Protein AF-0000000068093049 (afdb_homodimer)

Sequence (502 aa):
MTDTVAILTGASRGLGAALARGLLAPGTRLITLARRADPDLEAAARTRGASLEQVQVDLSDPAAAGAAAKRLCAALPRDARRYLLINNAGTVSPVAQAAGLTDGAAIAGALNLNVTAVVLLTARFVAALQGLPADRRVLNISSGAGRNPNAGWGVYCAAKAALDMYSRVLKQEQGQDGVRVVALAPGIVDTDMQGAIRASDPADFPALERFREFHATGKLSAPADVAARILAYLDRDDFGTTEIDDIRNYQMTDTVAILTGASRGLGAALARGLLAPGTRLITLARRADPDLEAAARTRGASLEQVQVDLSDPAAAGAAAKRLCAALPRDARRYLLINNAGTVSPVAQAAGLTDGAAIAGALNLNVTAVVLLTARFVAALQGLPADRRVLNISSGAGRNPNAGWGVYCAAKAALDMYSRVLKQEQGQDGVRVVALAPGIVDTDMQGAIRASDPADFPALERFREFHATGKLSAPADVAARILAYLDRDDFGTTEIDDIRNYQ

Foldseek 3Di:
DAAEEEEAEPLAWFLNVLLLLVQQAANYAYEYEEQDDDVVSVVSNVVRVYHYHYHHFLQLDLVRLLVCLQVVLQPDDQPHQEYEYELDFAALPPFFAPVPPPDPSRLSSRLSRLPVSLVSNVVSNQVSHPPRNHAAEYEYAAAPLCVDPFQRRVSNVVSRVNVLVVLVVVPVVQDPPGYQYAHEHLPQAPIVNLVVLLVDDCNRGVCNVVSVVCVVVVVHHYSNVSSVLVVVLVPDPCRRVDSYYYSVVRD/DAAEEEEAEPLAWFLNVLLLLVQQAANYAYEYEEQDDDVVSVVSNVVRVYHYHYHHFLQLDLVRLLVCLQVVLQPDDQPHQEYEYELDFAALPPFFAPVPPPDPSRLSSRLSRLPSSLVSNVVSNQVSHPPRNHAAEYEYAAAPLCVDPFQRRVSNVVSRVNVLVVLVVVDVVQDPPGYQYAHEYLPQAPIVNLVVLLVDDCNRGVCNVVSVVCVVVVVHHYSNVSSVLVVVLVPDPCRRVDSYYYSVVRD

InterPro domains:
  IPR002347 Short-chain dehydrogenase/reductase SDR [PF00106] (5-199)
  IPR002347 Short-chain dehydrogenase/reductase SDR [PR00081] (5-22)
  IPR002347 Short-chain dehydrogenase/reductase SDR [PR00081] (80-91)
  IPR002347 Short-chain dehydrogenase/reductase SDR [PR00081] (130-146)
  IPR002347 Short-chain dehydrogenase/reductase SDR [PR00081] (156-175)
  IPR002347 Short-chain dehydrogenase/reductase SDR [PR00081] (177-194)
  IPR002347 Short-chain dehydrogenase/reductase SDR [PR00081] (216-236)
  IPR036291 NAD(P)-binding domain superfamily [SSF51735] (4-238)
  IPR051721 Biopterin synthesis and organic compound reduction [PTHR44085] (3-241)
  IPR057326 Ketoreductase domain [SM00822] (4-205)

Solvent-accessible surface area (backbone atoms only — not comparable to full-atom values): 24532 Å² total; per-residue (Å²): 121,57,42,35,38,37,38,34,30,32,35,70,50,46,50,26,30,32,38,50,60,70,58,50,32,68,38,24,36,40,35,34,34,18,74,55,81,54,69,66,56,55,52,51,18,62,75,49,54,18,47,74,45,79,44,71,46,55,40,44,38,41,66,55,26,34,52,49,23,50,54,53,37,72,64,53,78,87,75,35,52,29,41,38,38,35,44,49,42,68,61,58,55,61,70,29,32,62,58,65,43,64,56,35,66,52,50,46,34,32,39,22,28,40,34,43,29,48,47,26,38,50,5,32,48,49,51,62,49,60,88,54,93,43,52,40,39,37,40,37,56,44,40,65,42,31,79,38,71,40,51,17,27,33,62,31,21,11,30,28,18,15,39,45,39,29,35,41,12,49,37,65,60,34,52,91,87,38,53,35,30,29,19,33,14,69,68,62,49,58,29,68,64,49,49,52,51,59,66,47,54,59,88,26,26,71,59,34,62,59,55,45,45,33,58,73,68,62,64,45,36,52,25,60,60,48,26,52,48,50,56,56,47,70,71,40,89,64,53,39,73,51,48,70,50,49,52,80,78,64,118,122,56,41,33,39,37,39,33,30,31,35,71,49,45,49,24,29,33,36,52,61,71,58,51,32,68,38,23,38,38,34,33,34,20,74,54,81,54,69,67,56,54,53,50,20,61,73,47,55,20,48,72,44,78,42,72,45,56,41,43,37,41,66,55,25,33,51,49,24,49,54,53,36,71,63,54,79,88,75,35,54,29,40,36,39,34,44,49,42,67,62,59,55,61,69,29,33,61,56,64,43,65,54,35,67,52,50,44,34,33,39,21,28,39,35,44,28,48,48,28,37,49,4,31,47,48,52,61,48,61,88,54,94,44,50,40,39,37,40,36,57,43,41,66,42,32,78,39,70,40,49,18,28,34,63,32,20,11,30,28,18,15,40,43,39,28,36,41,12,49,38,64,60,35,54,91,86,36,53,33,30,28,19,33,14,69,68,63,49,59,29,68,63,48,50,53,53,60,66,45,54,60,89,26,25,71,59,33,62,58,55,44,46,34,57,74,69,62,65,44,39,52,27,59,61,47,25,52,49,51,56,55,48,71,70,40,89,65,53,40,73,51,48,70,50,48,52,81,78,64,118

Structure (mmCIF, N/CA/C/O backbone):
data_AF-0000000068093049-model_v1
#
loop_
_entity.id
_entity.type
_entity.pdbx_description
1 polymer 'Probable short chain dehydrogenase'
#
loop_
_atom_site.group_PDB
_atom_site.id
_atom_site.type_symbol
_atom_site.label_atom_id
_atom_site.label_alt_id
_atom_site.label_comp_id
_atom_site.label_asym_id
_atom_site.label_entity_id
_atom_site.label_seq_id
_atom_site.pdbx_PDB_ins_code
_atom_site.Cartn_x
_atom_site.Cartn_y
_atom_site.Cartn_z
_atom_site.occupancy
_atom_site.B_iso_or_equiv
_atom_site.auth_seq_id
_atom_site.auth_comp_id
_atom_site.auth_asym_id
_atom_site.auth_atom_id
_atom_site.pdbx_PDB_model_num
ATOM 1 N N . MET A 1 1 ? -3.021 -34.344 -20.375 1 71.25 1 MET A N 1
ATOM 2 C CA . MET A 1 1 ? -3.889 -33.844 -19.312 1 71.25 1 MET A CA 1
ATOM 3 C C . MET A 1 1 ? -3.137 -32.875 -18.406 1 71.25 1 MET A C 1
ATOM 5 O O . MET A 1 1 ? -1.998 -33.125 -18.016 1 71.25 1 MET A O 1
ATOM 9 N N . THR A 1 2 ? -3.672 -31.625 -18.25 1 83.25 2 THR A N 1
ATOM 10 C CA . THR A 1 2 ? -2.99 -30.641 -17.422 1 83.25 2 THR A CA 1
ATOM 11 C C . THR A 1 2 ? -3.279 -30.891 -15.938 1 83.25 2 THR A C 1
ATOM 13 O O . THR A 1 2 ? -4.438 -30.875 -15.516 1 83.25 2 THR A O 1
ATOM 16 N N . ASP A 1 3 ? -2.246 -31.219 -15.242 1 92.69 3 ASP A N 1
ATOM 17 C CA . ASP A 1 3 ? -2.379 -31.469 -13.805 1 92.69 3 ASP A CA 1
ATOM 18 C C . ASP A 1 3 ? -2.33 -30.172 -13.016 1 92.69 3 ASP A C 1
ATOM 20 O O . ASP A 1 3 ? -3.191 -29.922 -12.172 1 92.69 3 ASP A O 1
ATOM 24 N N . THR A 1 4 ? -1.36 -29.406 -13.352 1 96.56 4 THR A N 1
ATOM 25 C CA . THR A 1 4 ? -1.159 -28.141 -12.648 1 96.56 4 THR A CA 1
ATOM 26 C C . THR A 1 4 ? -1.096 -26.969 -13.633 1 96.56 4 THR A C 1
ATOM 28 O O . THR A 1 4 ? -0.409 -27.047 -14.656 1 96.56 4 THR A O 1
ATOM 31 N N . VAL A 1 5 ? -1.874 -25.938 -13.414 1 98 5 VAL A N 1
ATOM 32 C CA . VAL A 1 5 ? -1.727 -24.656 -14.086 1 98 5 VAL A CA 1
ATOM 33 C C . VAL A 1 5 ? -1.082 -23.641 -13.141 1 98 5 VAL A C 1
ATOM 35 O O . VAL A 1 5 ? -1.604 -23.375 -12.055 1 98 5 VAL A O 1
ATOM 38 N N . ALA A 1 6 ? 0.051 -23.094 -13.516 1 98.25 6 ALA A N 1
ATOM 39 C CA . ALA A 1 6 ? 0.772 -22.125 -12.688 1 98.25 6 ALA A CA 1
ATOM 40 C C . ALA A 1 6 ? 0.948 -20.797 -13.422 1 98.25 6 ALA A C 1
ATOM 42 O O . ALA A 1 6 ? 1.388 -20.781 -14.57 1 98.25 6 ALA A O 1
ATOM 43 N N . ILE A 1 7 ? 0.53 -19.75 -12.789 1 98.56 7 ILE A N 1
ATOM 44 C CA . ILE A 1 7 ? 0.772 -18.391 -13.25 1 98.56 7 ILE A CA 1
ATOM 45 C C . ILE A 1 7 ? 1.849 -17.734 -12.391 1 98.56 7 ILE A C 1
ATOM 47 O O . ILE A 1 7 ? 1.729 -17.688 -11.164 1 98.56 7 ILE A O 1
ATOM 51 N N . LEU A 1 8 ? 2.91 -17.281 -13.008 1 98.69 8 LEU A N 1
ATOM 52 C CA . LEU A 1 8 ? 4.047 -16.703 -12.305 1 98.69 8 LEU A CA 1
ATOM 53 C C . LEU A 1 8 ? 4.379 -15.312 -12.859 1 98.69 8 LEU A C 1
ATOM 55 O O . LEU A 1 8 ? 4.664 -15.172 -14.047 1 98.69 8 LEU A O 1
ATOM 59 N N . THR A 1 9 ? 4.309 -14.297 -12.008 1 98.44 9 THR A N 1
ATOM 60 C CA . THR A 1 9 ? 4.707 -12.969 -12.445 1 98.44 9 THR A CA 1
ATOM 61 C C . THR A 1 9 ? 6.176 -12.711 -12.125 1 98.44 9 THR A C 1
ATOM 63 O O . THR A 1 9 ? 6.695 -13.219 -11.125 1 98.44 9 THR A O 1
ATOM 66 N N . GLY A 1 10 ? 6.809 -11.844 -12.922 1 95.5 10 GLY A N 1
ATOM 67 C CA . GLY A 1 10 ? 8.211 -11.523 -12.695 1 95.5 10 GLY A CA 1
ATOM 68 C C . GLY A 1 10 ? 9.133 -12.711 -12.906 1 95.5 10 GLY A C 1
ATOM 69 O O . GLY A 1 10 ? 9.961 -13.008 -12.047 1 95.5 10 GLY A O 1
ATOM 70 N N . ALA A 1 11 ? 9.07 -13.336 -14 1 93.75 11 ALA A N 1
ATOM 71 C CA . ALA A 1 11 ? 9.742 -14.609 -14.234 1 93.75 11 ALA A CA 1
ATOM 72 C C . ALA A 1 11 ? 11.062 -14.406 -14.969 1 93.75 11 ALA A C 1
ATOM 74 O O . ALA A 1 11 ? 11.734 -15.375 -15.328 1 93.75 11 ALA A O 1
ATOM 75 N N . SER A 1 12 ? 11.492 -13.188 -15.133 1 87.69 12 SER A N 1
ATOM 76 C CA . SER A 1 12 ? 12.578 -12.938 -16.078 1 87.69 12 SER A CA 1
ATOM 77 C C . SER A 1 12 ? 13.93 -12.977 -15.383 1 87.69 12 SER A C 1
ATOM 79 O O . SER A 1 12 ? 14.961 -13.188 -16.031 1 87.69 12 SER A O 1
ATOM 81 N N . ARG A 1 13 ? 13.984 -12.688 -14.109 1 86.25 13 ARG A N 1
ATOM 82 C CA . ARG A 1 13 ? 15.273 -12.641 -13.43 1 86.25 13 ARG A CA 1
ATOM 83 C C . ARG A 1 13 ? 15.133 -13.047 -11.969 1 86.25 13 ARG A C 1
ATOM 85 O O . ARG A 1 13 ? 14.016 -13.203 -11.461 1 86.25 13 ARG A O 1
ATOM 92 N N . GLY A 1 14 ? 16.219 -13.43 -11.461 1 90.69 14 GLY A N 1
ATOM 93 C CA . GLY A 1 14 ? 16.297 -13.648 -10.031 1 90.69 14 GLY A CA 1
ATOM 94 C C . GLY A 1 14 ? 15.453 -14.82 -9.562 1 90.69 14 GLY A C 1
ATOM 95 O O . GLY A 1 14 ? 15.539 -15.914 -10.125 1 90.69 14 GLY A O 1
ATOM 96 N N . LEU A 1 15 ? 14.766 -14.547 -8.477 1 92.5 15 LEU A N 1
ATOM 97 C CA . LEU A 1 15 ? 13.938 -15.578 -7.859 1 92.5 15 LEU A CA 1
ATOM 98 C C . LEU A 1 15 ? 12.859 -16.062 -8.828 1 92.5 15 LEU A C 1
ATOM 100 O O . LEU A 1 15 ? 12.594 -17.266 -8.914 1 92.5 15 LEU A O 1
ATOM 104 N N . GLY A 1 16 ? 12.281 -15.141 -9.594 1 95.81 16 GLY A N 1
ATOM 105 C CA . GLY A 1 16 ? 11.242 -15.492 -10.547 1 95.81 16 GLY A CA 1
ATOM 106 C C . GLY A 1 16 ? 11.719 -16.438 -11.633 1 95.81 16 GLY A C 1
ATOM 107 O O . GLY A 1 16 ? 11.023 -17.391 -11.984 1 95.81 16 GLY A O 1
ATOM 108 N N . ALA A 1 17 ? 12.883 -16.141 -12.102 1 94.88 17 ALA A N 1
ATOM 109 C CA . ALA A 1 17 ? 13.453 -17.016 -13.125 1 94.88 17 ALA A CA 1
ATOM 110 C C . ALA A 1 17 ? 13.703 -18.422 -12.578 1 94.88 17 ALA A C 1
ATOM 112 O O . ALA A 1 17 ? 13.445 -19.406 -13.258 1 94.88 17 ALA A O 1
ATOM 113 N N . ALA A 1 18 ? 14.203 -18.484 -11.375 1 95.5 18 ALA A N 1
ATOM 114 C CA . ALA A 1 18 ? 14.469 -19.766 -10.734 1 95.5 18 ALA A CA 1
ATOM 115 C C . ALA A 1 18 ? 13.172 -20.531 -10.484 1 95.5 18 ALA A C 1
ATOM 117 O O . ALA A 1 18 ? 13.109 -21.75 -10.688 1 95.5 18 ALA A O 1
ATOM 118 N N . LEU A 1 19 ? 12.18 -19.844 -10.047 1 97.31 19 LEU A N 1
ATOM 119 C CA . LEU A 1 19 ? 10.875 -20.453 -9.828 1 97.31 19 LEU A CA 1
ATOM 120 C C . LEU A 1 19 ? 10.297 -21 -11.133 1 97.31 19 LEU A C 1
ATOM 122 O O . LEU A 1 19 ? 9.758 -22.109 -11.164 1 97.31 19 LEU A O 1
ATOM 126 N N . ALA A 1 20 ? 10.43 -20.172 -12.164 1 97.69 20 ALA A N 1
ATOM 127 C CA . ALA A 1 20 ? 9.922 -20.594 -13.469 1 97.69 20 ALA A CA 1
ATOM 128 C C . ALA A 1 20 ? 10.555 -21.906 -13.914 1 97.69 20 ALA A C 1
ATOM 130 O O . ALA A 1 20 ? 9.852 -22.828 -14.328 1 97.69 20 ALA A O 1
ATOM 131 N N . ARG A 1 21 ? 11.805 -22 -13.797 1 96.5 21 ARG A N 1
ATOM 132 C CA . ARG A 1 21 ? 12.508 -23.203 -14.203 1 96.5 21 ARG A CA 1
ATOM 133 C C . ARG A 1 21 ? 12.078 -24.391 -13.344 1 96.5 21 ARG A C 1
ATOM 135 O O . ARG A 1 21 ? 11.953 -25.516 -13.844 1 96.5 21 ARG A O 1
ATOM 142 N N . GLY A 1 22 ? 11.891 -24.141 -12.078 1 96.56 22 GLY A N 1
ATOM 143 C CA . GLY A 1 22 ? 11.5 -25.188 -11.148 1 96.56 22 GLY A CA 1
ATOM 144 C C . GLY A 1 22 ? 10.086 -25.703 -11.398 1 96.56 22 GLY A C 1
ATOM 145 O O . GLY A 1 22 ? 9.75 -26.828 -11.016 1 96.56 22 GLY A O 1
ATOM 146 N N . LEU A 1 23 ? 9.266 -24.906 -12.047 1 97.25 23 LEU A N 1
ATOM 147 C CA . LEU A 1 23 ? 7.867 -25.25 -12.281 1 97.25 23 LEU A CA 1
ATOM 148 C C . LEU A 1 23 ? 7.711 -26.031 -13.578 1 97.25 23 LEU A C 1
ATOM 150 O O . LEU A 1 23 ? 6.645 -26.594 -13.844 1 97.25 23 LEU A O 1
ATOM 154 N N . LEU A 1 24 ? 8.766 -26.078 -14.367 1 96.5 24 LEU A N 1
ATOM 155 C CA . LEU A 1 24 ? 8.703 -26.812 -15.625 1 96.5 24 LEU A CA 1
ATOM 156 C C . LEU A 1 24 ? 8.734 -28.328 -15.383 1 96.5 24 LEU A C 1
ATOM 158 O O . LEU A 1 24 ? 9.789 -28.891 -15.102 1 96.5 24 LEU A O 1
ATOM 162 N N . ALA A 1 25 ? 7.66 -28.984 -15.516 1 94.38 25 ALA A N 1
ATOM 163 C CA . ALA A 1 25 ? 7.52 -30.438 -15.359 1 94.38 25 ALA A CA 1
ATOM 164 C C . ALA A 1 25 ? 6.402 -30.969 -16.25 1 94.38 25 ALA A C 1
ATOM 166 O O . ALA A 1 25 ? 5.488 -30.234 -16.625 1 94.38 25 ALA A O 1
ATOM 167 N N . PRO A 1 26 ? 6.48 -32.25 -16.609 1 94 26 PRO A N 1
ATOM 168 C CA . PRO A 1 26 ? 5.355 -32.844 -17.344 1 94 26 PRO A CA 1
ATOM 169 C C . PRO A 1 26 ? 4.023 -32.656 -16.609 1 94 26 PRO A C 1
ATOM 171 O O . PRO A 1 26 ? 3.965 -32.812 -15.391 1 94 26 PRO A O 1
ATOM 174 N N . GLY A 1 27 ? 2.994 -32.281 -17.344 1 94.62 27 GLY A N 1
ATOM 175 C CA . GLY A 1 27 ? 1.68 -32.094 -16.75 1 94.62 27 GLY A CA 1
ATOM 176 C C . GLY A 1 27 ? 1.453 -30.688 -16.234 1 94.62 27 GLY A C 1
ATOM 177 O O . GLY A 1 27 ? 0.349 -30.344 -15.812 1 94.62 27 GLY A O 1
ATOM 178 N N . THR A 1 28 ? 2.471 -29.859 -16.359 1 95.75 28 THR A N 1
ATOM 179 C CA . THR A 1 28 ? 2.346 -28.484 -15.914 1 95.75 28 THR A CA 1
ATOM 180 C C . THR A 1 28 ? 2.176 -27.547 -17.109 1 95.75 28 THR A C 1
ATOM 182 O O . THR A 1 28 ? 2.887 -27.656 -18.109 1 95.75 28 THR A O 1
ATOM 185 N N . ARG A 1 29 ? 1.207 -26.719 -17.031 1 97.12 29 ARG A N 1
ATOM 186 C CA . ARG A 1 29 ? 1.11 -25.531 -17.891 1 97.12 29 ARG A CA 1
ATOM 187 C C . ARG A 1 29 ? 1.56 -24.281 -17.156 1 97.12 29 ARG A C 1
ATOM 189 O O . ARG A 1 29 ? 0.871 -23.812 -16.25 1 97.12 29 ARG A O 1
ATOM 196 N N . LEU A 1 30 ? 2.682 -23.797 -17.547 1 98 30 LEU A N 1
ATOM 197 C CA . LEU A 1 30 ? 3.254 -22.625 -16.906 1 98 30 LEU A CA 1
ATOM 198 C C . LEU A 1 30 ? 2.982 -21.375 -17.75 1 98 30 LEU A C 1
ATOM 200 O O . LEU A 1 30 ? 3.246 -21.359 -18.953 1 98 30 LEU A O 1
ATOM 204 N N . ILE A 1 31 ? 2.402 -20.375 -17.141 1 98.25 31 ILE A N 1
ATOM 205 C CA . ILE A 1 31 ? 2.201 -19.078 -17.766 1 98.25 31 ILE A CA 1
ATOM 206 C C . ILE A 1 31 ? 3.025 -18.016 -17.016 1 98.25 31 ILE A C 1
ATOM 208 O O . ILE A 1 31 ? 2.842 -17.828 -15.812 1 98.25 31 ILE A O 1
ATOM 212 N N . THR A 1 32 ? 3.916 -17.375 -17.703 1 98.12 32 THR A N 1
ATOM 213 C CA . THR A 1 32 ? 4.746 -16.359 -17.078 1 98.12 32 THR A CA 1
ATOM 214 C C . THR A 1 32 ? 4.367 -14.969 -17.578 1 98.12 32 THR A C 1
ATOM 216 O O . THR A 1 32 ? 4.008 -14.805 -18.734 1 98.12 32 THR A O 1
ATOM 219 N N . LEU A 1 33 ? 4.336 -14.031 -16.703 1 97.88 33 LEU A N 1
ATOM 220 C CA . LEU A 1 33 ? 4.176 -12.625 -17.031 1 97.88 33 LEU A CA 1
ATOM 221 C C . LEU A 1 33 ? 5.449 -11.844 -16.719 1 97.88 33 LEU A C 1
ATOM 223 O O . LEU A 1 33 ? 5.93 -11.852 -15.586 1 97.88 33 LEU A O 1
ATOM 227 N N . ALA A 1 34 ? 5.988 -11.242 -17.656 1 96 34 ALA A N 1
ATOM 228 C CA . ALA A 1 34 ? 7.184 -10.406 -17.547 1 96 34 ALA A CA 1
ATOM 229 C C . ALA A 1 34 ? 7.25 -9.383 -18.672 1 96 34 ALA A C 1
ATOM 231 O O . ALA A 1 34 ? 6.461 -9.445 -19.625 1 96 34 ALA A O 1
ATOM 232 N N . ARG A 1 35 ? 8.18 -8.445 -18.547 1 90.62 35 ARG A N 1
ATOM 233 C CA . ARG A 1 35 ? 8.32 -7.418 -19.578 1 90.62 35 ARG A CA 1
ATOM 234 C C . ARG A 1 35 ? 8.992 -7.988 -20.828 1 90.62 35 ARG A C 1
ATOM 236 O O . ARG A 1 35 ? 8.766 -7.496 -21.938 1 90.62 35 ARG A O 1
ATOM 243 N N . ARG A 1 36 ? 9.805 -9.047 -20.578 1 88.62 36 ARG A N 1
ATOM 244 C CA . ARG A 1 36 ? 10.516 -9.656 -21.703 1 88.62 36 ARG A CA 1
ATOM 245 C C . ARG A 1 36 ? 10.336 -11.172 -21.703 1 88.62 36 ARG A C 1
ATOM 247 O O . ARG A 1 36 ? 10.203 -11.789 -20.641 1 88.62 36 ARG A O 1
ATOM 254 N N . ALA A 1 37 ? 10.359 -11.688 -22.891 1 91.31 37 ALA A N 1
ATOM 255 C CA . ALA A 1 37 ? 10.359 -13.141 -23.016 1 91.31 37 ALA A CA 1
ATOM 256 C C . ALA A 1 37 ? 11.734 -13.719 -22.734 1 91.31 37 ALA A C 1
ATOM 258 O O . ALA A 1 37 ? 12.75 -13.047 -22.906 1 91.31 37 ALA A O 1
ATOM 259 N N . ASP A 1 38 ? 11.703 -14.93 -22.234 1 93.5 38 ASP A N 1
ATOM 260 C CA . ASP A 1 38 ? 12.93 -15.664 -21.938 1 93.5 38 ASP A CA 1
ATOM 261 C C . ASP A 1 38 ? 13.078 -16.875 -22.859 1 93.5 38 ASP A C 1
ATOM 263 O O . ASP A 1 38 ? 12.492 -17.922 -22.625 1 93.5 38 ASP A O 1
ATOM 267 N N . PRO A 1 39 ? 13.906 -16.734 -23.844 1 94.12 39 PRO A N 1
ATOM 268 C CA . PRO A 1 39 ? 14.094 -17.844 -24.781 1 94.12 39 PRO A CA 1
ATOM 269 C C . PRO A 1 39 ? 14.672 -19.094 -24.125 1 94.12 39 PRO A C 1
ATOM 271 O O . PRO A 1 39 ? 14.367 -20.203 -24.547 1 94.12 39 PRO A O 1
ATOM 274 N N . ASP A 1 40 ? 15.453 -18.875 -23.156 1 94.5 40 ASP A N 1
ATOM 275 C CA . ASP A 1 40 ? 16.031 -20.016 -22.453 1 94.5 40 ASP A CA 1
ATOM 276 C C . ASP A 1 40 ? 14.961 -20.797 -21.719 1 94.5 40 ASP A C 1
ATOM 278 O O . ASP A 1 40 ? 15.039 -22.031 -21.609 1 94.5 40 ASP A O 1
ATOM 282 N N . LEU A 1 41 ? 14.047 -20.109 -21.203 1 95.94 41 LEU A N 1
ATOM 283 C CA . LEU A 1 41 ? 12.938 -20.766 -20.531 1 95.94 41 LEU A CA 1
ATOM 284 C C . LEU A 1 41 ? 12.109 -21.578 -21.516 1 95.94 41 LEU A C 1
ATOM 286 O O . LEU A 1 41 ? 11.648 -22.688 -21.203 1 95.94 41 LEU A O 1
ATOM 290 N N . GLU A 1 42 ? 11.898 -21.031 -22.641 1 95.81 42 GLU A N 1
ATOM 291 C CA . GLU A 1 42 ? 11.18 -21.734 -23.688 1 95.81 42 GLU A CA 1
ATOM 292 C C . GLU A 1 42 ? 11.883 -23.031 -24.062 1 95.81 42 GLU A C 1
ATOM 294 O O . GLU A 1 42 ? 11.234 -24.078 -24.219 1 95.81 42 GLU A O 1
ATOM 299 N N . ALA A 1 43 ? 13.148 -22.953 -24.219 1 96.12 43 ALA A N 1
ATOM 300 C CA . ALA A 1 43 ? 13.938 -24.141 -24.547 1 96.12 43 ALA A CA 1
ATOM 301 C C . ALA A 1 43 ? 13.844 -25.188 -23.438 1 96.12 43 ALA A C 1
ATOM 303 O O . ALA A 1 43 ? 13.727 -26.375 -23.719 1 96.12 43 ALA A O 1
ATOM 304 N N . ALA A 1 44 ? 13.914 -24.703 -22.25 1 95.94 44 ALA A N 1
ATOM 305 C CA . ALA A 1 44 ? 13.836 -25.609 -21.094 1 95.94 44 ALA A CA 1
ATOM 306 C C . ALA A 1 44 ? 12.477 -26.297 -21.031 1 95.94 44 ALA A C 1
ATOM 308 O O . ALA A 1 44 ? 12.383 -27.484 -20.703 1 95.94 44 ALA A O 1
ATOM 309 N N . ALA A 1 45 ? 11.422 -25.578 -21.344 1 96.12 45 ALA A N 1
ATOM 310 C CA . ALA A 1 45 ? 10.07 -26.125 -21.328 1 96.12 45 ALA A CA 1
ATOM 311 C C . ALA A 1 45 ? 9.93 -27.25 -22.344 1 96.12 45 ALA A C 1
ATOM 313 O O . ALA A 1 45 ? 9.359 -28.297 -22.047 1 96.12 45 ALA A O 1
ATOM 314 N N . ARG A 1 46 ? 10.492 -27.047 -23.484 1 94.75 46 ARG A N 1
ATOM 315 C CA . ARG A 1 46 ? 10.445 -28.047 -24.531 1 94.75 46 ARG A CA 1
ATOM 316 C C . ARG A 1 46 ? 11.195 -29.312 -24.109 1 94.75 46 ARG A C 1
ATOM 318 O O . ARG A 1 46 ? 10.703 -30.422 -24.312 1 94.75 46 ARG A O 1
ATOM 325 N N . THR A 1 47 ? 12.289 -29.078 -23.562 1 95 47 THR A N 1
ATOM 326 C CA . THR A 1 47 ? 13.141 -30.188 -23.156 1 95 47 THR A CA 1
ATOM 327 C C . THR A 1 47 ? 12.469 -31.016 -22.062 1 95 47 THR A C 1
ATOM 329 O O . THR A 1 47 ? 12.578 -32.25 -22.031 1 95 47 THR A O 1
ATOM 332 N N . ARG A 1 48 ? 11.766 -30.391 -21.219 1 94.25 48 ARG A N 1
ATOM 333 C CA . ARG A 1 48 ? 11.219 -31.047 -20.031 1 94.25 48 ARG A CA 1
ATOM 334 C C . ARG A 1 48 ? 9.781 -31.5 -20.281 1 94.25 48 ARG A C 1
ATOM 336 O O . ARG A 1 48 ? 9.18 -32.156 -19.422 1 94.25 48 ARG A O 1
ATOM 343 N N . GLY A 1 49 ? 9.227 -31.109 -21.438 1 92.06 49 GLY A N 1
ATOM 344 C CA . GLY A 1 49 ? 7.883 -31.547 -21.797 1 92.06 49 GLY A CA 1
ATOM 345 C C . GLY A 1 49 ? 6.793 -30.781 -21.094 1 92.06 49 GLY A C 1
ATOM 346 O O . GLY A 1 49 ? 5.742 -31.328 -20.766 1 92.06 49 GLY A O 1
ATOM 347 N N . ALA A 1 50 ? 7.094 -29.562 -20.625 1 93.25 50 ALA A N 1
ATOM 348 C CA . ALA A 1 50 ? 6.102 -28.688 -20.016 1 93.25 50 ALA A CA 1
ATOM 349 C C . ALA A 1 50 ? 5.5 -27.734 -21.031 1 93.25 50 ALA A C 1
ATOM 351 O O . ALA A 1 50 ? 6.141 -27.391 -22.031 1 93.25 50 ALA A O 1
ATOM 352 N N . SER A 1 51 ? 4.258 -27.391 -20.859 1 96.06 51 SER A N 1
ATOM 353 C CA . SER A 1 51 ? 3.637 -26.328 -21.656 1 96.06 51 SER A CA 1
ATOM 354 C C . SER A 1 51 ? 3.959 -24.953 -21.078 1 96.06 51 SER A C 1
ATOM 356 O O . SER A 1 51 ? 3.861 -24.734 -19.859 1 96.06 51 SER A O 1
ATOM 358 N N . LEU A 1 52 ? 4.445 -24.062 -21.953 1 97.19 52 LEU A N 1
ATOM 359 C CA . LEU A 1 52 ? 4.844 -22.734 -21.5 1 97.19 52 LEU A CA 1
ATOM 360 C C . LEU A 1 52 ? 4.18 -21.656 -22.344 1 97.19 52 LEU A C 1
ATOM 362 O O . LEU A 1 52 ? 4.152 -21.766 -23.578 1 97.19 52 LEU A O 1
ATOM 366 N N . GLU A 1 53 ? 3.574 -20.734 -21.734 1 97.06 53 GLU A N 1
ATOM 367 C CA . GLU A 1 53 ? 3.109 -19.5 -22.344 1 97.06 53 GLU A CA 1
ATOM 368 C C . GLU A 1 53 ? 3.752 -18.281 -21.688 1 97.06 53 GLU A C 1
ATOM 370 O O . GLU A 1 53 ? 3.705 -18.141 -20.453 1 97.06 53 GLU A O 1
ATOM 375 N N . GLN A 1 54 ? 4.426 -17.484 -22.484 1 97.56 54 GLN A N 1
ATOM 376 C CA . GLN A 1 54 ? 5.031 -16.266 -21.953 1 97.56 54 GLN A CA 1
ATOM 377 C C . GLN A 1 54 ? 4.238 -15.031 -22.375 1 97.56 54 GLN A C 1
ATOM 379 O O . GLN A 1 54 ? 4.113 -14.742 -23.562 1 97.56 54 GLN A O 1
ATOM 384 N N . VAL A 1 55 ? 3.693 -14.328 -21.406 1 97.38 55 VAL A N 1
ATOM 385 C CA . VAL A 1 55 ? 2.916 -13.117 -21.656 1 97.38 55 VAL A CA 1
ATOM 386 C C . VAL A 1 55 ? 3.777 -11.891 -21.375 1 97.38 55 VAL A C 1
ATOM 388 O O . VAL A 1 55 ? 4.258 -11.695 -20.25 1 97.38 55 VAL A O 1
ATOM 391 N N . GLN A 1 56 ? 3.979 -11.102 -22.438 1 97.25 56 GLN A N 1
ATOM 392 C CA . GLN A 1 56 ? 4.734 -9.859 -22.266 1 97.25 56 GLN A CA 1
ATOM 393 C C . GLN A 1 56 ? 3.83 -8.727 -21.797 1 97.25 56 GLN A C 1
ATOM 395 O O . GLN A 1 56 ? 2.898 -8.336 -22.5 1 97.25 56 GLN A O 1
ATOM 400 N N . VAL A 1 57 ? 4.105 -8.188 -20.594 1 97.44 57 VAL A N 1
ATOM 401 C CA . VAL A 1 57 ? 3.262 -7.145 -20.031 1 97.44 57 VAL A CA 1
ATOM 402 C C . VAL A 1 57 ? 4.043 -6.355 -18.984 1 97.44 57 VAL A C 1
ATOM 404 O O . VAL A 1 57 ? 4.848 -6.93 -18.234 1 97.44 57 VAL A O 1
ATOM 407 N N . ASP A 1 58 ? 3.889 -5.074 -19 1 97.62 58 ASP A N 1
ATOM 408 C CA . ASP A 1 58 ? 4.34 -4.227 -17.906 1 97.62 58 ASP A CA 1
ATOM 409 C C . ASP A 1 58 ? 3.277 -4.145 -16.812 1 97.62 58 ASP A C 1
ATOM 411 O O . ASP A 1 58 ? 2.307 -3.396 -16.938 1 97.62 58 ASP A O 1
ATOM 415 N N . LEU A 1 59 ? 3.52 -4.809 -15.727 1 97.56 59 LEU A N 1
ATOM 416 C CA . LEU A 1 59 ? 2.533 -4.949 -14.656 1 97.56 59 LEU A CA 1
ATOM 417 C C . LEU A 1 59 ? 2.439 -3.666 -13.836 1 97.56 59 LEU A C 1
ATOM 419 O O . LEU A 1 59 ? 1.526 -3.512 -13.023 1 97.56 59 LEU A O 1
ATOM 423 N N . SER A 1 60 ? 3.359 -2.707 -14.062 1 97.06 60 SER A N 1
ATOM 424 C CA . SER A 1 60 ? 3.264 -1.426 -13.367 1 97.06 60 SER A CA 1
ATOM 425 C C . SER A 1 60 ? 2.193 -0.537 -13.992 1 97.06 60 SER A C 1
ATOM 427 O O . SER A 1 60 ? 1.829 0.496 -13.43 1 97.06 60 SER A O 1
ATOM 429 N N . ASP A 1 61 ? 1.706 -0.917 -15.156 1 97.62 61 ASP A N 1
ATOM 430 C CA . ASP A 1 61 ? 0.574 -0.262 -15.805 1 97.62 61 ASP A CA 1
ATOM 431 C C . ASP A 1 61 ? -0.737 -0.966 -15.461 1 97.62 61 ASP A C 1
ATOM 433 O O . ASP A 1 61 ? -1.024 -2.045 -15.992 1 97.62 61 ASP A O 1
ATOM 437 N N . PRO A 1 62 ? -1.562 -0.296 -14.711 1 97.69 62 PRO A N 1
ATOM 438 C CA . PRO A 1 62 ? -2.779 -0.967 -14.25 1 97.69 62 PRO A CA 1
ATOM 439 C C . PRO A 1 62 ? -3.676 -1.423 -15.398 1 97.69 62 PRO A C 1
ATOM 441 O O . PRO A 1 62 ? -4.312 -2.475 -15.305 1 97.69 62 PRO A O 1
ATOM 444 N N . ALA A 1 63 ? -3.758 -0.651 -16.391 1 97.69 63 ALA A N 1
ATOM 445 C CA . ALA A 1 63 ? -4.59 -1.034 -17.531 1 97.69 63 ALA A CA 1
ATOM 446 C C . ALA A 1 63 ? -4.043 -2.287 -18.219 1 97.69 63 ALA A C 1
ATOM 448 O O . ALA A 1 63 ? -4.801 -3.205 -18.531 1 97.69 63 ALA A O 1
ATOM 449 N N . ALA A 1 64 ? -2.732 -2.316 -18.453 1 98.06 64 ALA A N 1
ATOM 450 C CA . ALA A 1 64 ? -2.092 -3.48 -19.062 1 98.06 64 ALA A CA 1
ATOM 451 C C . ALA A 1 64 ? -2.221 -4.707 -18.172 1 98.06 64 ALA A C 1
ATOM 453 O O . ALA A 1 64 ? -2.521 -5.805 -18.641 1 98.06 64 ALA A O 1
ATOM 454 N N . ALA A 1 65 ? -1.991 -4.508 -16.891 1 98.06 65 ALA A N 1
ATOM 455 C CA . ALA A 1 65 ? -2.109 -5.598 -15.93 1 98.06 65 ALA A CA 1
ATOM 456 C C . ALA A 1 65 ? -3.523 -6.172 -15.914 1 98.06 65 ALA A C 1
ATOM 458 O O . ALA A 1 65 ? -3.705 -7.391 -15.93 1 98.06 65 ALA A O 1
ATOM 459 N N . GLY A 1 66 ? -4.496 -5.242 -15.922 1 97.81 66 GLY A N 1
ATOM 460 C CA . GLY A 1 66 ? -5.887 -5.672 -15.93 1 97.81 66 GLY A CA 1
ATOM 461 C C . GLY A 1 66 ? -6.266 -6.438 -17.188 1 97.81 66 GLY A C 1
ATOM 462 O O . GLY A 1 66 ? -6.941 -7.469 -17.109 1 97.81 66 GLY A O 1
ATOM 463 N N . ALA A 1 67 ? -5.82 -5.965 -18.281 1 98 67 ALA A N 1
ATOM 464 C CA . ALA A 1 67 ? -6.117 -6.621 -19.562 1 98 67 ALA A CA 1
ATOM 465 C C . ALA A 1 67 ? -5.477 -8.008 -19.625 1 98 67 ALA A C 1
ATOM 467 O O . ALA A 1 67 ? -6.109 -8.969 -20.062 1 98 67 ALA A O 1
ATOM 468 N N . ALA A 1 68 ? -4.246 -8.07 -19.203 1 97.75 68 ALA A N 1
ATOM 469 C CA . ALA A 1 68 ? -3.543 -9.352 -19.188 1 97.75 68 ALA A CA 1
ATOM 470 C C . ALA A 1 68 ? -4.23 -10.352 -18.25 1 97.75 68 ALA A C 1
ATOM 472 O O . ALA A 1 68 ? -4.43 -11.508 -18.625 1 97.75 68 ALA A O 1
ATOM 473 N N . ALA A 1 69 ? -4.602 -9.891 -17.078 1 97.81 69 ALA A N 1
ATOM 474 C CA . ALA A 1 69 ? -5.277 -10.75 -16.109 1 97.81 69 ALA A CA 1
ATOM 475 C C . ALA A 1 69 ? -6.59 -11.289 -16.672 1 97.81 69 ALA A C 1
ATOM 477 O O . ALA A 1 69 ? -6.883 -12.477 -16.547 1 97.81 69 ALA A O 1
ATOM 478 N N . LYS A 1 70 ? -7.316 -10.391 -17.297 1 97.44 70 LYS A N 1
ATOM 479 C CA . LYS A 1 70 ? -8.609 -10.773 -17.859 1 97.44 70 LYS A CA 1
ATOM 480 C C . LYS A 1 70 ? -8.438 -11.828 -18.953 1 97.44 70 LYS A C 1
ATOM 482 O O . LYS A 1 70 ? -9.102 -12.867 -18.922 1 97.44 70 LYS A O 1
ATOM 487 N N . ARG A 1 71 ? -7.594 -11.57 -19.797 1 97.12 71 ARG A N 1
ATOM 488 C CA . ARG A 1 71 ? -7.375 -12.477 -20.922 1 97.12 71 ARG A CA 1
ATOM 489 C C . ARG A 1 71 ? -6.863 -13.828 -20.453 1 97.12 71 ARG A C 1
ATOM 491 O O . ARG A 1 71 ? -7.391 -14.875 -20.844 1 97.12 71 ARG A O 1
ATOM 498 N N . LEU A 1 72 ? -5.883 -13.812 -19.609 1 96.38 72 LEU A N 1
ATOM 499 C CA . LEU A 1 72 ? -5.215 -15.023 -19.156 1 96.38 72 LEU A CA 1
ATOM 500 C C . LEU A 1 72 ? -6.18 -15.906 -18.359 1 96.38 72 LEU A C 1
ATOM 502 O O . LEU A 1 72 ? -6.281 -17.109 -18.625 1 96.38 72 LEU A O 1
ATOM 506 N N . CYS A 1 73 ? -6.898 -15.266 -17.484 1 94.75 73 CYS A N 1
ATOM 507 C CA . CYS A 1 73 ? -7.715 -16.078 -16.578 1 94.75 73 CYS A CA 1
ATOM 508 C C . CYS A 1 73 ? -8.977 -16.578 -17.281 1 94.75 73 CYS A C 1
ATOM 510 O O . CYS A 1 73 ? -9.508 -17.625 -16.922 1 94.75 73 CYS A O 1
ATOM 512 N N . ALA A 1 74 ? -9.391 -15.859 -18.344 1 93.69 74 ALA A N 1
ATOM 513 C CA . ALA A 1 74 ? -10.523 -16.312 -19.141 1 93.69 74 ALA A CA 1
ATOM 514 C C . ALA A 1 74 ? -10.156 -17.562 -19.953 1 93.69 74 ALA A C 1
ATOM 516 O O . ALA A 1 74 ? -11.031 -18.344 -20.328 1 93.69 74 ALA A O 1
ATOM 517 N N . ALA A 1 75 ? -8.922 -17.781 -20.141 1 94.69 75 ALA A N 1
ATOM 518 C CA . ALA A 1 75 ? -8.469 -18.844 -21.031 1 94.69 75 ALA A CA 1
ATOM 519 C C . ALA A 1 75 ? -7.961 -20.047 -20.234 1 94.69 75 ALA A C 1
ATOM 521 O O . ALA A 1 75 ? -7.52 -21.047 -20.812 1 94.69 75 ALA A O 1
ATOM 522 N N . LEU A 1 76 ? -8 -20.047 -18.953 1 95.56 76 LEU A N 1
ATOM 523 C CA . LEU A 1 76 ? -7.512 -21.156 -18.141 1 95.56 76 LEU A CA 1
ATOM 524 C C . LEU A 1 76 ? -8.352 -22.406 -18.359 1 95.56 76 LEU A C 1
ATOM 526 O O . LEU A 1 76 ? -9.578 -22.328 -18.453 1 95.56 76 LEU A O 1
ATOM 530 N N . PRO A 1 77 ? -7.652 -23.531 -18.516 1 93.88 77 PRO A N 1
ATOM 531 C CA . PRO A 1 77 ? -8.445 -24.766 -18.453 1 93.88 77 PRO A CA 1
ATOM 532 C C . PRO A 1 77 ? -9.188 -24.938 -17.125 1 93.88 77 PRO A C 1
ATOM 534 O O . PRO A 1 77 ? -8.688 -24.5 -16.078 1 93.88 77 PRO A O 1
ATOM 537 N N . ARG A 1 78 ? -10.242 -25.562 -17.141 1 91.94 78 ARG A N 1
ATOM 538 C CA . ARG A 1 78 ? -11.078 -25.641 -15.953 1 91.94 78 ARG A CA 1
ATOM 539 C C . ARG A 1 78 ? -11.094 -27.047 -15.367 1 91.94 78 ARG A C 1
ATOM 541 O O . ARG A 1 78 ? -11.891 -27.344 -14.477 1 91.94 78 ARG A O 1
ATOM 548 N N . ASP A 1 79 ? -10.258 -27.844 -15.875 1 94.31 79 ASP A N 1
ATOM 549 C CA . ASP A 1 79 ? -10.289 -29.234 -15.438 1 94.31 79 ASP A CA 1
ATOM 550 C C . ASP A 1 79 ? -8.953 -29.641 -14.812 1 94.31 79 ASP A C 1
ATOM 552 O O . ASP A 1 79 ? -8.68 -30.828 -14.633 1 94.31 79 ASP A O 1
ATOM 556 N N . ALA A 1 80 ? -8.148 -28.688 -14.516 1 96.56 80 ALA A N 1
ATOM 557 C CA . ALA A 1 80 ? -6.891 -29.016 -13.844 1 96.56 80 ALA A CA 1
ATOM 558 C C . ALA A 1 80 ? -7.129 -29.375 -12.383 1 96.56 80 ALA A C 1
ATOM 560 O O . ALA A 1 80 ? -8.141 -28.984 -11.797 1 96.56 80 ALA A O 1
ATOM 561 N N . ARG A 1 81 ? -6.23 -30.172 -11.852 1 95.75 81 ARG A N 1
ATOM 562 C CA . ARG A 1 81 ? -6.32 -30.562 -10.445 1 95.75 81 ARG A CA 1
ATOM 563 C C . ARG A 1 81 ? -5.871 -29.438 -9.523 1 95.75 81 ARG A C 1
ATOM 565 O O . ARG A 1 81 ? -6.348 -29.328 -8.391 1 95.75 81 ARG A O 1
ATOM 572 N N . ARG A 1 82 ? -4.973 -28.641 -10.039 1 96.81 82 ARG A N 1
ATOM 573 C CA . ARG A 1 82 ? -4.371 -27.594 -9.211 1 96.81 82 ARG A CA 1
ATOM 574 C C . ARG A 1 82 ? -4.133 -26.328 -10.016 1 96.81 82 ARG A C 1
ATOM 576 O O . ARG A 1 82 ? -3.688 -26.391 -11.164 1 96.81 82 ARG A O 1
ATOM 583 N N . TYR A 1 83 ? -4.477 -25.188 -9.383 1 97.88 83 TYR A N 1
ATOM 584 C CA . TYR A 1 83 ? -4.195 -23.859 -9.938 1 97.88 83 TYR A CA 1
ATOM 585 C C . TYR A 1 83 ? -3.34 -23.047 -8.977 1 97.88 83 TYR A C 1
ATOM 587 O O . TYR A 1 83 ? -3.652 -22.938 -7.793 1 97.88 83 TYR A O 1
ATOM 595 N N . LEU A 1 84 ? -2.236 -22.5 -9.484 1 98.19 84 LEU A N 1
ATOM 596 C CA . LEU A 1 84 ? -1.303 -21.703 -8.688 1 98.19 84 LEU A CA 1
ATOM 597 C C . LEU A 1 84 ? -1.129 -20.312 -9.281 1 98.19 84 LEU A C 1
ATOM 599 O O . LEU A 1 84 ? -0.899 -20.172 -10.484 1 98.19 84 LEU A O 1
ATOM 603 N N . LEU A 1 85 ? -1.351 -19.328 -8.477 1 98.62 85 LEU A N 1
ATOM 604 C CA . LEU A 1 85 ? -0.942 -17.953 -8.797 1 98.62 85 LEU A CA 1
ATOM 605 C C . LEU A 1 85 ? 0.206 -17.516 -7.898 1 98.62 85 LEU A C 1
ATOM 607 O O . LEU A 1 85 ? 0.046 -17.422 -6.68 1 98.62 85 LEU A O 1
ATOM 611 N N . ILE A 1 86 ? 1.345 -17.266 -8.477 1 98.69 86 ILE A N 1
ATOM 612 C CA . ILE A 1 86 ? 2.521 -16.797 -7.746 1 98.69 86 ILE A CA 1
ATOM 613 C C . ILE A 1 86 ? 2.838 -15.359 -8.141 1 98.69 86 ILE A C 1
ATOM 615 O O . ILE A 1 86 ? 3.395 -15.109 -9.211 1 98.69 86 ILE A O 1
ATOM 619 N N . ASN A 1 87 ? 2.479 -14.484 -7.301 1 98.56 87 ASN A N 1
ATOM 620 C CA . ASN A 1 87 ? 2.82 -13.07 -7.469 1 98.56 87 ASN A CA 1
ATOM 621 C C . ASN A 1 87 ? 4.223 -12.773 -6.953 1 98.56 87 ASN A C 1
ATOM 623 O O . ASN A 1 87 ? 4.41 -12.523 -5.758 1 98.56 87 ASN A O 1
ATOM 627 N N . ASN A 1 88 ? 5.117 -12.695 -7.871 1 97.5 88 ASN A N 1
ATOM 628 C CA . ASN A 1 88 ? 6.527 -12.539 -7.523 1 97.5 88 ASN A CA 1
ATOM 629 C C . ASN A 1 88 ? 7.082 -11.203 -8.023 1 97.5 88 ASN A C 1
ATOM 631 O O . ASN A 1 88 ? 8.062 -10.695 -7.473 1 97.5 88 ASN A O 1
ATOM 635 N N . ALA A 1 89 ? 6.438 -10.656 -9.094 1 95.5 89 ALA A N 1
ATOM 636 C CA . ALA A 1 89 ? 6.926 -9.398 -9.648 1 95.5 89 ALA A CA 1
ATOM 637 C C . ALA A 1 89 ? 6.949 -8.305 -8.586 1 95.5 89 ALA A C 1
ATOM 639 O O . ALA A 1 89 ? 6.012 -8.18 -7.789 1 95.5 89 ALA A O 1
ATOM 640 N N . GLY A 1 90 ? 7.984 -7.57 -8.531 1 93.19 90 GLY A N 1
ATOM 641 C CA . GLY A 1 90 ? 8.109 -6.469 -7.59 1 93.19 90 GLY A CA 1
ATOM 642 C C . GLY A 1 90 ? 9.367 -5.645 -7.801 1 93.19 90 GLY A C 1
ATOM 643 O O . GLY A 1 90 ? 10.242 -6.023 -8.586 1 93.19 90 GLY A O 1
ATOM 644 N N . THR A 1 91 ? 9.422 -4.527 -7.164 1 91.38 91 THR A N 1
ATOM 645 C CA . THR A 1 91 ? 10.594 -3.654 -7.223 1 91.38 91 THR A CA 1
ATOM 646 C C . THR A 1 91 ? 10.805 -2.951 -5.883 1 91.38 91 THR A C 1
ATOM 648 O O . THR A 1 91 ? 9.844 -2.629 -5.184 1 91.38 91 THR A O 1
ATOM 651 N N . VAL A 1 92 ? 12.039 -2.73 -5.598 1 90.75 92 VAL A N 1
ATOM 652 C CA . VAL A 1 92 ? 12.398 -1.974 -4.402 1 90.75 92 VAL A CA 1
ATOM 653 C C . VAL A 1 92 ? 12.492 -0.487 -4.738 1 90.75 92 VAL A C 1
ATOM 655 O O . VAL A 1 92 ? 12.523 0.359 -3.842 1 90.75 92 VAL A O 1
ATOM 658 N N . SER A 1 93 ? 12.578 -0.218 -6.027 1 91 93 SER A N 1
ATOM 659 C CA . SER A 1 93 ? 12.711 1.17 -6.461 1 91 93 SER A CA 1
ATOM 660 C C . SER A 1 93 ? 11.398 1.931 -6.281 1 91 93 SER A C 1
ATOM 662 O O . SER A 1 93 ? 10.32 1.374 -6.484 1 91 93 SER A O 1
ATOM 664 N N . PRO A 1 94 ? 11.477 3.168 -5.984 1 93.62 94 PRO A N 1
ATOM 665 C CA . PRO A 1 94 ? 12.648 4.016 -5.719 1 93.62 94 PRO A CA 1
ATOM 666 C C . PRO A 1 94 ? 13.227 3.801 -4.32 1 93.62 94 PRO A C 1
ATOM 668 O O . PRO A 1 94 ? 12.477 3.598 -3.361 1 93.62 94 PRO A O 1
ATOM 671 N N . VAL A 1 95 ? 14.484 3.832 -4.219 1 91 95 VAL A N 1
ATOM 672 C CA . VAL A 1 95 ? 15.203 3.838 -2.949 1 91 95 VAL A CA 1
ATOM 673 C C . VAL A 1 95 ? 15.641 5.262 -2.604 1 91 95 VAL A C 1
ATOM 675 O O . VAL A 1 95 ? 16.469 5.848 -3.297 1 91 95 VAL A O 1
ATOM 678 N N . ALA A 1 96 ? 15.031 5.836 -1.592 1 92.75 96 ALA A N 1
ATOM 679 C CA . ALA A 1 96 ? 15.312 7.199 -1.158 1 92.75 96 ALA A CA 1
ATOM 680 C C . ALA A 1 96 ? 14.727 7.469 0.225 1 92.75 96 ALA A C 1
ATOM 682 O O . ALA A 1 96 ? 13.703 6.891 0.595 1 92.75 96 ALA A O 1
ATOM 683 N N . GLN A 1 97 ? 15.445 8.328 0.917 1 93.38 97 GLN A N 1
ATOM 684 C CA . GLN A 1 97 ? 14.812 8.812 2.139 1 93.38 97 GLN A CA 1
ATOM 685 C C . GLN A 1 97 ? 13.641 9.742 1.823 1 93.38 97 GLN A C 1
ATOM 687 O O . GLN A 1 97 ? 13.453 10.148 0.675 1 93.38 97 GLN A O 1
ATOM 692 N N . ALA A 1 98 ? 12.867 10.047 2.844 1 94.38 98 ALA A N 1
ATOM 693 C CA . ALA A 1 98 ? 11.594 10.742 2.672 1 94.38 98 ALA A CA 1
ATOM 694 C C . ALA A 1 98 ? 11.758 12 1.818 1 94.38 98 ALA A C 1
ATOM 696 O O . ALA A 1 98 ? 11.031 12.188 0.839 1 94.38 98 ALA A O 1
ATOM 697 N N . ALA A 1 99 ? 12.742 12.797 2.031 1 94.56 99 ALA A N 1
ATOM 698 C CA . ALA A 1 99 ? 12.938 14.078 1.361 1 94.56 99 ALA A CA 1
ATOM 699 C C . ALA A 1 99 ? 13.227 13.883 -0.124 1 94.56 99 ALA A C 1
ATOM 701 O O . ALA A 1 99 ? 13.047 14.805 -0.925 1 94.56 99 ALA A O 1
ATOM 702 N N . GLY A 1 100 ? 13.625 12.711 -0.477 1 95.12 100 GLY A N 1
ATOM 703 C CA . GLY A 1 100 ? 14.008 12.438 -1.854 1 95.12 100 GLY A CA 1
ATOM 704 C C . GLY A 1 100 ? 12.891 11.789 -2.658 1 95.12 100 GLY A C 1
ATOM 705 O O . GLY A 1 100 ? 13.039 11.57 -3.863 1 95.12 100 GLY A O 1
ATOM 706 N N . LEU A 1 101 ? 11.773 11.516 -2.061 1 96.12 101 LEU A N 1
ATOM 707 C CA . LEU A 1 101 ? 10.672 10.812 -2.705 1 96.12 101 LEU A CA 1
ATOM 708 C C . LEU A 1 101 ? 9.727 11.789 -3.391 1 96.12 101 LEU A C 1
ATOM 710 O O . LEU A 1 101 ? 8.547 11.883 -3.029 1 96.12 101 LEU A O 1
ATOM 714 N N . THR A 1 102 ? 10.219 12.406 -4.516 1 96 102 THR A N 1
ATOM 715 C CA . THR A 1 102 ? 9.461 1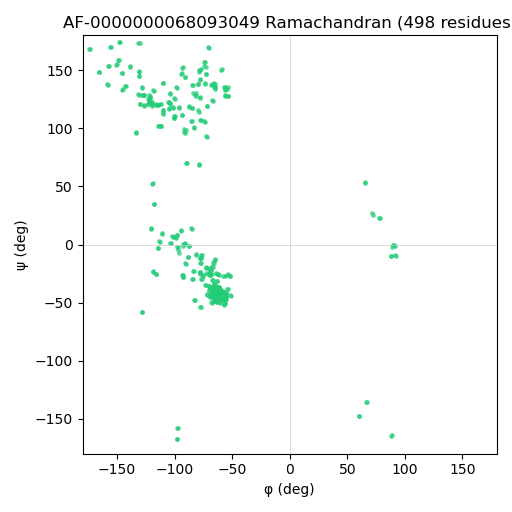3.5 -5.125 1 96 102 THR A CA 1
ATOM 716 C C . THR A 1 102 ? 8.961 13.102 -6.512 1 96 102 THR A C 1
ATOM 718 O O . THR A 1 102 ? 8.266 13.875 -7.172 1 96 102 THR A O 1
ATOM 721 N N . ASP A 1 103 ? 9.305 11.914 -6.977 1 96.94 103 ASP A N 1
ATOM 722 C CA . ASP A 1 103 ? 8.867 11.445 -8.289 1 96.94 103 ASP A CA 1
ATOM 723 C C . ASP A 1 103 ? 7.559 10.672 -8.18 1 96.94 103 ASP A C 1
ATOM 725 O O . ASP A 1 103 ? 7.562 9.461 -7.918 1 96.94 103 ASP A O 1
ATOM 729 N N . GLY A 1 104 ? 6.441 11.328 -8.484 1 97.56 104 GLY A N 1
ATOM 730 C CA . GLY A 1 104 ? 5.121 10.734 -8.352 1 97.56 104 GLY A CA 1
ATOM 731 C C . GLY A 1 104 ? 4.914 9.531 -9.25 1 97.56 104 GLY A C 1
ATOM 732 O O . GLY A 1 104 ? 4.285 8.555 -8.852 1 97.56 104 GLY A O 1
ATOM 733 N N . ALA A 1 105 ? 5.418 9.664 -10.398 1 97.19 105 ALA A N 1
ATOM 734 C CA . ALA A 1 105 ? 5.27 8.562 -11.352 1 97.19 105 ALA A CA 1
ATOM 735 C C . ALA A 1 105 ? 6.008 7.316 -10.875 1 97.19 105 ALA A C 1
ATOM 737 O O . ALA A 1 105 ? 5.488 6.203 -10.977 1 97.19 105 ALA A O 1
ATOM 738 N N . ALA A 1 106 ? 7.207 7.492 -10.336 1 96.88 106 ALA A N 1
ATOM 739 C CA . ALA A 1 106 ? 7.996 6.371 -9.836 1 96.88 106 ALA A CA 1
ATOM 740 C C . ALA A 1 106 ? 7.32 5.723 -8.633 1 96.88 106 ALA A C 1
ATOM 742 O O . ALA A 1 106 ? 7.27 4.492 -8.523 1 96.88 106 ALA A O 1
ATOM 743 N N . ILE A 1 107 ? 6.816 6.5 -7.777 1 98 107 ILE A N 1
ATOM 744 C CA . ILE A 1 107 ? 6.164 6.008 -6.57 1 98 107 ILE A CA 1
ATOM 745 C C . ILE A 1 107 ? 4.895 5.246 -6.941 1 98 107 ILE A C 1
ATOM 747 O O . ILE A 1 107 ? 4.68 4.121 -6.484 1 98 107 ILE A O 1
ATOM 751 N N . ALA A 1 108 ? 4.09 5.867 -7.793 1 97.88 108 ALA A N 1
ATOM 752 C CA . ALA A 1 108 ? 2.863 5.215 -8.242 1 97.88 108 ALA A CA 1
ATOM 753 C C . ALA A 1 108 ? 3.172 3.914 -8.977 1 97.88 108 ALA A C 1
ATOM 755 O O . ALA A 1 108 ? 2.477 2.91 -8.797 1 97.88 108 ALA A O 1
ATOM 756 N N . GLY A 1 109 ? 4.16 3.984 -9.836 1 97.5 109 GLY A N 1
ATOM 757 C CA . GLY A 1 109 ? 4.566 2.789 -10.555 1 97.5 109 GLY A CA 1
ATOM 758 C C . GLY A 1 109 ? 4.969 1.648 -9.641 1 97.5 109 GLY A C 1
ATOM 759 O O . GLY A 1 109 ? 4.645 0.489 -9.906 1 97.5 109 GLY A O 1
ATOM 760 N N . ALA A 1 110 ? 5.684 1.968 -8.57 1 97.19 110 ALA A N 1
ATOM 761 C CA . ALA A 1 110 ? 6.102 0.968 -7.59 1 97.19 110 ALA A CA 1
ATOM 762 C C . ALA A 1 110 ? 4.895 0.337 -6.898 1 97.19 110 ALA A C 1
ATOM 764 O O . ALA A 1 110 ? 4.836 -0.883 -6.734 1 97.19 110 ALA A O 1
ATOM 765 N N . LEU A 1 111 ? 3.936 1.141 -6.543 1 98.25 111 LEU A N 1
ATOM 766 C CA . LEU A 1 111 ? 2.732 0.64 -5.887 1 98.25 111 LEU A CA 1
ATOM 767 C C . LEU A 1 111 ? 1.881 -0.171 -6.855 1 98.25 111 LEU A C 1
ATOM 769 O O . LEU A 1 111 ? 1.288 -1.183 -6.473 1 98.25 111 LEU A O 1
ATOM 773 N N . ASN A 1 112 ? 1.82 0.314 -8.07 1 98.38 112 ASN A N 1
ATOM 774 C CA . ASN A 1 112 ? 1.072 -0.424 -9.078 1 98.38 112 ASN A CA 1
ATOM 775 C C . ASN A 1 112 ? 1.656 -1.816 -9.305 1 98.38 112 ASN A C 1
ATOM 777 O O . ASN A 1 112 ? 0.92 -2.805 -9.344 1 98.38 112 ASN A O 1
ATOM 781 N N . LEU A 1 113 ? 2.916 -1.869 -9.398 1 97.88 113 LEU A N 1
ATOM 782 C CA . LEU A 1 113 ? 3.578 -3.143 -9.664 1 97.88 113 LEU A CA 1
ATOM 783 C C . LEU A 1 113 ? 3.455 -4.078 -8.469 1 97.88 113 LEU A C 1
ATOM 785 O O . LEU A 1 113 ? 3.113 -5.254 -8.625 1 97.88 113 LEU A O 1
ATOM 789 N N . ASN A 1 114 ? 3.684 -3.568 -7.293 1 97.69 114 ASN A N 1
ATOM 790 C CA . ASN A 1 114 ? 3.791 -4.398 -6.102 1 97.69 114 ASN A CA 1
ATOM 791 C C . ASN A 1 114 ? 2.42 -4.723 -5.516 1 97.69 114 ASN A C 1
ATOM 793 O O . ASN A 1 114 ? 2.271 -5.684 -4.762 1 97.69 114 ASN A O 1
ATOM 797 N N . VAL A 1 115 ? 1.438 -3.91 -5.816 1 98.38 115 VAL A N 1
ATOM 798 C CA . VAL A 1 115 ? 0.173 -4.078 -5.109 1 98.38 115 VAL A CA 1
ATOM 799 C C . VAL A 1 115 ? -0.973 -4.18 -6.113 1 98.38 115 VAL A C 1
ATOM 801 O O . VAL A 1 115 ? -1.643 -5.211 -6.199 1 98.38 115 VAL A O 1
ATOM 804 N N . THR A 1 116 ? -1.135 -3.152 -6.953 1 98.62 116 THR A N 1
ATOM 805 C CA . THR A 1 116 ? -2.281 -3.1 -7.855 1 98.62 116 THR A CA 1
ATOM 806 C C . THR A 1 116 ? -2.299 -4.312 -8.781 1 98.62 116 THR A C 1
ATOM 808 O O . THR A 1 116 ? -3.344 -4.941 -8.969 1 98.62 116 THR A O 1
ATOM 811 N N . ALA A 1 117 ? -1.184 -4.613 -9.344 1 98.62 117 ALA A N 1
ATOM 812 C CA . ALA A 1 117 ? -1.094 -5.758 -10.25 1 98.62 117 ALA A CA 1
ATOM 813 C C . ALA A 1 117 ? -1.497 -7.047 -9.539 1 98.62 117 ALA A C 1
ATOM 815 O O . ALA A 1 117 ? -2.195 -7.887 -10.117 1 98.62 117 ALA A O 1
ATOM 816 N N . VAL A 1 118 ? -1.06 -7.234 -8.32 1 98.62 118 VAL A N 1
ATOM 817 C CA . VAL A 1 118 ? -1.382 -8.406 -7.516 1 98.62 118 VAL A CA 1
ATOM 818 C C . VAL A 1 118 ? -2.893 -8.492 -7.305 1 98.62 118 VAL A C 1
ATOM 820 O O . VAL A 1 118 ? -3.49 -9.562 -7.473 1 98.62 118 VAL A O 1
ATOM 823 N N . VAL A 1 119 ? -3.494 -7.375 -6.953 1 98.69 119 VAL A N 1
ATOM 824 C CA . VAL A 1 119 ? -4.93 -7.316 -6.699 1 98.69 119 VAL A CA 1
ATOM 825 C C . VAL A 1 119 ? -5.695 -7.707 -7.961 1 98.69 119 VAL A C 1
ATOM 827 O O . VAL A 1 119 ? -6.605 -8.539 -7.91 1 98.69 119 VAL A O 1
ATOM 830 N N . LEU A 1 120 ? -5.293 -7.156 -9.102 1 98.56 120 LEU A N 1
ATOM 831 C CA . LEU A 1 120 ? -5.992 -7.375 -10.359 1 98.56 120 LEU A CA 1
ATOM 832 C C . LEU A 1 120 ? -5.867 -8.828 -10.812 1 98.56 120 LEU A C 1
ATOM 834 O O . LEU A 1 120 ? -6.852 -9.438 -11.227 1 98.56 120 LEU A O 1
ATOM 838 N N . LEU A 1 121 ? -4.66 -9.375 -10.727 1 98.56 121 LEU A N 1
ATOM 839 C CA . LEU A 1 121 ? -4.445 -10.766 -11.117 1 98.56 121 LEU A CA 1
ATOM 840 C C . LEU A 1 121 ? -5.199 -11.711 -10.188 1 98.56 121 LEU A C 1
ATOM 842 O O . LEU A 1 121 ? -5.852 -12.648 -10.648 1 98.56 121 LEU A O 1
ATOM 846 N N . THR A 1 122 ? -5.102 -11.469 -8.898 1 98.5 122 THR A N 1
ATOM 847 C CA . THR A 1 122 ? -5.785 -12.289 -7.91 1 98.5 122 THR A CA 1
ATOM 848 C C . THR A 1 122 ? -7.297 -12.25 -8.125 1 98.5 122 THR A C 1
ATOM 850 O O . THR A 1 122 ? -7.969 -13.281 -8.031 1 98.5 122 THR A O 1
ATOM 853 N N . ALA A 1 123 ? -7.816 -11.062 -8.422 1 98.12 123 ALA A N 1
ATOM 854 C CA . ALA A 1 123 ? -9.25 -10.898 -8.648 1 98.12 123 ALA A CA 1
ATOM 855 C C . ALA A 1 123 ? -9.734 -11.812 -9.773 1 98.12 123 ALA A C 1
ATOM 857 O O . ALA A 1 123 ? -10.688 -12.578 -9.594 1 98.12 123 ALA A O 1
ATOM 858 N N . ARG A 1 124 ? -9.07 -11.742 -10.883 1 97.94 124 ARG A N 1
ATOM 859 C CA . ARG A 1 124 ? -9.477 -12.523 -12.047 1 97.94 124 ARG A CA 1
ATOM 860 C C . ARG A 1 124 ? -9.242 -14.016 -11.812 1 97.94 124 ARG A C 1
ATOM 862 O O . ARG A 1 124 ? -10.031 -14.852 -12.258 1 97.94 124 ARG A O 1
ATOM 869 N N . PHE A 1 125 ? -8.156 -14.391 -11.109 1 98.25 125 PHE A N 1
ATOM 870 C CA . PHE A 1 125 ? -7.848 -15.773 -10.758 1 98.25 125 PHE A CA 1
ATOM 871 C C . PHE A 1 125 ? -8.953 -16.375 -9.898 1 98.25 125 PHE A C 1
ATOM 873 O O . PHE A 1 125 ? -9.469 -17.438 -10.203 1 98.25 125 PHE A O 1
ATOM 880 N N . VAL A 1 126 ? -9.328 -15.625 -8.828 1 97 126 VAL A N 1
ATOM 881 C CA . VAL A 1 126 ? -10.367 -16.062 -7.906 1 97 126 VAL A CA 1
ATOM 882 C C . VAL A 1 126 ? -11.703 -16.188 -8.641 1 97 126 VAL A C 1
ATOM 884 O O . VAL A 1 126 ? -12.398 -17.188 -8.523 1 97 126 VAL A O 1
ATOM 887 N N . ALA A 1 127 ? -12 -15.188 -9.477 1 96 127 ALA A N 1
ATOM 888 C CA . ALA A 1 127 ? -13.273 -15.164 -10.195 1 96 127 ALA A CA 1
ATOM 889 C C . ALA A 1 127 ? -13.367 -16.328 -11.188 1 96 127 ALA A C 1
ATOM 891 O O . ALA A 1 127 ? -14.406 -16.969 -11.297 1 96 127 ALA A O 1
ATOM 892 N N . ALA A 1 128 ? -12.336 -16.578 -11.852 1 96.19 128 ALA A N 1
ATOM 893 C CA . ALA A 1 128 ? -12.328 -17.578 -12.914 1 96.19 128 ALA A CA 1
ATOM 894 C C . ALA A 1 128 ? -12.469 -18.984 -12.352 1 96.19 128 ALA A C 1
ATOM 896 O O . ALA A 1 128 ? -12.984 -19.875 -13.016 1 96.19 128 ALA A O 1
ATOM 897 N N . LEU A 1 129 ? -12.055 -19.188 -11.133 1 95.25 129 LEU A N 1
ATOM 898 C CA . LEU A 1 129 ? -11.922 -20.547 -10.617 1 95.25 129 LEU A CA 1
ATOM 899 C C . LEU A 1 129 ? -12.945 -20.797 -9.516 1 95.25 129 LEU A C 1
ATOM 901 O O . LEU A 1 129 ? -12.945 -21.875 -8.914 1 95.25 129 LEU A O 1
ATOM 905 N N . GLN A 1 130 ? -13.688 -19.812 -9.328 1 91 130 GLN A N 1
ATOM 906 C CA . GLN A 1 130 ? -14.672 -19.922 -8.258 1 91 130 GLN A CA 1
ATOM 907 C C . GLN A 1 130 ? -15.562 -21.141 -8.461 1 91 130 GLN A C 1
ATOM 909 O O . GLN A 1 130 ? -16.094 -21.359 -9.547 1 91 130 GLN A O 1
ATOM 914 N N . GLY A 1 131 ? -15.648 -21.938 -7.41 1 87.5 131 GLY A N 1
ATOM 915 C CA . GLY A 1 131 ? -16.578 -23.047 -7.414 1 87.5 131 GLY A CA 1
ATOM 916 C C . GLY A 1 131 ? -15.992 -24.312 -8 1 87.5 131 GLY A C 1
ATOM 917 O O . GLY A 1 131 ? -16.625 -25.375 -7.969 1 87.5 131 GLY A O 1
ATOM 918 N N . LEU A 1 132 ? -14.859 -24.234 -8.586 1 91.12 132 LEU A N 1
ATOM 919 C CA . LEU A 1 132 ? -14.234 -25.422 -9.156 1 91.12 132 LEU A CA 1
ATOM 920 C C . LEU A 1 132 ? -13.688 -26.328 -8.055 1 91.12 132 LEU A C 1
ATOM 922 O O . LEU A 1 132 ? -13.141 -25.844 -7.059 1 91.12 132 LEU A O 1
ATOM 926 N N . PRO A 1 133 ? -13.906 -27.625 -8.266 1 91.94 133 PRO A N 1
ATOM 927 C CA . PRO A 1 133 ? -13.32 -28.578 -7.316 1 91.94 133 PRO A CA 1
ATOM 928 C C . PRO A 1 133 ? -11.828 -28.812 -7.57 1 91.94 133 PRO A C 1
ATOM 930 O O . PRO A 1 133 ? -11.445 -29.844 -8.117 1 91.94 133 PRO A O 1
ATOM 933 N N . ALA A 1 134 ? -11.016 -28 -7.391 1 95.06 134 ALA A N 1
ATOM 934 C CA . ALA A 1 134 ? -9.57 -28.016 -7.594 1 95.06 134 ALA A CA 1
ATOM 935 C C . ALA A 1 134 ? -8.844 -27.328 -6.438 1 95.06 134 ALA A C 1
ATOM 937 O O . ALA A 1 134 ? -9.453 -26.578 -5.664 1 95.06 134 ALA A O 1
ATOM 938 N N . ASP A 1 135 ? -7.645 -27.766 -6.262 1 95.75 135 ASP A N 1
ATOM 939 C CA . ASP A 1 135 ? -6.781 -27.031 -5.34 1 95.75 135 ASP A CA 1
ATOM 940 C C . ASP A 1 135 ? -6.355 -25.688 -5.93 1 95.75 135 ASP A C 1
ATOM 942 O O . ASP A 1 135 ? -5.809 -25.625 -7.035 1 95.75 135 ASP A O 1
ATOM 946 N N . ARG A 1 136 ? -6.723 -24.594 -5.254 1 97 136 ARG A N 1
ATOM 947 C CA . ARG A 1 136 ? -6.406 -23.25 -5.719 1 97 136 ARG A CA 1
ATOM 948 C C . ARG A 1 136 ? -5.543 -22.5 -4.707 1 97 136 ARG A C 1
ATOM 950 O O . ARG A 1 136 ? -5.926 -22.359 -3.545 1 97 136 ARG A O 1
ATOM 957 N N . ARG A 1 137 ? -4.312 -22.094 -5.133 1 97.69 137 ARG A N 1
ATOM 958 C CA . ARG A 1 137 ? -3.338 -21.5 -4.227 1 97.69 137 ARG A CA 1
ATOM 959 C C . ARG A 1 137 ? -2.816 -20.172 -4.777 1 97.69 137 ARG A C 1
ATOM 961 O O . ARG A 1 137 ? -2.58 -20.047 -5.98 1 97.69 137 ARG A O 1
ATOM 968 N N . VAL A 1 138 ? -2.754 -19.203 -3.918 1 98.19 138 VAL A N 1
ATOM 969 C CA . VAL A 1 138 ? -2.115 -17.938 -4.227 1 98.19 138 VAL A CA 1
ATOM 970 C C . VAL A 1 138 ? -0.901 -17.734 -3.324 1 98.19 138 VAL A C 1
ATOM 972 O O . VAL A 1 138 ? -1.014 -17.797 -2.098 1 98.19 138 VAL A O 1
ATOM 975 N N . LEU A 1 139 ? 0.229 -17.594 -3.938 1 98.38 139 LEU A N 1
ATOM 976 C CA . LEU A 1 139 ? 1.459 -17.25 -3.229 1 98.38 139 LEU A CA 1
ATOM 977 C C . LEU A 1 139 ? 1.909 -15.836 -3.562 1 98.38 139 LEU A C 1
ATOM 979 O O . LEU A 1 139 ? 2.236 -15.539 -4.715 1 98.38 139 LEU A O 1
ATOM 983 N N . ASN A 1 140 ? 1.861 -14.945 -2.594 1 97.94 140 ASN A N 1
ATOM 984 C CA . ASN A 1 140 ? 2.402 -13.594 -2.721 1 97.94 140 ASN A CA 1
ATOM 985 C C . ASN A 1 140 ? 3.814 -13.5 -2.15 1 97.94 140 ASN A C 1
ATOM 987 O O . ASN A 1 140 ? 4.02 -13.711 -0.954 1 97.94 140 ASN A O 1
ATOM 991 N N . ILE A 1 141 ? 4.766 -13.18 -2.988 1 96.06 141 ILE A N 1
ATOM 992 C CA . ILE A 1 141 ? 6.133 -13.031 -2.502 1 96.06 141 ILE A CA 1
ATOM 993 C C . ILE A 1 141 ? 6.285 -11.688 -1.79 1 96.06 141 ILE A C 1
ATOM 995 O O . ILE A 1 141 ? 6.332 -10.641 -2.436 1 96.06 141 ILE A O 1
ATOM 999 N N . SER A 1 142 ? 6.371 -11.766 -0.54 1 93.62 142 SER A N 1
ATOM 1000 C CA . SER A 1 142 ? 6.52 -10.594 0.324 1 93.62 142 SER A CA 1
ATOM 1001 C C . SER A 1 142 ? 7.977 -10.367 0.705 1 93.62 142 SER A C 1
ATOM 1003 O O . SER A 1 142 ? 8.883 -10.648 -0.086 1 93.62 142 SER A O 1
ATOM 1005 N N . SER A 1 143 ? 8.203 -9.68 1.77 1 82.56 143 SER A N 1
ATOM 1006 C CA . SER A 1 143 ? 9.531 -9.336 2.275 1 82.56 143 SER A CA 1
ATOM 1007 C C . SER A 1 143 ? 9.492 -9.039 3.77 1 82.56 143 SER A C 1
ATOM 1009 O O . SER A 1 143 ? 8.438 -8.719 4.316 1 82.56 143 SER A O 1
ATOM 1011 N N . GLY A 1 144 ? 10.688 -9.289 4.348 1 79.88 144 GLY A N 1
ATOM 1012 C CA . GLY A 1 144 ? 10.828 -8.758 5.695 1 79.88 144 GLY A CA 1
ATOM 1013 C C . GLY A 1 144 ? 10.531 -7.273 5.781 1 79.88 144 GLY A C 1
ATOM 1014 O O . GLY A 1 144 ? 10.125 -6.777 6.836 1 79.88 144 GLY A O 1
ATOM 1015 N N . ALA A 1 145 ? 10.695 -6.633 4.75 1 81.38 145 ALA A N 1
ATOM 1016 C CA . ALA A 1 145 ? 10.469 -5.191 4.656 1 81.38 145 ALA A CA 1
ATOM 1017 C C . ALA A 1 145 ? 8.992 -4.855 4.84 1 81.38 145 ALA A C 1
ATOM 1019 O O . ALA A 1 145 ? 8.641 -3.699 5.082 1 81.38 145 ALA A O 1
ATOM 1020 N N . GLY A 1 146 ? 8.109 -5.754 4.754 1 84.06 146 GLY A N 1
ATOM 1021 C CA . GLY A 1 146 ? 6.695 -5.539 5.02 1 84.06 146 GLY A CA 1
ATOM 1022 C C . GLY A 1 146 ? 6.367 -5.48 6.5 1 84.06 146 GLY A C 1
ATOM 1023 O O . GLY A 1 146 ? 5.293 -5.016 6.887 1 84.06 146 GLY A O 1
ATOM 1024 N N . ARG A 1 147 ? 7.301 -5.934 7.258 1 83.12 147 ARG A N 1
ATOM 1025 C CA . ARG A 1 147 ? 7.051 -6.039 8.688 1 83.12 147 ARG A CA 1
ATOM 1026 C C . ARG A 1 147 ? 8.023 -5.172 9.484 1 83.12 147 ARG A C 1
ATOM 1028 O O . ARG A 1 147 ? 7.746 -4.805 10.625 1 83.12 147 ARG A O 1
ATOM 1035 N N . ASN A 1 148 ? 9.086 -4.938 8.852 1 84.12 148 ASN A N 1
ATOM 1036 C CA . ASN A 1 148 ? 10.133 -4.16 9.508 1 84.12 148 ASN A CA 1
ATOM 1037 C C . ASN A 1 148 ? 10.469 -2.9 8.711 1 84.12 148 ASN A C 1
ATOM 1039 O O . ASN A 1 148 ? 10.961 -2.982 7.586 1 84.12 148 ASN A O 1
ATOM 1043 N N . PRO A 1 149 ? 10.305 -1.806 9.438 1 87.5 149 PRO A N 1
ATOM 1044 C CA . PRO A 1 149 ? 10.672 -0.58 8.727 1 87.5 149 PRO A CA 1
ATOM 1045 C C . PRO A 1 149 ? 12.172 -0.484 8.453 1 87.5 149 PRO A C 1
ATOM 1047 O O . PRO A 1 149 ? 12.984 -0.889 9.289 1 87.5 149 PRO A O 1
ATOM 1050 N N . ASN A 1 150 ? 12.492 -0.035 7.227 1 86 150 ASN A N 1
ATOM 1051 C CA . ASN A 1 150 ? 13.867 0.204 6.809 1 86 150 ASN A CA 1
ATOM 1052 C C . ASN A 1 150 ? 14.031 1.589 6.191 1 86 150 ASN A C 1
ATOM 1054 O O . ASN A 1 150 ? 13.438 1.886 5.156 1 86 150 ASN A O 1
ATOM 1058 N N . ALA A 1 151 ? 14.93 2.352 6.836 1 88.06 151 ALA A N 1
ATOM 1059 C CA . ALA A 1 151 ? 15.195 3.684 6.297 1 88.06 151 ALA A CA 1
ATOM 1060 C C . ALA A 1 151 ? 15.641 3.609 4.84 1 88.06 151 ALA A C 1
ATOM 1062 O O . ALA A 1 151 ? 16.469 2.77 4.48 1 88.06 151 ALA A O 1
ATOM 1063 N N . GLY A 1 152 ? 15.047 4.461 4.043 1 90.56 152 GLY A N 1
ATOM 1064 C CA . GLY A 1 152 ? 15.375 4.484 2.629 1 90.56 152 GLY A CA 1
ATOM 1065 C C . GLY A 1 152 ? 14.492 3.586 1.79 1 90.56 152 GLY A C 1
ATOM 1066 O O . GLY A 1 152 ? 14.5 3.664 0.56 1 90.56 152 GLY A O 1
ATOM 1067 N N . TRP A 1 153 ? 13.695 2.793 2.406 1 91.31 153 TRP A N 1
ATOM 1068 C CA . TRP A 1 153 ? 12.812 1.863 1.715 1 91.31 153 TRP A CA 1
ATOM 1069 C C . TRP A 1 153 ? 11.352 2.176 2.018 1 91.31 153 TRP A C 1
ATOM 1071 O O . TRP A 1 153 ? 10.523 1.268 2.119 1 91.31 153 TRP A O 1
ATOM 1081 N N . GLY A 1 154 ? 11.102 3.41 2.16 1 94.44 154 GLY A N 1
ATOM 1082 C CA . GLY A 1 154 ? 9.758 3.799 2.561 1 94.44 154 GLY A CA 1
ATOM 1083 C C . GLY A 1 154 ? 8.688 3.279 1.623 1 94.44 154 GLY A C 1
ATOM 1084 O O . GLY A 1 154 ? 7.695 2.697 2.068 1 94.44 154 GLY A O 1
ATOM 1085 N N . VAL A 1 155 ? 8.867 3.506 0.328 1 95.88 155 VAL A N 1
ATOM 1086 C CA . VAL A 1 155 ? 7.875 3.084 -0.657 1 95.88 155 VAL A CA 1
ATOM 1087 C C . VAL A 1 155 ? 7.82 1.56 -0.713 1 95.88 155 VAL A C 1
ATOM 1089 O O . VAL A 1 155 ? 6.734 0.974 -0.758 1 95.88 155 VAL A O 1
ATOM 1092 N N . TYR A 1 156 ? 8.914 0.934 -0.66 1 94.44 156 TYR A N 1
ATOM 1093 C CA . TYR A 1 156 ? 8.977 -0.522 -0.723 1 94.44 156 TYR A CA 1
ATOM 1094 C C . TYR A 1 156 ? 8.359 -1.146 0.524 1 94.44 156 TYR A C 1
ATOM 1096 O O . TYR A 1 156 ? 7.531 -2.055 0.428 1 94.44 156 TYR A O 1
ATOM 1104 N N . CYS A 1 157 ? 8.758 -0.695 1.724 1 95.38 157 CYS A N 1
ATOM 1105 C CA . CYS A 1 157 ? 8.18 -1.181 2.973 1 95.38 157 CYS A CA 1
ATOM 1106 C C . CYS A 1 157 ? 6.668 -1.016 2.975 1 95.38 157 CYS A C 1
ATOM 1108 O O . CYS A 1 157 ? 5.941 -1.928 3.369 1 95.38 157 CYS A O 1
ATOM 1110 N N . ALA A 1 158 ? 6.254 0.11 2.539 1 96.88 158 ALA A N 1
ATOM 1111 C CA . ALA A 1 158 ? 4.82 0.379 2.471 1 96.88 158 ALA A CA 1
ATOM 1112 C C . ALA A 1 158 ? 4.121 -0.606 1.536 1 96.88 158 ALA A C 1
ATOM 1114 O O . ALA A 1 158 ? 3.074 -1.161 1.879 1 96.88 158 ALA A O 1
ATOM 1115 N N . ALA A 1 159 ? 4.66 -0.837 0.383 1 96.81 159 ALA A N 1
ATOM 1116 C CA . ALA A 1 159 ? 4.074 -1.738 -0.607 1 96.81 159 ALA A CA 1
ATOM 1117 C C . ALA A 1 159 ? 3.98 -3.162 -0.064 1 96.81 159 ALA A C 1
ATOM 1119 O O . ALA A 1 159 ? 2.961 -3.834 -0.241 1 96.81 159 ALA A O 1
ATOM 1120 N N . LYS A 1 160 ? 5.02 -3.582 0.533 1 96 160 LYS A N 1
ATOM 1121 C CA . LYS A 1 160 ? 5.031 -4.949 1.041 1 96 160 LYS A CA 1
ATOM 1122 C C . LYS A 1 160 ? 4.09 -5.102 2.234 1 96 160 LYS A C 1
ATOM 1124 O O . LYS A 1 160 ? 3.482 -6.156 2.422 1 96 160 LYS A O 1
ATOM 1129 N N . ALA A 1 161 ? 3.986 -4.066 3.078 1 96.56 161 ALA A N 1
ATOM 1130 C CA . ALA A 1 161 ? 2.973 -4.078 4.133 1 96.56 161 ALA A CA 1
ATOM 1131 C C . ALA A 1 161 ? 1.569 -4.18 3.541 1 96.56 161 ALA A C 1
ATOM 1133 O O . ALA A 1 161 ? 0.716 -4.895 4.07 1 96.56 161 ALA A O 1
ATOM 1134 N N . ALA A 1 162 ? 1.354 -3.436 2.504 1 97.62 162 ALA A N 1
ATOM 1135 C CA . ALA A 1 162 ? 0.074 -3.486 1.802 1 97.62 162 ALA A CA 1
ATOM 1136 C C . ALA A 1 162 ? -0.206 -4.891 1.275 1 97.62 162 ALA A C 1
ATOM 1138 O O . ALA A 1 162 ? -1.315 -5.41 1.429 1 97.62 162 ALA A O 1
ATOM 1139 N N . LEU A 1 163 ? 0.78 -5.473 0.688 1 97.31 163 LEU A N 1
ATOM 1140 C CA . LEU A 1 163 ? 0.655 -6.82 0.144 1 97.31 163 LEU A CA 1
ATOM 1141 C C . LEU A 1 163 ? 0.305 -7.82 1.241 1 97.31 163 LEU A C 1
ATOM 1143 O O . LEU A 1 163 ? -0.569 -8.672 1.057 1 97.31 163 LEU A O 1
ATOM 1147 N N . ASP A 1 164 ? 1.004 -7.754 2.348 1 96.81 164 ASP A N 1
ATOM 1148 C CA . ASP A 1 164 ? 0.739 -8.633 3.484 1 96.81 164 ASP A CA 1
ATOM 1149 C C . ASP A 1 164 ? -0.703 -8.484 3.967 1 96.81 164 ASP A C 1
ATOM 1151 O O . ASP A 1 164 ? -1.396 -9.477 4.184 1 96.81 164 ASP A O 1
ATOM 1155 N N . MET A 1 165 ? -1.12 -7.266 4.109 1 96.94 165 MET A N 1
ATOM 1156 C CA . MET A 1 165 ? -2.475 -7.02 4.598 1 96.94 165 MET A CA 1
ATOM 1157 C C . MET A 1 165 ? -3.512 -7.512 3.596 1 96.94 165 MET A C 1
ATOM 1159 O O . MET A 1 165 ? -4.52 -8.109 3.98 1 96.94 165 MET A O 1
ATOM 1163 N N . TYR A 1 166 ? -3.299 -7.262 2.334 1 97.31 166 TYR A N 1
ATOM 1164 C CA . TYR A 1 166 ? -4.215 -7.75 1.31 1 97.31 166 TYR A CA 1
ATOM 1165 C C . TYR A 1 166 ? -4.348 -9.266 1.373 1 97.31 166 TYR A C 1
ATOM 1167 O O . TYR A 1 166 ? -5.445 -9.812 1.218 1 97.31 166 TYR A O 1
ATOM 1175 N N . SER A 1 167 ? -3.232 -9.922 1.572 1 96.88 167 SER A N 1
ATOM 1176 C CA . SER A 1 167 ? -3.232 -11.383 1.695 1 96.88 167 SER A CA 1
ATOM 1177 C C . SER A 1 167 ? -4.105 -11.836 2.861 1 96.88 167 SER A C 1
ATOM 1179 O O . SER A 1 167 ? -4.852 -12.812 2.742 1 96.88 167 SER A O 1
ATOM 1181 N N . ARG A 1 168 ? -3.977 -11.125 3.953 1 95.56 168 ARG A N 1
ATOM 1182 C CA . ARG A 1 168 ? -4.777 -11.453 5.129 1 95.56 168 ARG A CA 1
ATOM 1183 C C . ARG A 1 168 ? -6.266 -11.266 4.844 1 95.56 168 ARG A C 1
ATOM 1185 O O . ARG A 1 168 ? -7.086 -12.094 5.25 1 95.56 168 ARG A O 1
ATOM 1192 N N . VAL A 1 169 ? -6.594 -10.172 4.164 1 95.44 169 VAL A N 1
ATOM 1193 C CA . VAL A 1 169 ? -7.988 -9.914 3.824 1 95.44 169 VAL A CA 1
ATOM 1194 C C . VAL A 1 169 ? -8.508 -11.016 2.898 1 95.44 169 VAL A C 1
ATOM 1196 O O . VAL A 1 169 ? -9.617 -11.523 3.094 1 95.44 169 VAL A O 1
ATOM 1199 N N . LEU A 1 170 ? -7.738 -11.32 1.899 1 95.62 170 LEU A N 1
ATOM 1200 C CA . LEU A 1 170 ? -8.117 -12.367 0.956 1 95.62 170 LEU A CA 1
ATOM 1201 C C . LEU A 1 170 ? -8.406 -13.68 1.684 1 95.62 170 LEU A C 1
ATOM 1203 O O . LEU A 1 170 ? -9.398 -14.344 1.397 1 95.62 170 LEU A O 1
ATOM 1207 N N . LYS A 1 171 ? -7.539 -14.055 2.572 1 94.25 171 LYS A N 1
ATOM 1208 C CA . LYS A 1 171 ? -7.727 -15.281 3.348 1 94.25 171 LYS A CA 1
ATOM 1209 C C . LYS A 1 171 ? -9.062 -15.258 4.094 1 94.25 171 LYS A C 1
ATOM 1211 O O . LYS A 1 171 ? -9.789 -16.25 4.105 1 94.25 171 LYS A O 1
ATOM 1216 N N . GLN A 1 172 ? -9.344 -14.141 4.703 1 91.69 172 GLN A N 1
ATOM 1217 C CA . GLN A 1 172 ? -10.594 -13.984 5.438 1 91.69 172 GLN A CA 1
ATOM 1218 C C . GLN A 1 172 ? -11.805 -14.133 4.516 1 91.69 172 GLN A C 1
ATOM 1220 O O . GLN A 1 172 ? -12.82 -14.711 4.902 1 91.69 172 GLN A O 1
ATOM 1225 N N . GLU A 1 173 ? -11.727 -13.672 3.316 1 92.5 173 GLU A N 1
ATOM 1226 C CA . GLU A 1 173 ? -12.82 -13.695 2.35 1 92.5 173 GLU A CA 1
ATOM 1227 C C . GLU A 1 173 ? -13.078 -15.109 1.844 1 92.5 173 GLU A C 1
ATOM 1229 O O . GLU A 1 173 ? -14.219 -15.484 1.584 1 92.5 173 GLU A O 1
ATOM 1234 N N . GLN A 1 174 ? -12.117 -15.852 1.552 1 90 174 GLN A N 1
ATOM 1235 C CA . GLN A 1 174 ? -12.219 -17.141 0.87 1 90 174 GLN A CA 1
ATOM 1236 C C . GLN A 1 174 ? -12.672 -18.234 1.831 1 90 174 GLN A C 1
ATOM 1238 O O . GLN A 1 174 ? -13.367 -19.172 1.431 1 90 174 GLN A O 1
ATOM 1243 N N . GLY A 1 175 ? -12.453 -18.125 3.084 1 79.44 175 GLY A N 1
ATOM 1244 C CA . GLY A 1 175 ? -12.844 -19.141 4.039 1 79.44 175 GLY A CA 1
ATOM 1245 C C . GLY A 1 175 ? -12.195 -20.484 3.771 1 79.44 175 GLY A C 1
ATOM 1246 O O . GLY A 1 175 ? -11.109 -20.562 3.182 1 79.44 175 GLY A O 1
ATOM 1247 N N . GLN A 1 176 ? -12.867 -21.625 4.059 1 79.12 176 GLN A N 1
ATOM 1248 C CA . GLN A 1 176 ? -12.281 -22.969 4.02 1 79.12 176 GLN A CA 1
ATOM 1249 C C . GLN A 1 176 ? -12.305 -23.531 2.607 1 79.12 176 GLN A C 1
ATOM 1251 O O . GLN A 1 176 ? -11.438 -24.328 2.232 1 79.12 176 GLN A O 1
ATOM 1256 N N . ASP A 1 177 ? -13.297 -23.125 1.813 1 83.5 177 ASP A N 1
ATOM 1257 C CA . ASP A 1 177 ? -13.469 -23.734 0.496 1 83.5 177 ASP A CA 1
ATOM 1258 C C . ASP A 1 177 ? -12.93 -22.812 -0.601 1 83.5 177 ASP A C 1
ATOM 1260 O O . ASP A 1 177 ? -13.117 -23.078 -1.789 1 83.5 177 ASP A O 1
ATOM 1264 N N . GLY A 1 178 ? -12.312 -21.781 -0.212 1 92.44 178 GLY A N 1
ATOM 1265 C CA . GLY A 1 178 ? -11.797 -20.844 -1.191 1 92.44 178 GLY A CA 1
ATOM 1266 C C . GLY A 1 178 ? -10.328 -21.031 -1.502 1 92.44 178 GLY A C 1
ATOM 1267 O O . GLY A 1 178 ? -9.773 -22.109 -1.255 1 92.44 178 GLY A O 1
ATOM 1268 N N . VAL A 1 179 ? -9.781 -20.109 -2.146 1 95.31 179 VAL A N 1
ATOM 1269 C CA . VAL A 1 179 ? -8.359 -20.156 -2.471 1 95.31 179 VAL A CA 1
ATOM 1270 C C . VAL A 1 179 ? -7.531 -20.094 -1.187 1 95.31 179 VAL A C 1
ATOM 1272 O O . VAL A 1 179 ? -7.879 -19.359 -0.254 1 95.31 179 VAL A O 1
ATOM 1275 N N . ARG A 1 180 ? -6.535 -20.922 -1.093 1 96.38 180 ARG A N 1
ATOM 1276 C CA . ARG A 1 180 ? -5.555 -20.797 -0.02 1 96.38 180 ARG A CA 1
ATOM 1277 C C . ARG A 1 180 ? -4.48 -19.781 -0.374 1 96.38 180 ARG A C 1
ATOM 1279 O O . ARG A 1 180 ? -3.957 -19.781 -1.49 1 96.38 180 ARG A O 1
ATOM 1286 N N . VAL A 1 181 ? -4.234 -18.875 0.569 1 96.94 181 VAL A N 1
ATOM 1287 C CA . VAL A 1 181 ? -3.326 -17.781 0.253 1 96.94 181 VAL A CA 1
ATOM 1288 C C . VAL A 1 181 ? -2.281 -17.641 1.358 1 96.94 181 VAL A C 1
ATOM 1290 O O . VAL A 1 181 ? -2.576 -17.859 2.533 1 96.94 181 VAL A O 1
ATOM 1293 N N . VAL A 1 182 ? -1.031 -17.266 0.953 1 96.38 182 VAL A N 1
ATOM 1294 C CA . VAL A 1 182 ? 0.028 -16.938 1.905 1 96.38 182 VAL A CA 1
ATOM 1295 C C . VAL A 1 182 ? 0.909 -15.828 1.347 1 96.38 182 VAL A C 1
ATOM 1297 O O . VAL A 1 182 ? 1.232 -15.82 0.156 1 96.38 182 VAL A O 1
ATOM 1300 N N . ALA A 1 183 ? 1.179 -14.852 2.18 1 97.06 183 ALA A N 1
ATOM 1301 C CA . ALA A 1 183 ? 2.283 -13.93 1.92 1 97.06 183 ALA A CA 1
ATOM 1302 C C . ALA A 1 183 ? 3.594 -14.477 2.479 1 97.06 183 ALA A C 1
ATOM 1304 O O . ALA A 1 183 ? 3.734 -14.648 3.691 1 97.06 183 ALA A O 1
ATOM 1305 N N . LEU A 1 184 ? 4.594 -14.711 1.648 1 95.56 184 LEU A N 1
ATOM 1306 C CA . LEU A 1 184 ? 5.801 -15.43 2.035 1 95.56 184 LEU A CA 1
ATOM 1307 C C . LEU A 1 184 ? 7.047 -14.586 1.776 1 95.56 184 LEU A C 1
ATOM 1309 O O . LEU A 1 184 ? 7.289 -14.164 0.644 1 95.56 184 LEU A O 1
ATOM 1313 N N . ALA A 1 185 ? 7.805 -14.328 2.793 1 93.5 185 ALA A N 1
ATOM 1314 C CA . ALA A 1 185 ? 9.109 -13.695 2.621 1 93.5 185 ALA A CA 1
ATOM 1315 C C . ALA A 1 185 ? 10.148 -14.703 2.141 1 93.5 185 ALA A C 1
ATOM 1317 O O . ALA A 1 185 ? 10.367 -15.727 2.785 1 93.5 185 ALA A O 1
ATOM 1318 N N . PRO A 1 186 ? 10.758 -14.344 1.099 1 90.12 186 PRO A N 1
ATOM 1319 C CA . PRO A 1 186 ? 11.734 -15.305 0.575 1 90.12 186 PRO A CA 1
ATOM 1320 C C . PRO A 1 186 ? 13.078 -15.234 1.296 1 90.12 186 PRO A C 1
ATOM 1322 O O . PRO A 1 186 ? 13.953 -16.078 1.066 1 90.12 186 PRO A O 1
ATOM 1325 N N . GLY A 1 187 ? 13.242 -14.211 2.168 1 83.25 187 GLY A N 1
ATOM 1326 C CA . GLY A 1 187 ? 14.539 -13.977 2.775 1 83.25 187 GLY A CA 1
ATOM 1327 C C . GLY A 1 187 ? 15.422 -13.062 1.948 1 83.25 187 GLY A C 1
ATOM 1328 O O . GLY A 1 187 ? 14.93 -12.242 1.174 1 83.25 187 GLY A O 1
ATOM 1329 N N . ILE A 1 188 ? 16.703 -13.086 2.273 1 79.69 188 ILE A N 1
ATOM 1330 C CA . ILE A 1 188 ? 17.656 -12.242 1.563 1 79.69 188 ILE A CA 1
ATOM 1331 C C . ILE A 1 188 ? 18.25 -13.016 0.388 1 79.69 188 ILE A C 1
ATOM 1333 O O . ILE A 1 188 ? 19.172 -13.828 0.567 1 79.69 188 ILE A O 1
ATOM 1337 N N . VAL A 1 189 ? 17.656 -12.766 -0.703 1 82.19 189 VAL A N 1
ATOM 1338 C CA . VAL A 1 189 ? 18 -13.531 -1.894 1 82.19 189 VAL A CA 1
ATOM 1339 C C . VAL A 1 189 ? 18.984 -12.734 -2.752 1 82.19 189 VAL A C 1
ATOM 1341 O O . VAL A 1 189 ? 18.828 -11.523 -2.926 1 82.19 189 VAL A O 1
ATOM 1344 N N . ASP A 1 190 ? 19.984 -13.344 -3.217 1 80.5 190 ASP A N 1
ATOM 1345 C CA . ASP A 1 190 ? 20.953 -12.711 -4.094 1 80.5 190 ASP A CA 1
ATOM 1346 C C . ASP A 1 190 ? 20.375 -12.484 -5.488 1 80.5 190 ASP A C 1
ATOM 1348 O O . ASP A 1 190 ? 20.406 -13.375 -6.336 1 80.5 190 ASP A O 1
ATOM 1352 N N . THR A 1 191 ? 19.844 -11.297 -5.66 1 79.88 191 THR A N 1
ATOM 1353 C CA . THR A 1 191 ? 19.203 -10.922 -6.91 1 79.88 191 THR A CA 1
ATOM 1354 C C . THR A 1 191 ? 19.688 -9.562 -7.391 1 79.88 191 THR A C 1
ATOM 1356 O O . THR A 1 191 ? 20.469 -8.898 -6.703 1 79.88 191 THR A O 1
ATOM 1359 N N . ASP A 1 192 ? 19.25 -9.234 -8.594 1 72.25 192 ASP A N 1
ATOM 1360 C CA . ASP A 1 192 ? 19.516 -7.895 -9.102 1 72.25 192 ASP A CA 1
ATOM 1361 C C . ASP A 1 192 ? 18.984 -6.82 -8.164 1 72.25 192 ASP A C 1
ATOM 1363 O O . ASP A 1 192 ? 19.547 -5.734 -8.055 1 72.25 192 ASP A O 1
ATOM 1367 N N . MET A 1 193 ? 18.031 -7.156 -7.48 1 72.62 193 MET A N 1
ATOM 1368 C CA . MET A 1 193 ? 17.484 -6.23 -6.492 1 72.62 193 MET A CA 1
ATOM 1369 C C . MET A 1 193 ? 18.516 -5.938 -5.402 1 72.62 193 MET A C 1
ATOM 1371 O O . MET A 1 193 ? 18.703 -4.785 -5.008 1 72.62 193 MET A O 1
ATOM 1375 N N . GLN A 1 194 ? 19.109 -6.945 -4.992 1 72.25 194 GLN A N 1
ATOM 1376 C CA . GLN A 1 194 ? 20.172 -6.785 -4.004 1 72.25 194 GLN A CA 1
ATOM 1377 C C . GLN A 1 194 ? 21.312 -5.941 -4.559 1 72.25 194 GLN A C 1
ATOM 1379 O O . GLN A 1 194 ? 21.906 -5.148 -3.832 1 72.25 194 GLN A O 1
ATOM 1384 N N . GLY A 1 195 ? 21.516 -6.215 -5.859 1 72.62 195 GLY A N 1
ATOM 1385 C CA . GLY A 1 195 ? 22.516 -5.379 -6.512 1 72.62 195 GLY A CA 1
ATOM 1386 C C . GLY A 1 195 ? 22.156 -3.908 -6.523 1 72.62 195 GLY A C 1
ATOM 1387 O O . GLY A 1 195 ? 22.984 -3.055 -6.227 1 72.62 195 GLY A O 1
ATOM 1388 N N . ALA A 1 196 ? 20.953 -3.652 -6.84 1 70.94 196 ALA A N 1
ATOM 1389 C CA . ALA A 1 196 ? 20.469 -2.275 -6.852 1 70.94 196 ALA A CA 1
ATOM 1390 C C . ALA A 1 196 ? 20.547 -1.65 -5.465 1 70.94 196 ALA A C 1
ATOM 1392 O O . ALA A 1 196 ? 20.906 -0.478 -5.324 1 70.94 196 ALA A O 1
ATOM 1393 N N . ILE A 1 197 ? 20.266 -2.438 -4.535 1 73.5 197 ILE A N 1
ATOM 1394 C CA . ILE A 1 197 ? 20.328 -1.981 -3.152 1 73.5 197 ILE A CA 1
ATOM 1395 C C . ILE A 1 197 ? 21.766 -1.61 -2.797 1 73.5 197 ILE A C 1
ATOM 1397 O O . ILE A 1 197 ? 22.016 -0.538 -2.244 1 73.5 197 ILE A O 1
ATOM 1401 N N . ARG A 1 198 ? 22.641 -2.447 -3.213 1 72.56 198 ARG A N 1
ATOM 1402 C CA . ARG A 1 198 ? 24.031 -2.232 -2.855 1 72.56 198 ARG A CA 1
ATOM 1403 C C . ARG A 1 198 ? 24.625 -1.055 -3.627 1 72.56 198 ARG A C 1
ATOM 1405 O O . ARG A 1 198 ? 25.641 -0.482 -3.221 1 72.56 198 ARG A O 1
ATOM 1412 N N . ALA A 1 199 ? 23.922 -0.729 -4.766 1 71.25 199 ALA A N 1
ATOM 1413 C CA . ALA A 1 199 ? 24.406 0.37 -5.602 1 71.25 199 ALA A CA 1
ATOM 1414 C C . ALA A 1 199 ? 23.781 1.696 -5.172 1 71.25 199 ALA A C 1
ATOM 1416 O O . ALA A 1 199 ? 24.109 2.75 -5.723 1 71.25 199 ALA A O 1
ATOM 1417 N N . SER A 1 200 ? 23 1.64 -4.203 1 74.44 200 SER A N 1
ATOM 1418 C CA . SER A 1 200 ? 22.312 2.844 -3.764 1 74.44 200 SER A CA 1
ATOM 1419 C C . SER A 1 200 ? 23.25 3.795 -3.037 1 74.44 200 SER A C 1
ATOM 1421 O O . SER A 1 200 ? 24.359 3.4 -2.631 1 74.44 200 SER A O 1
ATOM 1423 N N . ASP A 1 201 ? 22.844 5.078 -3.041 1 76.69 201 ASP A N 1
ATOM 1424 C CA . ASP A 1 201 ? 23.578 6.082 -2.277 1 76.69 201 ASP A CA 1
ATOM 1425 C C . ASP A 1 201 ? 23.453 5.832 -0.776 1 76.69 201 ASP A C 1
ATOM 1427 O O . ASP A 1 201 ? 22.344 5.648 -0.265 1 76.69 201 ASP A O 1
ATOM 1431 N N . PRO A 1 202 ? 24.609 5.703 -0.137 1 75.81 202 PRO A N 1
ATOM 1432 C CA . PRO A 1 202 ? 24.562 5.48 1.311 1 75.81 202 PRO A CA 1
ATOM 1433 C C . PRO A 1 202 ? 23.703 6.516 2.033 1 75.81 202 PRO A C 1
ATOM 1435 O O . PRO A 1 202 ? 23.141 6.227 3.098 1 75.81 202 PRO A O 1
ATOM 1438 N N . ALA A 1 203 ? 23.594 7.684 1.475 1 77 203 ALA A N 1
ATOM 1439 C CA . ALA A 1 203 ? 22.766 8.727 2.078 1 77 203 ALA A CA 1
ATOM 1440 C C . ALA A 1 203 ? 21.297 8.383 1.958 1 77 203 ALA A C 1
ATOM 1442 O O . ALA A 1 203 ? 20.484 8.789 2.801 1 77 203 ALA A O 1
ATOM 1443 N N . ASP A 1 204 ? 20.984 7.578 0.986 1 79.25 204 ASP A N 1
ATOM 1444 C CA . ASP A 1 204 ? 19.594 7.215 0.729 1 79.25 204 ASP A CA 1
ATOM 1445 C C . ASP A 1 204 ? 19.219 5.93 1.463 1 79.25 204 ASP A C 1
ATOM 1447 O O . ASP A 1 204 ? 18.047 5.707 1.782 1 79.25 204 ASP A O 1
ATOM 1451 N N . PHE A 1 205 ? 20.203 5.094 1.692 1 81.44 205 PHE A N 1
ATOM 1452 C CA . PHE A 1 205 ? 19.969 3.807 2.336 1 81.44 205 PHE A CA 1
ATOM 1453 C C . PHE A 1 205 ? 21 3.562 3.439 1 81.44 205 PHE A C 1
ATOM 1455 O O . PHE A 1 205 ? 22.016 2.906 3.215 1 81.44 205 PHE A O 1
ATOM 1462 N N . PRO A 1 206 ? 20.609 3.881 4.645 1 75.94 206 PRO A N 1
ATOM 1463 C CA . PRO A 1 206 ? 21.578 3.818 5.746 1 75.94 206 PRO A CA 1
ATOM 1464 C C . PRO A 1 206 ? 22.016 2.391 6.066 1 75.94 206 PRO A C 1
ATOM 1466 O O . PRO A 1 206 ? 23.094 2.182 6.625 1 75.94 206 PRO A O 1
ATOM 1469 N N . ALA A 1 207 ? 21.125 1.47 5.727 1 74.31 207 ALA A N 1
ATOM 1470 C CA . ALA A 1 207 ? 21.453 0.083 6.051 1 74.31 207 ALA A CA 1
ATOM 1471 C C . ALA A 1 207 ? 22.297 -0.548 4.949 1 74.31 207 ALA A C 1
ATOM 1473 O O . ALA A 1 207 ? 22.516 -1.761 4.953 1 74.31 207 ALA A O 1
ATOM 1474 N N . LEU A 1 208 ? 22.812 0.257 4.09 1 76.81 208 LEU A N 1
ATOM 1475 C CA . LEU A 1 208 ? 23.531 -0.208 2.916 1 76.81 208 LEU A CA 1
ATOM 1476 C C . LEU A 1 208 ? 24.688 -1.119 3.322 1 76.81 208 LEU A C 1
ATOM 1478 O O . LEU A 1 208 ? 24.891 -2.176 2.721 1 76.81 208 LEU A O 1
ATOM 1482 N N . GLU A 1 209 ? 25.344 -0.705 4.34 1 76.12 209 GLU A N 1
ATOM 1483 C CA . GLU A 1 209 ? 26.531 -1.454 4.738 1 76.12 209 GLU A CA 1
ATOM 1484 C C . GLU A 1 209 ? 26.156 -2.855 5.223 1 76.12 209 GLU A C 1
ATOM 1486 O O . GLU A 1 209 ? 26.922 -3.805 5.027 1 76.12 209 GLU A O 1
ATOM 1491 N N . ARG A 1 210 ? 25.047 -2.955 5.828 1 76.88 210 ARG A N 1
ATOM 1492 C CA . ARG A 1 210 ? 24.594 -4.266 6.277 1 76.88 210 ARG A CA 1
ATOM 1493 C C . ARG A 1 210 ? 24.359 -5.195 5.098 1 76.88 210 ARG A C 1
ATOM 1495 O O . ARG A 1 210 ? 24.703 -6.379 5.148 1 76.88 210 ARG A O 1
ATOM 1502 N N . PHE A 1 211 ? 23.812 -4.672 4.098 1 75.75 211 PHE A N 1
ATOM 1503 C CA . PHE A 1 211 ? 23.516 -5.469 2.914 1 75.75 211 PHE A CA 1
ATOM 1504 C C . PHE A 1 211 ? 24.781 -5.805 2.146 1 75.75 211 PHE A C 1
ATOM 1506 O O . PHE A 1 211 ? 24.906 -6.895 1.584 1 75.75 211 PHE A O 1
ATOM 1513 N N . ARG A 1 212 ? 25.688 -4.875 2.172 1 74.88 212 ARG A N 1
ATOM 1514 C CA . ARG A 1 212 ? 26.984 -5.156 1.58 1 74.88 212 ARG A CA 1
ATOM 1515 C C . ARG A 1 212 ? 27.703 -6.266 2.34 1 74.88 212 ARG A C 1
ATOM 1517 O O . ARG A 1 212 ? 28.344 -7.129 1.732 1 74.88 212 ARG A O 1
ATOM 1524 N N . GLU A 1 213 ? 27.516 -6.203 3.635 1 76.19 213 GLU A N 1
ATOM 1525 C CA . GLU A 1 213 ? 28.125 -7.223 4.484 1 76.19 213 GLU A CA 1
ATOM 1526 C C . GLU A 1 213 ? 27.5 -8.594 4.234 1 76.19 213 GLU A C 1
ATOM 1528 O O . GLU A 1 213 ? 28.203 -9.602 4.219 1 76.19 213 GLU A O 1
ATOM 1533 N N . PHE A 1 214 ? 26.188 -8.578 4.094 1 73.5 214 PHE A N 1
ATOM 1534 C CA . PHE A 1 214 ? 25.547 -9.844 3.768 1 73.5 214 PHE A CA 1
ATOM 1535 C C . PHE A 1 214 ? 26.141 -10.453 2.508 1 73.5 214 PHE A C 1
ATOM 1537 O O . PHE A 1 214 ? 26.422 -11.656 2.467 1 73.5 214 PHE A O 1
ATOM 1544 N N . HIS A 1 215 ? 26.391 -9.664 1.55 1 73.81 215 HIS A N 1
ATOM 1545 C CA . HIS A 1 215 ? 26.953 -10.125 0.284 1 73.81 215 HIS A CA 1
ATOM 1546 C C . HIS A 1 215 ? 28.391 -10.602 0.454 1 73.81 215 HIS A C 1
ATOM 1548 O O . HIS A 1 215 ? 28.766 -11.672 -0.045 1 73.81 215 HIS A O 1
ATOM 1554 N N . ALA A 1 216 ? 29.078 -9.82 1.18 1 77.94 216 ALA A N 1
ATOM 1555 C CA . ALA A 1 216 ? 30.5 -10.094 1.358 1 77.94 216 ALA A CA 1
ATOM 1556 C C . ALA A 1 216 ? 30.719 -11.367 2.164 1 77.94 216 ALA A C 1
ATOM 1558 O O . ALA A 1 216 ? 31.719 -12.078 1.957 1 77.94 216 ALA A O 1
ATOM 1559 N N . THR A 1 217 ? 29.812 -11.672 3.059 1 80.75 217 THR A N 1
ATOM 1560 C CA . THR A 1 217 ? 30 -12.805 3.953 1 80.75 217 THR A CA 1
ATOM 1561 C C . THR A 1 217 ? 29.234 -14.023 3.451 1 80.75 217 THR A C 1
ATOM 1563 O O . THR A 1 217 ? 29.125 -15.031 4.152 1 80.75 217 THR A O 1
ATOM 1566 N N . GLY A 1 218 ? 28.656 -13.891 2.285 1 74.44 218 GLY A N 1
ATOM 1567 C CA . GLY A 1 218 ? 27.969 -15.016 1.65 1 74.44 218 GLY A CA 1
ATOM 1568 C C . GLY A 1 218 ? 26.672 -15.391 2.328 1 74.44 218 GLY A C 1
ATOM 1569 O O . GLY A 1 218 ? 26.312 -16.562 2.385 1 74.44 218 GLY A O 1
ATOM 1570 N N . LYS A 1 219 ? 26.078 -14.43 2.959 1 74.88 219 LYS A N 1
ATOM 1571 C CA . LYS A 1 219 ? 24.844 -14.727 3.697 1 74.88 219 LYS A CA 1
ATOM 1572 C C . LYS A 1 219 ? 23.625 -14.609 2.795 1 74.88 219 LYS A C 1
ATOM 1574 O O . LYS A 1 219 ? 22.5 -14.906 3.217 1 74.88 219 LYS A O 1
ATOM 1579 N N . LEU A 1 220 ? 23.891 -14.25 1.592 1 81.38 220 LEU A N 1
ATOM 1580 C CA . LEU A 1 220 ? 22.781 -14.211 0.638 1 81.38 220 LEU A CA 1
ATOM 1581 C C . LEU A 1 220 ? 22.453 -15.609 0.125 1 81.38 220 LEU A C 1
ATOM 1583 O O . LEU A 1 220 ? 23.359 -16.406 -0.13 1 81.38 220 LEU A O 1
ATOM 1587 N N . SER A 1 221 ? 21.156 -15.875 0.038 1 85.19 221 SER A N 1
ATOM 1588 C CA . SER A 1 221 ? 20.719 -17.156 -0.496 1 85.19 221 SER A CA 1
ATOM 1589 C C . SER A 1 221 ? 20.672 -17.141 -2.021 1 85.19 221 SER A C 1
ATOM 1591 O O . SER A 1 221 ? 20.266 -16.141 -2.623 1 85.19 221 SER A O 1
ATOM 1593 N N . ALA A 1 222 ? 21.172 -18.25 -2.574 1 89.12 222 ALA A N 1
ATOM 1594 C CA . ALA A 1 222 ? 21.078 -18.359 -4.027 1 89.12 222 ALA A CA 1
ATOM 1595 C C . ALA A 1 222 ? 19.625 -18.469 -4.469 1 89.12 222 ALA A C 1
ATOM 1597 O O . ALA A 1 222 ? 18.828 -19.203 -3.863 1 89.12 222 ALA A O 1
ATOM 1598 N N . PRO A 1 223 ? 19.281 -17.781 -5.559 1 91.69 223 PRO A N 1
ATOM 1599 C CA . PRO A 1 223 ? 17.906 -17.828 -6.039 1 91.69 223 PRO A CA 1
ATOM 1600 C C . PRO A 1 223 ? 17.391 -19.25 -6.258 1 91.69 223 PRO A C 1
ATOM 1602 O O . PRO A 1 223 ? 16.266 -19.562 -5.902 1 91.69 223 PRO A O 1
ATOM 1605 N N . ALA A 1 224 ? 18.234 -20.109 -6.758 1 92.94 224 ALA A N 1
ATOM 1606 C CA . ALA A 1 224 ? 17.828 -21.484 -7.051 1 92.94 224 ALA A CA 1
ATOM 1607 C C . ALA A 1 224 ? 17.469 -22.234 -5.773 1 92.94 224 ALA A C 1
ATOM 1609 O O . ALA A 1 224 ? 16.516 -23.031 -5.754 1 92.94 224 ALA A O 1
ATOM 1610 N N . ASP A 1 225 ? 18.219 -22 -4.73 1 92.94 225 ASP A N 1
ATOM 1611 C CA . ASP A 1 225 ? 17.969 -22.656 -3.455 1 92.94 225 ASP A CA 1
ATOM 1612 C C . ASP A 1 225 ? 16.656 -22.172 -2.836 1 92.94 225 ASP A C 1
ATOM 1614 O O . ASP A 1 225 ? 15.867 -22.984 -2.336 1 92.94 225 ASP A O 1
ATOM 1618 N N . VAL A 1 226 ? 16.484 -20.906 -2.875 1 93.81 226 VAL A N 1
ATOM 1619 C CA . VAL A 1 226 ? 15.25 -20.328 -2.33 1 93.81 226 VAL A CA 1
ATOM 1620 C C . VAL A 1 226 ? 14.047 -20.812 -3.143 1 93.81 226 VAL A C 1
ATOM 1622 O O . VAL A 1 226 ? 13.016 -21.172 -2.576 1 93.81 226 VAL A O 1
ATOM 1625 N N . ALA A 1 227 ? 14.203 -20.828 -4.414 1 95.81 227 ALA A N 1
ATOM 1626 C CA . ALA A 1 227 ? 13.133 -21.297 -5.293 1 95.81 227 ALA A CA 1
ATOM 1627 C C . ALA A 1 227 ? 12.758 -22.75 -4.973 1 95.81 227 ALA A C 1
ATOM 1629 O O . ALA A 1 227 ? 11.57 -23.094 -4.918 1 95.81 227 ALA A O 1
ATOM 1630 N N . ALA A 1 228 ? 13.758 -23.594 -4.75 1 95.5 228 ALA A N 1
ATOM 1631 C CA . ALA A 1 228 ? 13.516 -25 -4.422 1 95.5 228 ALA A CA 1
ATOM 1632 C C . ALA A 1 228 ? 12.703 -25.125 -3.135 1 95.5 228 ALA A C 1
ATOM 1634 O O . ALA A 1 228 ? 11.797 -25.969 -3.043 1 95.5 228 ALA A O 1
ATOM 1635 N N . ARG A 1 229 ? 13.031 -24.312 -2.188 1 95.19 229 ARG A N 1
ATOM 1636 C CA . ARG A 1 229 ? 12.312 -24.344 -0.92 1 95.19 229 ARG A CA 1
ATOM 1637 C C . ARG A 1 229 ? 10.875 -23.859 -1.1 1 95.19 229 ARG A C 1
ATOM 1639 O O . ARG A 1 229 ? 9.953 -24.391 -0.494 1 95.19 229 ARG A O 1
ATOM 1646 N N . ILE A 1 230 ? 10.68 -22.828 -1.887 1 96.56 230 ILE A N 1
ATOM 1647 C CA . ILE A 1 230 ? 9.352 -22.281 -2.135 1 96.56 230 ILE A CA 1
ATOM 1648 C C . ILE A 1 230 ? 8.5 -23.312 -2.873 1 96.56 230 ILE A C 1
ATOM 1650 O O . ILE A 1 230 ? 7.332 -23.531 -2.537 1 96.56 230 ILE A O 1
ATOM 1654 N N . LEU A 1 231 ? 9.102 -24 -3.84 1 97 231 LEU A N 1
ATOM 1655 C CA . LEU A 1 231 ? 8.391 -25.031 -4.594 1 97 231 LEU A CA 1
ATOM 1656 C C . LEU A 1 231 ? 7.984 -26.188 -3.691 1 97 231 LEU A C 1
ATOM 1658 O O . LEU A 1 231 ? 6.871 -26.703 -3.805 1 97 231 LEU A O 1
ATOM 1662 N N . ALA A 1 232 ? 8.891 -26.547 -2.822 1 96.19 232 ALA A N 1
ATOM 1663 C CA . ALA A 1 232 ? 8.555 -27.594 -1.843 1 96.19 232 ALA A CA 1
ATOM 1664 C C . ALA A 1 232 ? 7.418 -27.141 -0.934 1 96.19 232 ALA A C 1
ATOM 1666 O O . ALA A 1 232 ? 6.527 -27.922 -0.607 1 96.19 232 ALA A O 1
ATOM 1667 N N . TYR A 1 233 ? 7.465 -25.859 -0.544 1 95.81 233 TYR A N 1
ATOM 1668 C CA . TYR A 1 233 ? 6.426 -25.297 0.306 1 95.81 233 TYR A CA 1
ATOM 1669 C C . TYR A 1 233 ? 5.078 -25.297 -0.404 1 95.81 233 TYR A C 1
ATOM 1671 O O . TYR A 1 233 ? 4.043 -25.547 0.221 1 95.81 233 TYR A O 1
ATOM 1679 N N . LEU A 1 234 ? 5.008 -25.078 -1.697 1 95.44 234 LEU A N 1
ATOM 1680 C CA . LEU A 1 234 ? 3.789 -25.062 -2.5 1 95.44 234 LEU A CA 1
ATOM 1681 C C . LEU A 1 234 ? 3.086 -26.406 -2.469 1 95.44 234 LEU A C 1
ATOM 1683 O O . LEU A 1 234 ? 1.863 -26.484 -2.605 1 95.44 234 LEU A O 1
ATOM 1687 N N . ASP A 1 235 ? 3.826 -27.422 -2.24 1 94.56 235 ASP A N 1
ATOM 1688 C CA . ASP A 1 235 ? 3.275 -28.781 -2.307 1 94.56 235 ASP A CA 1
ATOM 1689 C C . ASP A 1 235 ? 2.789 -29.234 -0.935 1 94.56 235 ASP A C 1
ATOM 1691 O O . ASP A 1 235 ? 2.225 -30.328 -0.805 1 94.56 235 ASP A O 1
ATOM 1695 N N . ARG A 1 236 ? 2.947 -28.422 0.001 1 95.06 236 ARG A N 1
ATOM 1696 C CA . ARG A 1 236 ? 2.588 -28.828 1.355 1 95.06 236 ARG A CA 1
ATOM 1697 C C . ARG A 1 236 ? 1.078 -28.75 1.563 1 95.06 236 ARG A C 1
ATOM 1699 O O . ARG A 1 236 ? 0.417 -27.844 1.064 1 95.06 236 ARG A O 1
ATOM 1706 N N . ASP A 1 237 ? 0.576 -29.672 2.445 1 93.62 237 ASP A N 1
ATOM 1707 C CA . ASP A 1 237 ? -0.839 -29.703 2.799 1 93.62 237 ASP A CA 1
ATOM 1708 C C . ASP A 1 237 ? -1.214 -28.5 3.666 1 93.62 237 ASP A C 1
ATOM 1710 O O . ASP A 1 237 ? -2.355 -28.031 3.635 1 93.62 237 ASP A O 1
ATOM 1714 N N . ASP A 1 238 ? -0.25 -27.984 4.355 1 93.12 238 ASP A N 1
ATOM 1715 C CA . ASP A 1 238 ? -0.55 -26.906 5.285 1 93.12 238 ASP A CA 1
ATOM 1716 C C . ASP A 1 238 ? -0.317 -25.547 4.629 1 93.12 238 ASP A C 1
ATOM 1718 O O . ASP A 1 238 ? -0.259 -24.516 5.316 1 93.12 238 ASP A O 1
ATOM 1722 N N . PHE A 1 239 ? -0.144 -25.562 3.332 1 94.5 239 PHE A N 1
ATOM 1723 C CA . PHE A 1 239 ? -0.049 -24.297 2.611 1 94.5 239 PHE A CA 1
ATOM 1724 C C . PHE A 1 239 ? -1.243 -23.406 2.924 1 94.5 239 PHE A C 1
ATOM 1726 O O . PHE A 1 239 ? -2.391 -23.844 2.857 1 94.5 239 PHE A O 1
ATOM 1733 N N . GLY A 1 240 ? -0.955 -22.203 3.312 1 91.12 240 GLY A N 1
ATOM 1734 C CA . GLY A 1 240 ? -2.014 -21.219 3.514 1 91.12 240 GLY A CA 1
ATOM 1735 C C . GLY A 1 240 ? -2.566 -21.219 4.926 1 91.12 240 GLY A C 1
ATOM 1736 O O . GLY A 1 240 ? -3.496 -20.469 5.234 1 91.12 240 GLY A O 1
ATOM 1737 N N . THR A 1 241 ? -2.025 -22.109 5.754 1 90.81 241 THR A N 1
ATOM 1738 C CA . THR A 1 241 ? -2.457 -22.094 7.145 1 90.81 241 THR A CA 1
ATOM 1739 C C . THR A 1 241 ? -2.006 -20.797 7.836 1 90.81 241 THR A C 1
ATOM 1741 O O . THR A 1 241 ? -2.756 -20.219 8.617 1 90.81 241 THR A O 1
ATOM 1744 N N . THR A 1 242 ? -0.81 -20.359 7.535 1 90.81 242 THR A N 1
ATOM 1745 C CA . THR A 1 242 ? -0.329 -19.062 8.016 1 90.81 242 THR A CA 1
ATOM 1746 C C . THR A 1 242 ? -0.655 -17.953 7.012 1 90.81 242 THR A C 1
ATOM 1748 O O . THR A 1 242 ? -0.713 -18.203 5.809 1 90.81 242 THR A O 1
ATOM 1751 N N . GLU A 1 243 ? -0.971 -16.781 7.52 1 90.69 243 GLU A N 1
ATOM 1752 C CA . GLU A 1 243 ? -1.254 -15.656 6.633 1 90.69 243 GLU A CA 1
ATOM 1753 C C . GLU A 1 243 ? 0.033 -15.062 6.062 1 90.69 243 GLU A C 1
ATOM 1755 O O . GLU A 1 243 ? 0.129 -14.812 4.859 1 90.69 243 GLU A O 1
ATOM 1760 N N . ILE A 1 244 ? 0.886 -14.742 6.926 1 90.44 244 ILE A N 1
ATOM 1761 C CA . ILE A 1 244 ? 2.205 -14.195 6.621 1 90.44 244 ILE A CA 1
ATOM 1762 C C . ILE A 1 244 ? 3.285 -15.133 7.164 1 90.44 244 ILE A C 1
ATOM 1764 O O . ILE A 1 244 ? 3.211 -15.578 8.312 1 90.44 244 ILE A O 1
ATOM 1768 N N . ASP A 1 245 ? 4.27 -15.414 6.316 1 92 245 ASP A N 1
ATOM 1769 C CA . ASP A 1 245 ? 5.25 -16.422 6.703 1 92 245 ASP A CA 1
ATOM 1770 C C . ASP A 1 245 ? 6.621 -16.125 6.109 1 92 245 ASP A C 1
ATOM 1772 O O . ASP A 1 245 ? 6.801 -15.102 5.438 1 92 245 ASP A O 1
ATOM 1776 N N . ASP A 1 246 ? 7.617 -16.891 6.477 1 91.69 246 ASP A N 1
ATOM 1777 C CA . ASP A 1 246 ? 9.008 -16.766 6.039 1 91.69 246 ASP A CA 1
ATOM 1778 C C . ASP A 1 246 ? 9.547 -18.125 5.594 1 91.69 246 ASP A C 1
ATOM 1780 O O . ASP A 1 246 ? 9.438 -19.125 6.316 1 91.69 246 ASP A O 1
ATOM 1784 N N . ILE A 1 247 ? 10.117 -18.078 4.422 1 91.25 247 ILE A N 1
ATOM 1785 C CA . ILE A 1 247 ? 10.57 -19.344 3.848 1 91.25 247 ILE A CA 1
ATOM 1786 C C . ILE A 1 247 ? 11.664 -19.938 4.727 1 91.25 247 ILE A C 1
ATOM 1788 O O . ILE A 1 247 ? 11.898 -21.156 4.695 1 91.25 247 ILE A O 1
ATOM 1792 N N . ARG A 1 248 ? 12.398 -19.172 5.504 1 85.88 248 ARG A N 1
ATOM 1793 C CA . ARG A 1 248 ? 13.461 -19.609 6.391 1 85.88 248 ARG A CA 1
ATOM 1794 C C . ARG A 1 248 ? 12.914 -20.5 7.504 1 85.88 248 ARG A C 1
ATOM 1796 O O . ARG A 1 248 ? 13.664 -21.203 8.172 1 85.88 248 ARG A O 1
ATOM 1803 N N . ASN A 1 249 ? 11.547 -20.484 7.621 1 83.88 249 ASN A N 1
ATOM 1804 C CA . ASN A 1 249 ? 10.898 -21.359 8.594 1 83.88 249 ASN A CA 1
ATOM 1805 C C . ASN A 1 249 ? 10.82 -22.797 8.078 1 83.88 249 ASN A C 1
ATOM 1807 O O . ASN A 1 249 ? 10.477 -23.719 8.828 1 83.88 249 ASN A O 1
ATOM 1811 N N . TYR A 1 250 ? 11.094 -23.047 6.805 1 79.06 250 TYR A N 1
ATOM 1812 C CA . TYR A 1 250 ? 10.953 -24.359 6.184 1 79.06 250 TYR A CA 1
ATOM 1813 C C . TYR A 1 250 ? 12.289 -24.859 5.641 1 79.06 250 TYR A C 1
ATOM 1815 O O . TYR A 1 250 ? 12.336 -25.609 4.66 1 79.06 250 TYR A O 1
ATOM 1823 N N . GLN A 1 251 ? 13.32 -24.859 6.445 1 68.12 251 GLN A N 1
ATOM 1824 C CA . GLN A 1 251 ? 14.641 -25.328 6.055 1 68.12 251 GLN A CA 1
ATOM 1825 C C . GLN A 1 251 ? 14.672 -26.844 5.879 1 68.12 251 GLN A C 1
ATOM 1827 O O . GLN A 1 251 ? 13.914 -27.562 6.535 1 68.12 251 GLN A O 1
ATOM 1832 N N . MET B 1 1 ? 2.414 37.844 12.82 1 70.62 1 MET B N 1
ATOM 1833 C CA . MET B 1 1 ? 3.426 36.812 12.914 1 70.62 1 MET B CA 1
ATOM 1834 C C . MET B 1 1 ? 2.779 35.438 12.898 1 70.62 1 MET B C 1
ATOM 1836 O O . MET B 1 1 ? 1.78 35.188 13.578 1 70.62 1 MET B O 1
ATOM 1840 N N . THR B 1 2 ? 3.176 34.562 11.938 1 83.12 2 THR B N 1
ATOM 1841 C CA . THR B 1 2 ? 2.58 33.219 11.852 1 83.12 2 THR B CA 1
ATOM 1842 C C . THR B 1 2 ? 3.191 32.281 12.891 1 83.12 2 THR B C 1
ATOM 1844 O O . THR B 1 2 ? 4.402 32.062 12.898 1 83.12 2 THR B O 1
ATOM 1847 N N . ASP B 1 3 ? 2.371 31.891 13.797 1 92.62 3 ASP B N 1
ATOM 1848 C CA . ASP B 1 3 ? 2.824 30.969 14.844 1 92.62 3 ASP B CA 1
ATOM 1849 C C . ASP B 1 3 ? 2.809 29.531 14.352 1 92.62 3 ASP B C 1
ATOM 1851 O O . ASP B 1 3 ? 3.797 28.797 14.5 1 92.62 3 ASP B O 1
ATOM 1855 N N . THR B 1 4 ? 1.726 29.188 13.766 1 96.44 4 THR B N 1
ATOM 1856 C CA . THR B 1 4 ? 1.55 27.828 13.289 1 96.44 4 THR B CA 1
ATOM 1857 C C . THR B 1 4 ? 1.173 27.812 11.812 1 96.44 4 THR B C 1
ATOM 1859 O O . THR B 1 4 ? 0.303 28.578 11.383 1 96.44 4 THR B O 1
ATOM 1862 N N . VAL B 1 5 ? 1.874 27.047 11.008 1 97.94 5 VAL B N 1
ATOM 1863 C CA . VAL B 1 5 ? 1.467 26.719 9.641 1 97.94 5 VAL B CA 1
ATOM 1864 C C . VAL B 1 5 ? 0.935 25.297 9.594 1 97.94 5 VAL B C 1
ATOM 1866 O O . VAL B 1 5 ? 1.637 24.359 9.961 1 97.94 5 VAL B O 1
ATOM 1869 N N . ALA B 1 6 ? -0.291 25.125 9.172 1 98.25 6 ALA B N 1
ATOM 1870 C CA . ALA B 1 6 ? -0.917 23.797 9.102 1 98.25 6 ALA B CA 1
ATOM 1871 C C . ALA B 1 6 ? -1.367 23.484 7.676 1 98.25 6 ALA B C 1
ATOM 1873 O O . ALA B 1 6 ? -2.045 24.297 7.039 1 98.25 6 ALA B O 1
ATOM 1874 N N . ILE B 1 7 ? -0.926 22.375 7.184 1 98.56 7 ILE B N 1
ATOM 1875 C CA . ILE B 1 7 ? -1.389 21.812 5.914 1 98.56 7 ILE B CA 1
ATOM 1876 C C . ILE B 1 7 ? -2.324 20.641 6.172 1 98.56 7 ILE B C 1
ATOM 1878 O O . ILE B 1 7 ? -1.96 19.703 6.875 1 98.56 7 ILE B O 1
ATOM 1882 N N . LEU B 1 8 ? -3.523 20.719 5.656 1 98.62 8 LEU B N 1
ATOM 1883 C CA . LEU B 1 8 ? -4.543 19.703 5.883 1 98.62 8 LEU B CA 1
ATOM 1884 C C . LEU B 1 8 ? -5.113 19.203 4.559 1 98.62 8 LEU B C 1
ATOM 1886 O O . LEU B 1 8 ? -5.641 19.984 3.77 1 98.62 8 LEU B O 1
ATOM 1890 N N . THR B 1 9 ? -4.973 17.906 4.301 1 98.38 9 THR B N 1
ATOM 1891 C CA . THR B 1 9 ? -5.582 17.344 3.102 1 98.38 9 THR B CA 1
ATOM 1892 C C . THR B 1 9 ? -6.969 16.781 3.408 1 98.38 9 THR B C 1
ATOM 1894 O O . THR B 1 9 ? -7.223 16.312 4.516 1 98.38 9 THR B O 1
ATOM 1897 N N . GLY B 1 10 ? -7.832 16.781 2.381 1 95.38 10 GLY B N 1
ATOM 1898 C CA . GLY B 1 10 ? -9.18 16.266 2.562 1 95.38 10 GLY B CA 1
ATOM 1899 C C . GLY B 1 10 ? -10.008 17.094 3.523 1 95.38 10 GLY B C 1
ATOM 1900 O O . GLY B 1 10 ? -10.609 16.547 4.453 1 95.38 10 GLY B O 1
ATOM 1901 N N . ALA B 1 11 ? -10.102 18.328 3.312 1 93.56 11 ALA B N 1
ATOM 1902 C CA . ALA B 1 11 ? -10.68 19.266 4.277 1 93.56 11 ALA B CA 1
ATOM 1903 C C . ALA B 1 11 ? -12.141 19.562 3.945 1 93.56 11 ALA B C 1
ATOM 1905 O O . ALA B 1 11 ? -12.766 20.391 4.598 1 93.56 11 ALA B O 1
ATOM 1906 N N . SER B 1 12 ? -12.711 18.844 3.004 1 87.44 12 SER B N 1
ATOM 1907 C CA . SER B 1 12 ? -13.984 19.297 2.459 1 87.44 12 SER B CA 1
ATOM 1908 C C . SER B 1 12 ? -15.156 18.656 3.191 1 87.44 12 SER B C 1
ATOM 1910 O O . SER B 1 12 ? -16.281 19.188 3.16 1 87.44 12 SER B O 1
ATOM 1912 N N . ARG B 1 13 ? -14.977 17.516 3.758 1 85.75 13 ARG B N 1
ATOM 1913 C CA . ARG B 1 13 ? -16.094 16.828 4.406 1 85.75 13 ARG B CA 1
ATOM 1914 C C . ARG B 1 13 ? -15.609 16 5.59 1 85.75 13 ARG B C 1
ATOM 1916 O O . ARG B 1 13 ? -14.406 15.82 5.785 1 85.75 13 ARG B O 1
ATOM 1923 N N . GLY B 1 14 ? -16.547 15.75 6.414 1 90.56 14 GLY B N 1
ATOM 1924 C CA . GLY B 1 14 ? -16.297 14.797 7.484 1 90.56 14 GLY B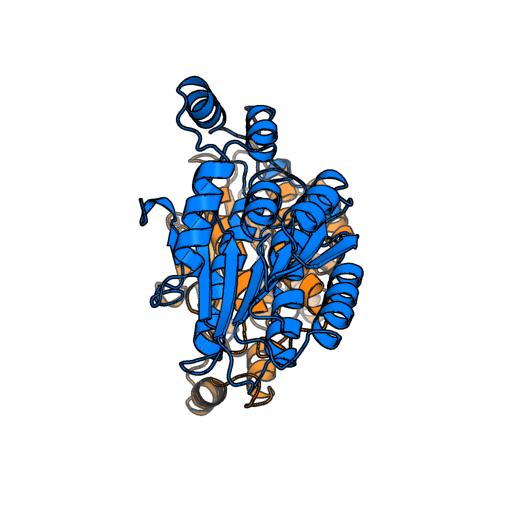 CA 1
ATOM 1925 C C . GLY B 1 14 ? -15.266 15.281 8.484 1 90.56 14 GLY B C 1
ATOM 1926 O O . GLY B 1 14 ? -15.359 16.406 8.992 1 90.56 14 GLY B O 1
ATOM 1927 N N . LEU B 1 15 ? -14.391 14.359 8.805 1 92.31 15 LEU B N 1
ATOM 1928 C CA . LEU B 1 15 ? -13.359 14.633 9.797 1 92.31 15 LEU B CA 1
ATOM 1929 C C . LEU B 1 15 ? -12.469 15.781 9.352 1 92.31 15 LEU B C 1
ATOM 1931 O O . LEU B 1 15 ? -12.109 16.656 10.156 1 92.31 15 LEU B O 1
ATOM 1935 N N . GLY B 1 16 ? -12.148 15.836 8.055 1 95.69 16 GLY B N 1
ATOM 1936 C CA . GLY B 1 16 ? -11.305 16.891 7.52 1 95.69 16 GLY B CA 1
ATOM 1937 C C . GLY B 1 16 ? -11.906 18.281 7.672 1 95.69 16 GLY B C 1
ATOM 1938 O O . GLY B 1 16 ? -11.211 19.219 8.039 1 95.69 16 GLY B O 1
ATOM 1939 N N . ALA B 1 17 ? -13.164 18.328 7.402 1 94.81 17 ALA B N 1
ATOM 1940 C CA . ALA B 1 17 ? -13.852 19.609 7.551 1 94.81 17 ALA B CA 1
ATOM 1941 C C . ALA B 1 17 ? -13.844 20.062 9.008 1 94.81 17 ALA B C 1
ATOM 1943 O O . ALA B 1 17 ? -13.641 21.25 9.289 1 94.81 17 ALA B O 1
ATOM 1944 N N . ALA B 1 18 ? -14.078 19.156 9.891 1 95.44 18 ALA B N 1
ATOM 1945 C CA . ALA B 1 18 ? -14.086 19.469 11.312 1 95.44 18 ALA B CA 1
ATOM 1946 C C . ALA B 1 18 ? -12.695 19.891 11.789 1 95.44 18 ALA B C 1
ATOM 1948 O O . ALA B 1 18 ? -12.562 20.828 12.57 1 95.44 18 ALA B O 1
ATOM 1949 N N . LEU B 1 19 ? -11.703 19.219 11.328 1 97.31 19 LEU B N 1
ATOM 1950 C CA . LEU B 1 19 ? -10.328 19.562 11.664 1 97.31 19 LEU B CA 1
ATOM 1951 C C . LEU B 1 19 ? -9.984 20.969 11.148 1 97.31 19 LEU B C 1
ATOM 1953 O O . LEU B 1 19 ? -9.359 21.75 11.867 1 97.31 19 LEU B O 1
ATOM 1957 N N . ALA B 1 20 ? -10.406 21.203 9.922 1 97.62 20 ALA B N 1
ATOM 1958 C CA . ALA B 1 20 ? -10.133 22.516 9.328 1 97.62 20 ALA B CA 1
ATOM 1959 C C . ALA B 1 20 ? -10.711 23.641 10.188 1 97.62 20 ALA B C 1
ATOM 1961 O O . ALA B 1 20 ? -10.023 24.609 10.477 1 97.62 20 ALA B O 1
ATOM 1962 N N . ARG B 1 21 ? -11.898 23.484 10.578 1 96.44 21 ARG B N 1
ATOM 1963 C CA . ARG B 1 21 ? -12.547 24.5 11.398 1 96.44 21 ARG B CA 1
ATOM 1964 C C . ARG B 1 21 ? -11.844 24.656 12.734 1 96.44 21 ARG B C 1
ATOM 1966 O O . ARG B 1 21 ? -11.719 25.766 13.25 1 96.44 21 ARG B O 1
ATOM 1973 N N . GLY B 1 22 ? -11.422 23.547 13.289 1 96.5 22 GLY B N 1
ATOM 1974 C CA . GLY B 1 22 ? -10.75 23.547 14.578 1 96.5 22 GLY B CA 1
ATOM 1975 C C . GLY B 1 22 ? -9.375 24.203 14.523 1 96.5 22 GLY B C 1
ATOM 1976 O O . GLY B 1 22 ? -8.859 24.656 15.547 1 96.5 22 GLY B O 1
ATOM 1977 N N . LEU B 1 23 ? -8.789 24.266 13.344 1 97.25 23 LEU B N 1
ATOM 1978 C CA . LEU B 1 23 ? -7.441 24.812 13.172 1 97.25 23 LEU B CA 1
ATOM 1979 C C . LEU B 1 23 ? -7.48 26.312 12.945 1 97.25 23 LEU B C 1
ATOM 1981 O O . LEU B 1 23 ? -6.441 26.984 12.992 1 97.25 23 LEU B O 1
ATOM 1985 N N . LEU B 1 24 ? -8.672 26.844 12.719 1 96.44 24 LEU B N 1
ATOM 1986 C CA . LEU B 1 24 ? -8.797 28.281 12.492 1 96.44 24 LEU B CA 1
ATOM 1987 C C . LEU B 1 24 ? -8.633 29.047 13.789 1 96.44 24 LEU B C 1
ATOM 1989 O O . LEU B 1 24 ? -9.555 29.094 14.617 1 96.44 24 LEU B O 1
ATOM 1993 N N . ALA B 1 25 ? -7.551 29.688 13.984 1 94.31 25 ALA B N 1
ATOM 1994 C CA . ALA B 1 25 ? -7.242 30.516 15.156 1 94.31 25 ALA B CA 1
ATOM 1995 C C . ALA B 1 25 ? -6.281 31.641 14.797 1 94.31 25 ALA B C 1
ATOM 1997 O O . ALA B 1 25 ? -5.535 31.547 13.82 1 94.31 25 ALA B O 1
ATOM 1998 N N . PRO B 1 26 ? -6.305 32.75 15.562 1 93.88 26 PRO B N 1
ATOM 1999 C CA . PRO B 1 26 ? -5.301 33.781 15.32 1 93.88 26 PRO B CA 1
ATOM 2000 C C . PRO B 1 26 ? -3.873 33.25 15.367 1 93.88 26 PRO B C 1
ATOM 2002 O O . PRO B 1 26 ? -3.553 32.406 16.203 1 93.88 26 PRO B O 1
ATOM 2005 N N . GLY B 1 27 ? -3.061 33.625 14.406 1 94.56 27 GLY B N 1
ATOM 2006 C CA . GLY B 1 27 ? -1.678 33.188 14.359 1 94.56 27 GLY B CA 1
ATOM 2007 C C . GLY B 1 27 ? -1.489 31.906 13.555 1 94.56 27 GLY B C 1
ATOM 2008 O O . GLY B 1 27 ? -0.358 31.469 13.328 1 94.56 27 GLY B O 1
ATOM 2009 N N . THR B 1 28 ? -2.582 31.391 13.062 1 95.69 28 THR B N 1
ATOM 2010 C CA . THR B 1 28 ? -2.504 30.172 12.258 1 95.69 28 THR B CA 1
ATOM 2011 C C . THR B 1 28 ? -2.668 30.5 10.773 1 95.69 28 THR B C 1
ATOM 2013 O O . THR B 1 28 ? -3.551 31.266 10.391 1 95.69 28 THR B O 1
ATOM 2016 N N . ARG B 1 29 ? -1.795 30.016 9.992 1 97.12 29 ARG B N 1
ATOM 2017 C CA . ARG B 1 29 ? -1.988 29.922 8.547 1 97.12 29 ARG B CA 1
ATOM 2018 C C . ARG B 1 29 ? -2.393 28.5 8.141 1 97.12 29 ARG B C 1
ATOM 2020 O O . ARG B 1 29 ? -1.579 27.578 8.203 1 97.12 29 ARG B O 1
ATOM 2027 N N . LEU B 1 30 ? -3.613 28.375 7.77 1 98 30 LEU B N 1
ATOM 2028 C CA . LEU B 1 30 ? -4.156 27.078 7.375 1 98 30 LEU B CA 1
ATOM 2029 C C . LEU B 1 30 ? -4.184 26.938 5.855 1 98 30 LEU B C 1
ATOM 2031 O O . LEU B 1 30 ? -4.691 27.812 5.16 1 98 30 LEU B O 1
ATOM 2035 N N . ILE B 1 31 ? -3.584 25.906 5.363 1 98.25 31 ILE B N 1
ATOM 2036 C CA . ILE B 1 31 ? -3.639 25.547 3.947 1 98.25 31 ILE B CA 1
ATOM 2037 C C . ILE B 1 31 ? -4.387 24.219 3.777 1 98.25 31 ILE B C 1
ATOM 2039 O O . ILE B 1 31 ? -3.98 23.203 4.328 1 98.25 31 ILE B O 1
ATOM 2043 N N . THR B 1 32 ? -5.457 24.25 3.047 1 98.12 32 THR B N 1
ATOM 2044 C CA . THR B 1 32 ? -6.238 23.031 2.83 1 98.12 32 THR B CA 1
ATOM 2045 C C . THR B 1 32 ? -6.105 22.562 1.386 1 98.12 32 THR B C 1
ATOM 2047 O O . THR B 1 32 ? -6.016 23.375 0.464 1 98.12 32 THR B O 1
ATOM 2050 N N . LEU B 1 33 ? -5.98 21.297 1.205 1 97.88 33 LEU B N 1
ATOM 2051 C CA . LEU B 1 33 ? -6.027 20.656 -0.106 1 97.88 33 LEU B CA 1
ATOM 2052 C C . LEU B 1 33 ? -7.277 19.797 -0.248 1 97.88 33 LEU B C 1
ATOM 2054 O O . LEU B 1 33 ? -7.512 18.891 0.559 1 97.88 33 LEU B O 1
ATOM 2058 N N . ALA B 1 34 ? -8.055 20.078 -1.165 1 95.94 34 ALA B N 1
ATOM 2059 C CA . ALA B 1 34 ? -9.273 19.328 -1.48 1 95.94 34 ALA B CA 1
ATOM 2060 C C . ALA B 1 34 ? -9.672 19.516 -2.941 1 95.94 34 ALA B C 1
ATOM 2062 O O . ALA B 1 34 ? -9.094 20.359 -3.643 1 95.94 34 ALA B O 1
ATOM 2063 N N . ARG B 1 35 ? -10.641 18.734 -3.396 1 90.62 35 ARG B N 1
ATOM 2064 C CA . ARG B 1 35 ? -11.094 18.844 -4.781 1 90.62 35 ARG B CA 1
ATOM 2065 C C . ARG B 1 35 ? -11.953 20.078 -4.98 1 90.62 35 ARG B C 1
ATOM 2067 O O . ARG B 1 35 ? -12.016 20.625 -6.082 1 90.62 35 ARG B O 1
ATOM 2074 N N . ARG B 1 36 ? -12.586 20.5 -3.85 1 88.69 36 ARG B N 1
ATOM 2075 C CA . ARG B 1 36 ? -13.453 21.672 -3.924 1 88.69 36 ARG B CA 1
ATOM 2076 C C . ARG B 1 36 ? -13.133 22.656 -2.809 1 88.69 36 ARG B C 1
ATOM 2078 O O . ARG B 1 36 ? -12.734 22.266 -1.713 1 88.69 36 ARG B O 1
ATOM 2085 N N . ALA B 1 37 ? -13.352 23.891 -3.158 1 91.44 37 ALA B N 1
ATOM 2086 C CA . ALA B 1 37 ? -13.234 24.922 -2.135 1 91.44 37 ALA B CA 1
ATOM 2087 C C . ALA B 1 37 ? -14.453 24.938 -1.225 1 91.44 37 ALA B C 1
ATOM 2089 O O . ALA B 1 37 ? -15.547 24.547 -1.635 1 91.44 37 ALA B O 1
ATOM 2090 N N . ASP B 1 38 ? -14.203 25.359 -0.019 1 93.5 38 ASP B N 1
ATOM 2091 C CA . ASP B 1 38 ? -15.273 25.484 0.973 1 93.5 38 ASP B CA 1
ATOM 2092 C C . ASP B 1 38 ? -15.492 26.953 1.352 1 93.5 38 ASP B C 1
ATOM 2094 O O . ASP B 1 38 ? -14.766 27.5 2.184 1 93.5 38 ASP B O 1
ATOM 2098 N N . PRO B 1 39 ? -16.516 27.516 0.802 1 94.12 39 PRO B N 1
ATOM 2099 C CA . PRO B 1 39 ? -16.781 28.938 1.101 1 94.12 39 PRO B CA 1
ATOM 2100 C C . PRO B 1 39 ? -17.094 29.172 2.576 1 94.12 39 PRO B C 1
ATOM 2102 O O . PRO B 1 39 ? -16.781 30.25 3.109 1 94.12 39 PRO B O 1
ATOM 2105 N N . ASP B 1 40 ? -17.672 28.234 3.17 1 94.56 40 ASP B N 1
ATOM 2106 C CA . ASP B 1 40 ? -17.984 28.375 4.59 1 94.56 40 ASP B CA 1
ATOM 2107 C C . ASP B 1 40 ? -16.719 28.422 5.43 1 94.56 40 ASP B C 1
ATOM 2109 O O . ASP B 1 40 ? -16.656 29.125 6.441 1 94.56 40 ASP B O 1
ATOM 2113 N N . LEU B 1 41 ? -15.789 27.656 5.027 1 95.94 41 LEU B N 1
ATOM 2114 C CA . LEU B 1 41 ? -14.508 27.688 5.723 1 95.94 41 LEU B CA 1
ATOM 2115 C C . LEU B 1 41 ? -13.828 29.047 5.555 1 95.94 41 LEU B C 1
ATOM 2117 O O . LEU B 1 41 ? -13.203 29.547 6.492 1 95.94 41 LEU B O 1
ATOM 2121 N N . GLU B 1 42 ? -13.898 29.562 4.402 1 95.81 42 GLU B N 1
ATOM 2122 C CA . GLU B 1 42 ? -13.344 30.891 4.141 1 95.81 42 GLU B CA 1
ATOM 2123 C C . GLU B 1 42 ? -13.977 31.938 5.043 1 95.81 42 GLU B C 1
ATOM 2125 O O . GLU B 1 42 ? -13.281 32.781 5.602 1 95.81 42 GLU B O 1
ATOM 2130 N N . ALA B 1 43 ? -15.25 31.875 5.141 1 96.19 43 ALA B N 1
ATOM 2131 C CA . ALA B 1 43 ? -15.977 32.812 5.996 1 96.19 43 ALA B CA 1
ATOM 2132 C C . ALA B 1 43 ? -15.562 32.656 7.457 1 96.19 43 ALA B C 1
ATOM 2134 O O . ALA B 1 43 ? -15.383 33.656 8.164 1 96.19 43 ALA B O 1
ATOM 2135 N N . ALA B 1 44 ? -15.43 31.438 7.852 1 96 44 ALA B N 1
ATOM 2136 C CA . ALA B 1 44 ? -15.031 31.141 9.227 1 96 44 ALA B CA 1
ATOM 2137 C C . ALA B 1 44 ? -13.625 31.672 9.508 1 96 44 ALA B C 1
ATOM 2139 O O . ALA B 1 44 ? -13.359 32.188 10.594 1 96 44 ALA B O 1
ATOM 2140 N N . ALA B 1 45 ? -12.727 31.547 8.555 1 96.12 45 ALA B N 1
ATOM 2141 C CA . ALA B 1 45 ? -11.359 32.031 8.703 1 96.12 45 ALA B CA 1
ATOM 2142 C C . ALA B 1 45 ? -11.32 33.531 8.898 1 96.12 45 ALA B C 1
ATOM 2144 O O . ALA B 1 45 ? -10.602 34.031 9.766 1 96.12 45 ALA B O 1
ATOM 2145 N N . ARG B 1 46 ? -12.117 34.219 8.164 1 94.75 46 ARG B N 1
ATOM 2146 C CA . ARG B 1 46 ? -12.188 35.656 8.273 1 94.75 46 ARG B CA 1
ATOM 2147 C C . ARG B 1 46 ? -12.711 36.094 9.641 1 94.75 46 ARG B C 1
ATOM 2149 O O . ARG B 1 46 ? -12.164 37 10.273 1 94.75 46 ARG B O 1
ATOM 2156 N N . THR B 1 47 ? -13.68 35.406 10.031 1 95 47 THR B N 1
ATOM 2157 C CA . THR B 1 47 ? -14.32 35.719 11.305 1 95 47 THR B CA 1
ATOM 2158 C C . THR B 1 47 ? -13.367 35.469 12.469 1 95 47 THR B C 1
ATOM 2160 O O . THR B 1 47 ? -13.352 36.25 13.438 1 95 47 THR B O 1
ATOM 2163 N N . ARG B 1 48 ? -12.578 34.5 12.359 1 94.25 48 ARG B N 1
ATOM 2164 C CA . ARG B 1 48 ? -11.742 34.094 13.477 1 94.25 48 ARG B CA 1
ATOM 2165 C C . ARG B 1 48 ? -10.352 34.688 13.375 1 94.25 48 ARG B C 1
ATOM 2167 O O . ARG B 1 48 ? -9.523 34.531 14.273 1 94.25 48 ARG B O 1
ATOM 2174 N N . GLY B 1 49 ? -10.07 35.406 12.25 1 92.06 49 GLY B N 1
ATOM 2175 C CA . GLY B 1 49 ? -8.797 36.094 12.086 1 92.06 49 GLY B CA 1
ATOM 2176 C C . GLY B 1 49 ? -7.668 35.156 11.719 1 92.06 49 GLY B C 1
ATOM 2177 O O . GLY B 1 49 ? -6.523 35.344 12.133 1 92.06 49 GLY B O 1
ATOM 2178 N N . ALA B 1 50 ? -7.984 34 11.141 1 93.31 50 ALA B N 1
ATOM 2179 C CA . ALA B 1 50 ? -6.977 33.062 10.656 1 93.31 50 ALA B CA 1
ATOM 2180 C C . ALA B 1 50 ? -6.691 33.281 9.172 1 93.31 50 ALA B C 1
ATOM 2182 O O . ALA B 1 50 ? -7.551 33.75 8.43 1 93.31 50 ALA B O 1
ATOM 2183 N N . SER B 1 51 ? -5.473 33.062 8.766 1 96.06 51 SER B N 1
ATOM 2184 C CA . SER B 1 51 ? -5.133 33.031 7.348 1 96.06 51 SER B CA 1
ATOM 2185 C C . SER B 1 51 ? -5.465 31.672 6.723 1 96.06 51 SER B C 1
ATOM 2187 O O . SER B 1 51 ? -5.133 30.625 7.285 1 96.06 51 SER B O 1
ATOM 2189 N N . LEU B 1 52 ? -6.211 31.719 5.617 1 97.19 52 LEU B N 1
ATOM 2190 C CA . LEU B 1 52 ? -6.637 30.484 4.965 1 97.19 52 LEU B CA 1
ATOM 2191 C C . LEU B 1 52 ? -6.266 30.5 3.484 1 97.19 52 LEU B C 1
ATOM 2193 O O . LEU B 1 52 ? -6.48 31.5 2.797 1 97.19 52 LEU B O 1
ATOM 2197 N N . GLU B 1 53 ? -5.641 29.516 3.035 1 97.06 53 GLU B N 1
ATOM 2198 C CA . GLU B 1 53 ? -5.426 29.219 1.62 1 97.06 53 GLU B CA 1
ATOM 2199 C C . GLU B 1 53 ? -6.035 27.859 1.24 1 97.06 53 GLU B C 1
ATOM 2201 O O . GLU B 1 53 ? -5.754 26.844 1.88 1 97.06 53 GLU B O 1
ATOM 2206 N N . GLN B 1 54 ? -6.93 27.891 0.283 1 97.56 54 GLN B N 1
ATOM 2207 C CA . GLN B 1 54 ? -7.531 26.656 -0.195 1 97.56 54 GLN B CA 1
ATOM 2208 C C . GLN B 1 54 ? -6.957 26.25 -1.552 1 97.56 54 GLN B C 1
ATOM 2210 O O . GLN B 1 54 ? -7.113 26.984 -2.535 1 97.56 54 GLN B O 1
ATOM 2215 N N . VAL B 1 55 ? -6.305 25.125 -1.604 1 97.31 55 VAL B N 1
ATOM 2216 C CA . VAL B 1 55 ? -5.711 24.609 -2.83 1 97.31 55 VAL B CA 1
ATOM 2217 C C . VAL B 1 55 ? -6.609 23.516 -3.418 1 97.31 55 VAL B C 1
ATOM 2219 O O . VAL B 1 55 ? -6.863 22.5 -2.771 1 97.31 55 VAL B O 1
ATOM 2222 N N . GLN B 1 56 ? -7.098 23.797 -4.633 1 97.19 56 GLN B N 1
ATOM 2223 C CA . GLN B 1 56 ? -7.918 22.797 -5.316 1 97.19 56 GLN B CA 1
ATOM 2224 C C . GLN B 1 56 ? -7.051 21.797 -6.074 1 97.19 56 GLN B C 1
ATOM 2226 O O . GLN B 1 56 ? -6.32 22.172 -6.996 1 97.19 56 GLN B O 1
ATOM 2231 N N . VAL B 1 57 ? -7.125 20.516 -5.676 1 97.38 57 VAL B N 1
ATOM 2232 C CA . VAL B 1 57 ? -6.285 19.5 -6.293 1 97.38 57 VAL B CA 1
ATOM 2233 C C . VAL B 1 57 ? -6.906 18.109 -6.082 1 97.38 57 VAL B C 1
ATOM 2235 O O . VAL B 1 57 ? -7.48 17.844 -5.023 1 97.38 57 VAL B O 1
ATOM 2238 N N . ASP B 1 58 ? -6.891 17.328 -7.109 1 97.62 58 ASP B N 1
ATOM 2239 C CA . ASP B 1 58 ? -7.184 15.898 -6.977 1 97.62 58 ASP B CA 1
ATOM 2240 C C . ASP B 1 58 ? -5.934 15.117 -6.582 1 97.62 58 ASP B C 1
ATOM 2242 O O . ASP B 1 58 ? -5.082 14.828 -7.43 1 97.62 58 ASP B O 1
ATOM 2246 N N . LEU B 1 59 ? -5.879 14.695 -5.359 1 97.56 59 LEU B N 1
ATOM 2247 C CA . LEU B 1 59 ? -4.684 14.07 -4.801 1 97.56 59 LEU B CA 1
ATOM 2248 C C . LEU B 1 59 ? -4.547 12.633 -5.285 1 97.56 59 LEU B C 1
ATOM 2250 O O . LEU B 1 59 ? -3.506 12 -5.09 1 97.56 59 LEU B O 1
ATOM 2254 N N . SER B 1 60 ? -5.582 12.094 -5.965 1 97 60 SER B N 1
ATOM 2255 C CA . SER B 1 60 ? -5.473 10.75 -6.531 1 97 60 SER B CA 1
ATOM 2256 C C . SER B 1 60 ? -4.645 10.766 -7.812 1 97 60 SER B C 1
ATOM 2258 O O . SER B 1 60 ? -4.27 9.703 -8.32 1 97 60 SER B O 1
ATOM 2260 N N . ASP B 1 61 ? -4.375 11.938 -8.336 1 97.56 61 ASP B N 1
ATOM 2261 C CA . ASP B 1 61 ? -3.471 12.125 -9.469 1 97.56 61 ASP B CA 1
ATOM 2262 C C . ASP B 1 61 ? -2.055 12.438 -8.992 1 97.56 61 ASP B C 1
ATOM 2264 O O . ASP B 1 61 ? -1.78 13.555 -8.547 1 97.56 61 ASP B O 1
ATOM 2268 N N . PRO B 1 62 ? -1.157 11.516 -9.211 1 97.69 62 PRO B N 1
ATOM 2269 C CA . PRO B 1 62 ? 0.188 11.703 -8.664 1 97.69 62 PRO B CA 1
ATOM 2270 C C . PRO B 1 62 ? 0.871 12.961 -9.211 1 97.69 62 PRO B C 1
ATOM 2272 O O . PRO B 1 62 ? 1.61 13.625 -8.484 1 97.69 62 PRO B O 1
ATOM 2275 N N . ALA B 1 63 ? 0.669 13.227 -10.422 1 97.62 63 ALA B N 1
ATOM 2276 C CA . ALA B 1 63 ? 1.284 14.422 -11 1 97.62 63 ALA B CA 1
ATOM 2277 C C . ALA B 1 63 ? 0.735 15.688 -10.359 1 97.62 63 ALA B C 1
ATOM 2279 O O . ALA B 1 63 ? 1.496 16.594 -10.023 1 97.62 63 ALA B O 1
ATOM 2280 N N . ALA B 1 64 ? -0.587 15.766 -10.219 1 98 64 ALA B N 1
ATOM 2281 C CA . ALA B 1 64 ? -1.224 16.922 -9.578 1 98 64 ALA B CA 1
ATOM 2282 C C . ALA B 1 64 ? -0.798 17.047 -8.117 1 98 64 ALA B C 1
ATOM 2284 O O . ALA B 1 64 ? -0.496 18.141 -7.645 1 98 64 ALA B O 1
ATOM 2285 N N . ALA B 1 65 ? -0.779 15.922 -7.441 1 98 65 ALA B N 1
ATOM 2286 C CA . ALA B 1 65 ? -0.361 15.898 -6.043 1 98 65 ALA B CA 1
ATOM 2287 C C . ALA B 1 65 ? 1.073 16.406 -5.891 1 98 65 ALA B C 1
ATOM 2289 O O . ALA B 1 65 ? 1.365 17.219 -5.012 1 98 65 ALA B O 1
ATOM 2290 N N . GLY B 1 66 ? 1.931 15.891 -6.801 1 97.81 66 GLY B N 1
ATOM 2291 C CA . GLY B 1 66 ? 3.324 16.312 -6.766 1 97.81 66 GLY B CA 1
ATOM 2292 C C . GLY B 1 66 ? 3.512 17.797 -7.031 1 97.81 66 GLY B C 1
ATOM 2293 O O . GLY B 1 66 ? 4.285 18.453 -6.344 1 97.81 66 GLY B O 1
ATOM 2294 N N . ALA B 1 67 ? 2.811 18.281 -7.973 1 98 67 ALA B N 1
ATOM 2295 C CA . ALA B 1 67 ? 2.902 19.703 -8.32 1 98 67 ALA B CA 1
ATOM 2296 C C . ALA B 1 67 ? 2.396 20.578 -7.184 1 98 67 ALA B C 1
ATOM 2298 O O . ALA B 1 67 ? 3.016 21.594 -6.848 1 98 67 ALA B O 1
ATOM 2299 N N . ALA B 1 68 ? 1.289 20.172 -6.621 1 97.75 68 ALA B N 1
ATOM 2300 C CA . ALA B 1 68 ? 0.729 20.922 -5.5 1 97.75 68 ALA B CA 1
ATOM 2301 C C . ALA B 1 68 ? 1.687 20.922 -4.312 1 97.75 68 ALA B C 1
ATOM 2303 O O . ALA B 1 68 ? 1.918 21.969 -3.697 1 97.75 68 ALA B O 1
ATOM 2304 N N . ALA B 1 69 ? 2.244 19.781 -4.008 1 97.75 69 ALA B N 1
ATOM 2305 C CA . ALA B 1 69 ? 3.182 19.656 -2.895 1 97.75 69 ALA B CA 1
ATOM 2306 C C . ALA B 1 69 ? 4.398 20.547 -3.1 1 97.75 69 ALA B C 1
ATOM 2308 O O . ALA B 1 69 ? 4.824 21.25 -2.178 1 97.75 69 ALA B O 1
ATOM 2309 N N . LYS B 1 70 ? 4.891 20.531 -4.316 1 97.38 70 LYS B N 1
ATOM 2310 C CA . LYS B 1 70 ? 6.07 21.328 -4.637 1 97.38 70 LYS B CA 1
ATOM 2311 C C . LYS B 1 70 ? 5.785 22.812 -4.477 1 97.38 70 LYS B C 1
ATOM 2313 O O . LYS B 1 70 ? 6.535 23.531 -3.803 1 97.38 70 LYS B O 1
ATOM 2318 N N . ARG B 1 71 ? 4.766 23.203 -5.02 1 97.06 71 ARG B N 1
ATOM 2319 C CA . ARG B 1 71 ? 4.41 24.625 -4.984 1 97.06 71 ARG B CA 1
ATOM 2320 C C . ARG B 1 71 ? 4.137 25.078 -3.555 1 97.06 71 ARG B C 1
ATOM 2322 O O . ARG B 1 71 ? 4.672 26.109 -3.111 1 97.06 71 ARG B O 1
ATOM 2329 N N . LEU B 1 72 ? 3.34 24.344 -2.854 1 96.38 72 LEU B N 1
ATOM 2330 C CA . LEU B 1 72 ? 2.904 24.703 -1.51 1 96.38 72 LEU B CA 1
ATOM 2331 C C . LEU B 1 72 ? 4.086 24.766 -0.551 1 96.38 72 LEU B C 1
ATOM 2333 O O . LEU B 1 72 ? 4.246 25.734 0.185 1 96.38 72 LEU B O 1
ATOM 2337 N N . CYS B 1 73 ? 4.91 23.766 -0.641 1 94.56 73 CYS B N 1
ATOM 2338 C CA . CYS B 1 73 ? 5.965 23.672 0.36 1 94.56 73 CYS B CA 1
ATOM 2339 C C . CYS B 1 73 ? 7.098 24.641 0.054 1 94.56 73 CYS B C 1
ATOM 2341 O O . CYS B 1 73 ? 7.789 25.094 0.964 1 94.56 73 CYS B O 1
ATOM 2343 N N . ALA B 1 74 ? 7.223 25.031 -1.222 1 93.62 74 ALA B N 1
ATOM 2344 C CA . ALA B 1 74 ? 8.203 26.047 -1.598 1 93.62 74 ALA B CA 1
ATOM 2345 C C . ALA B 1 74 ? 7.801 27.422 -1.076 1 93.62 74 ALA B C 1
ATOM 2347 O O . ALA B 1 74 ? 8.648 28.297 -0.892 1 93.62 74 ALA B O 1
ATOM 2348 N N . ALA B 1 75 ? 6.578 27.578 -0.79 1 94.62 75 ALA B N 1
ATOM 2349 C CA . ALA B 1 75 ? 6.059 28.906 -0.435 1 94.62 75 ALA B CA 1
ATOM 2350 C C . ALA B 1 75 ? 5.848 29.016 1.071 1 94.62 75 ALA B C 1
ATOM 2352 O O . ALA B 1 75 ? 5.402 30.062 1.561 1 94.62 75 ALA B O 1
ATOM 2353 N N . LEU B 1 76 ? 6.137 28.047 1.851 1 95.62 76 LEU B N 1
ATOM 2354 C CA . LEU B 1 76 ? 5.938 28.094 3.295 1 95.62 76 LEU B CA 1
ATOM 2355 C C . LEU B 1 76 ? 6.832 29.156 3.93 1 95.62 76 LEU B C 1
ATOM 2357 O O . LEU B 1 76 ? 7.996 29.297 3.551 1 95.62 76 LEU B O 1
ATOM 2361 N N . PRO B 1 77 ? 6.234 29.938 4.848 1 93.88 77 PRO B N 1
ATOM 2362 C CA . PRO B 1 77 ? 7.141 30.766 5.656 1 93.88 77 PRO B CA 1
ATOM 2363 C C . PRO B 1 77 ? 8.148 29.938 6.445 1 93.88 77 PRO B C 1
ATOM 2365 O O . PRO B 1 77 ? 7.84 28.812 6.855 1 93.88 77 PRO B O 1
ATOM 2368 N N . ARG B 1 78 ? 9.242 30.453 6.688 1 91.88 78 ARG B N 1
ATOM 2369 C CA . ARG B 1 78 ? 10.305 29.672 7.309 1 91.88 78 ARG B CA 1
ATOM 2370 C C . ARG B 1 78 ? 10.57 30.141 8.734 1 91.88 78 ARG B C 1
ATOM 2372 O O . ARG B 1 78 ? 11.57 29.75 9.344 1 91.88 78 ARG B O 1
ATOM 2379 N N . ASP B 1 79 ? 9.734 30.953 9.195 1 94.19 79 ASP B N 1
ATOM 2380 C CA . ASP B 1 79 ? 9.984 31.516 10.516 1 94.19 79 ASP B CA 1
ATOM 2381 C C . ASP B 1 79 ? 8.852 31.188 11.484 1 94.19 79 ASP B C 1
ATOM 2383 O O . ASP B 1 79 ? 8.742 31.781 12.547 1 94.19 79 ASP B O 1
ATOM 2387 N N . ALA B 1 80 ? 8.016 30.281 11.117 1 96.5 80 ALA B N 1
ATOM 2388 C CA . ALA B 1 80 ? 6.965 29.844 12.031 1 96.5 80 ALA B CA 1
ATOM 2389 C C . ALA B 1 80 ? 7.535 28.984 13.164 1 96.5 80 ALA B C 1
ATOM 2391 O O . ALA B 1 80 ? 8.602 28.391 13.016 1 96.5 80 ALA B O 1
ATOM 2392 N N . ARG B 1 81 ? 6.852 29 14.281 1 95.56 81 ARG B N 1
ATOM 2393 C CA . ARG B 1 81 ? 7.273 28.203 15.43 1 95.56 81 ARG B CA 1
ATOM 2394 C C . ARG B 1 81 ? 6.91 26.734 15.234 1 95.56 81 ARG B C 1
ATOM 2396 O O . ARG B 1 81 ? 7.598 25.844 15.742 1 95.56 81 ARG B O 1
ATOM 2403 N N . ARG B 1 82 ? 5.852 26.531 14.508 1 96.75 82 ARG B N 1
ATOM 2404 C CA . ARG B 1 82 ? 5.332 25.172 14.352 1 96.75 82 ARG B CA 1
ATOM 2405 C C . ARG B 1 82 ? 4.812 24.953 12.938 1 96.75 82 ARG B C 1
ATOM 2407 O O . ARG B 1 82 ? 4.145 25.812 12.367 1 96.75 82 ARG B O 1
ATOM 2414 N N . TYR B 1 83 ? 5.168 23.766 12.391 1 97.88 83 TYR B N 1
ATOM 2415 C CA . TYR B 1 83 ? 4.652 23.312 11.102 1 97.88 83 TYR B CA 1
ATOM 2416 C C . TYR B 1 83 ? 3.939 21.969 11.25 1 97.88 83 TYR B C 1
ATOM 2418 O O . TYR B 1 83 ? 4.477 21.031 11.844 1 97.88 83 TYR B O 1
ATOM 2426 N N . LEU B 1 84 ? 2.707 21.891 10.734 1 98.19 84 LEU B N 1
ATOM 2427 C CA . LEU B 1 84 ? 1.889 20.688 10.82 1 98.19 84 LEU B CA 1
ATOM 2428 C C . LEU B 1 84 ? 1.468 20.219 9.43 1 98.19 84 LEU B C 1
ATOM 2430 O O . LEU B 1 84 ? 0.982 21.016 8.625 1 98.19 84 LEU B O 1
ATOM 2434 N N . LEU B 1 85 ? 1.755 19 9.141 1 98.62 85 LEU B N 1
ATOM 2435 C CA . LEU B 1 85 ? 1.16 18.328 7.988 1 98.62 85 LEU B CA 1
ATOM 2436 C C . LEU B 1 85 ? 0.183 17.25 8.438 1 98.62 85 LEU B C 1
ATOM 2438 O O . LEU B 1 85 ? 0.581 16.266 9.086 1 98.62 85 LEU B O 1
ATOM 2442 N N . ILE B 1 86 ? -1.066 17.422 8.125 1 98.69 86 ILE B N 1
ATOM 2443 C CA . ILE B 1 86 ? -2.107 16.453 8.461 1 98.69 86 ILE B CA 1
ATOM 2444 C C . ILE B 1 86 ? -2.639 15.797 7.191 1 98.69 86 ILE B C 1
ATOM 2446 O O . ILE B 1 86 ? -3.426 16.391 6.457 1 98.69 86 ILE B O 1
ATOM 2450 N N . ASN B 1 87 ? -2.197 14.625 6.973 1 98.5 87 ASN B N 1
ATOM 2451 C CA . ASN B 1 87 ? -2.703 13.812 5.871 1 98.5 87 ASN B CA 1
ATOM 2452 C C . ASN B 1 87 ? -3.99 13.086 6.254 1 98.5 87 ASN B C 1
ATOM 2454 O O . ASN B 1 87 ? -3.949 12.008 6.844 1 98.5 87 ASN B O 1
ATOM 2458 N N . ASN B 1 88 ? -5.059 13.648 5.801 1 97.44 88 ASN B N 1
ATOM 2459 C CA . ASN B 1 88 ? -6.371 13.148 6.188 1 97.44 88 ASN B CA 1
ATOM 2460 C C . ASN B 1 88 ? -7.145 12.609 4.984 1 97.44 88 ASN B C 1
ATOM 2462 O O . ASN B 1 88 ? -8.031 11.766 5.133 1 97.44 88 ASN B O 1
ATOM 2466 N N . ALA B 1 89 ? -6.801 13.141 3.771 1 95.31 89 ALA B N 1
ATOM 2467 C CA . ALA B 1 89 ? -7.508 12.695 2.572 1 95.31 89 ALA B CA 1
ATOM 2468 C C . ALA B 1 89 ? -7.418 11.188 2.406 1 95.31 89 ALA B C 1
ATOM 2470 O O . ALA B 1 89 ? -6.359 10.594 2.615 1 95.31 89 ALA B O 1
ATOM 2471 N N . GLY B 1 90 ? -8.492 10.578 2.094 1 93 90 GLY B N 1
ATOM 2472 C CA . GLY B 1 90 ? -8.531 9.141 1.864 1 93 90 GLY B CA 1
ATOM 2473 C C . GLY B 1 90 ? -9.875 8.656 1.357 1 93 90 GLY B C 1
ATOM 2474 O O . GLY B 1 90 ? -10.844 9.414 1.331 1 93 90 GLY B O 1
ATOM 2475 N N . THR B 1 91 ? -9.898 7.449 0.917 1 91.12 91 THR B N 1
ATOM 2476 C CA . THR B 1 91 ? -11.133 6.816 0.448 1 91.12 91 THR B CA 1
ATOM 2477 C C . THR B 1 91 ? -11.133 5.328 0.786 1 91.12 91 THR B C 1
ATOM 2479 O O . THR B 1 91 ? -10.086 4.68 0.779 1 91.12 91 THR B O 1
ATOM 2482 N N . VAL B 1 92 ? -12.305 4.844 1.038 1 90.56 92 VAL B N 1
ATOM 2483 C CA . VAL B 1 92 ? -12.484 3.416 1.273 1 90.56 92 VAL B CA 1
ATOM 2484 C C . VAL B 1 92 ? -12.789 2.709 -0.046 1 90.56 92 VAL B C 1
ATOM 2486 O O . VAL B 1 92 ? -12.719 1.48 -0.13 1 90.56 92 VAL B O 1
ATOM 2489 N N . SER B 1 93 ? -13.156 3.508 -1.022 1 90.88 93 SER B N 1
ATOM 2490 C CA . SER B 1 93 ? -13.5 2.934 -2.318 1 90.88 93 SER B CA 1
ATOM 2491 C C . SER B 1 93 ? -12.266 2.436 -3.053 1 90.88 93 SER B C 1
ATOM 2493 O O . SER B 1 93 ? -11.195 3.051 -2.973 1 90.88 93 SER B O 1
ATOM 2495 N N . PRO B 1 94 ? -12.398 1.403 -3.791 1 93.62 94 PRO B N 1
ATOM 2496 C CA . PRO B 1 94 ? -13.562 0.548 -4.031 1 93.62 94 PRO B CA 1
ATOM 2497 C C . PRO B 1 94 ? -13.82 -0.43 -2.885 1 93.62 94 PRO B C 1
ATOM 2499 O O . PRO B 1 94 ? -12.875 -0.955 -2.293 1 93.62 94 PRO B O 1
ATOM 2502 N N . VAL B 1 95 ? -15.039 -0.65 -2.598 1 91 95 VAL B N 1
ATOM 2503 C CA . VAL B 1 95 ? -15.484 -1.687 -1.67 1 91 95 VAL B CA 1
ATOM 2504 C C . VAL B 1 95 ? -15.969 -2.906 -2.449 1 91 95 VAL B C 1
ATOM 2506 O O . VAL B 1 95 ? -16.969 -2.842 -3.152 1 91 95 VAL B O 1
ATOM 2509 N N . ALA B 1 96 ? -15.227 -3.984 -2.383 1 92.81 96 ALA B N 1
ATOM 2510 C CA . ALA B 1 96 ? -15.539 -5.223 -3.096 1 92.81 96 ALA B CA 1
ATOM 2511 C C . ALA B 1 96 ? -14.703 -6.387 -2.562 1 92.81 96 ALA B C 1
ATOM 2513 O O . ALA B 1 96 ? -13.578 -6.191 -2.102 1 92.81 96 ALA B O 1
ATOM 2514 N N . GLN B 1 97 ? -15.344 -7.539 -2.65 1 93.5 97 GLN B N 1
ATOM 2515 C CA . GLN B 1 97 ? -14.516 -8.711 -2.391 1 93.5 97 GLN B CA 1
ATOM 2516 C C . GLN B 1 97 ? -13.523 -8.953 -3.525 1 93.5 97 GLN B C 1
ATOM 2518 O O . GLN B 1 97 ? -13.625 -8.328 -4.586 1 93.5 97 GLN B O 1
ATOM 2523 N N . ALA B 1 98 ? -12.594 -9.859 -3.293 1 94.44 98 ALA B N 1
ATOM 2524 C CA . ALA B 1 98 ? -11.453 -10.047 -4.184 1 94.44 98 ALA B CA 1
ATOM 2525 C C . ALA B 1 98 ? -11.914 -10.227 -5.629 1 94.44 98 ALA B C 1
ATOM 2527 O O . ALA B 1 98 ? -11.422 -9.539 -6.527 1 94.44 98 ALA B O 1
ATOM 2528 N N . ALA B 1 99 ? -12.906 -10.984 -5.898 1 94.62 99 ALA B N 1
ATOM 2529 C CA . ALA B 1 99 ? -13.352 -11.32 -7.25 1 94.62 99 ALA B CA 1
ATOM 2530 C C . ALA B 1 99 ? -13.922 -10.102 -7.957 1 94.62 99 ALA B C 1
ATOM 2532 O O . ALA B 1 99 ? -14 -10.062 -9.188 1 94.62 99 ALA B O 1
ATOM 2533 N N . GLY B 1 100 ? -14.273 -9.125 -7.203 1 95.19 100 GLY B N 1
ATOM 2534 C CA . GLY B 1 100 ? -14.898 -7.941 -7.766 1 95.19 100 GLY B CA 1
ATOM 2535 C C . GLY B 1 100 ? -13.922 -6.805 -8 1 95.19 100 GLY B C 1
ATOM 2536 O O . GLY B 1 100 ? -14.289 -5.766 -8.547 1 95.19 100 GLY B O 1
ATOM 2537 N N . LEU B 1 101 ? -12.68 -6.973 -7.652 1 96.12 101 LEU B N 1
ATOM 2538 C CA . LEU B 1 101 ? -11.672 -5.922 -7.734 1 96.12 101 LEU B CA 1
ATOM 2539 C C . LEU B 1 101 ? -10.984 -5.938 -9.094 1 96.12 101 LEU B C 1
ATOM 2541 O O . LEU B 1 101 ? -9.773 -6.152 -9.18 1 96.12 101 LEU B O 1
ATOM 2545 N N . THR B 1 102 ? -11.75 -5.531 -10.164 1 96.12 102 THR B N 1
ATOM 2546 C CA . THR B 1 102 ? -11.242 -5.695 -11.523 1 96.12 102 THR B CA 1
ATOM 2547 C C . THR B 1 102 ? -11 -4.34 -12.18 1 96.12 102 THR B C 1
ATOM 2549 O O . THR B 1 102 ? -10.531 -4.266 -13.312 1 96.12 102 THR B O 1
ATOM 2552 N N . ASP B 1 103 ? -11.328 -3.262 -11.492 1 97.06 103 ASP B N 1
ATOM 2553 C CA . ASP B 1 103 ? -11.125 -1.919 -12.023 1 97.06 103 ASP B CA 1
ATOM 2554 C C . ASP B 1 103 ? -9.75 -1.374 -11.641 1 97.06 103 ASP B C 1
ATOM 2556 O O . ASP B 1 103 ? -9.594 -0.798 -10.562 1 97.06 103 ASP B O 1
ATOM 2560 N N . GLY B 1 104 ? -8.789 -1.46 -12.562 1 97.62 104 GLY B N 1
ATOM 2561 C CA . GLY B 1 104 ? -7.418 -1.054 -12.297 1 97.62 104 GLY B CA 1
ATOM 2562 C C . GLY B 1 104 ? -7.281 0.423 -11.977 1 97.62 104 GLY B C 1
ATOM 2563 O O . GLY B 1 104 ? -6.492 0.809 -11.117 1 97.62 104 GLY B O 1
ATOM 2564 N N . ALA B 1 105 ? -8.023 1.163 -12.68 1 97.19 105 ALA B N 1
ATOM 2565 C CA . ALA B 1 105 ? -7.969 2.607 -12.469 1 97.19 105 ALA B CA 1
ATOM 2566 C C . ALA B 1 105 ? -8.469 2.975 -11.078 1 97.19 105 ALA B C 1
ATOM 2568 O O . ALA B 1 105 ? -7.879 3.82 -10.398 1 97.19 105 ALA B O 1
ATOM 2569 N N . ALA B 1 106 ? -9.539 2.342 -10.633 1 96.88 106 ALA B N 1
ATOM 2570 C CA . ALA B 1 106 ? -10.102 2.607 -9.312 1 96.88 106 ALA B CA 1
ATOM 2571 C C . ALA B 1 106 ? -9.133 2.174 -8.211 1 96.88 106 ALA B C 1
ATOM 2573 O O . ALA B 1 106 ? -8.945 2.889 -7.223 1 96.88 106 ALA B O 1
ATOM 2574 N N . ILE B 1 107 ? -8.547 1.074 -8.375 1 98 107 ILE B N 1
ATOM 2575 C CA . ILE B 1 107 ? -7.617 0.534 -7.391 1 98 107 ILE B CA 1
ATOM 2576 C C . ILE B 1 107 ? -6.383 1.429 -7.297 1 98 107 ILE B C 1
ATOM 2578 O O . ILE B 1 107 ? -5.973 1.822 -6.203 1 98 107 ILE B O 1
ATOM 2582 N N . ALA B 1 108 ? -5.832 1.759 -8.461 1 97.88 108 ALA B N 1
ATOM 2583 C CA . ALA B 1 108 ? -4.664 2.637 -8.5 1 97.88 108 ALA B CA 1
ATOM 2584 C C . ALA B 1 108 ? -4.988 4.004 -7.898 1 97.88 108 ALA B C 1
ATOM 2586 O O . ALA B 1 108 ? -4.18 4.574 -7.168 1 97.88 108 ALA B O 1
ATOM 2587 N N . GLY B 1 109 ? -6.133 4.516 -8.273 1 97.5 109 GLY B N 1
ATOM 2588 C CA . GLY B 1 109 ? -6.559 5.797 -7.727 1 97.5 109 GLY B CA 1
ATOM 2589 C C . GLY B 1 109 ? -6.656 5.797 -6.215 1 97.5 109 GLY B C 1
ATOM 2590 O O . GLY B 1 109 ? -6.281 6.773 -5.562 1 97.5 109 GLY B O 1
ATOM 2591 N N . ALA B 1 110 ? -7.164 4.707 -5.656 1 97.12 110 ALA B N 1
ATOM 2592 C CA . ALA B 1 110 ? -7.273 4.566 -4.207 1 97.12 110 ALA B CA 1
ATOM 2593 C C . ALA B 1 110 ? -5.898 4.562 -3.547 1 97.12 110 ALA B C 1
ATOM 2595 O O . ALA B 1 110 ? -5.688 5.227 -2.529 1 97.12 110 ALA B O 1
ATOM 2596 N N . LEU B 1 111 ? -4.965 3.859 -4.141 1 98.25 111 LEU B N 1
ATOM 2597 C CA . LEU B 1 111 ? -3.611 3.797 -3.6 1 98.25 111 LEU B CA 1
ATOM 2598 C C . LEU B 1 111 ? -2.9 5.137 -3.756 1 98.25 111 LEU B C 1
ATOM 2600 O O . LEU B 1 111 ? -2.143 5.547 -2.875 1 98.25 111 LEU B O 1
ATOM 2604 N N . ASN B 1 112 ? -3.139 5.75 -4.875 1 98.38 112 ASN B N 1
ATOM 2605 C CA . ASN B 1 112 ? -2.547 7.062 -5.094 1 98.38 112 ASN B CA 1
ATOM 2606 C C . ASN B 1 112 ? -3.025 8.078 -4.055 1 98.38 112 ASN B C 1
ATOM 2608 O O . ASN B 1 112 ? -2.221 8.812 -3.48 1 98.38 112 ASN B O 1
ATOM 2612 N N . LEU B 1 113 ? -4.27 8.062 -3.811 1 97.88 113 LEU B N 1
ATOM 2613 C CA . LEU B 1 113 ? -4.844 9.023 -2.869 1 97.88 113 LEU B CA 1
ATOM 2614 C C . LEU B 1 113 ? -4.387 8.727 -1.445 1 97.88 113 LEU B C 1
ATOM 2616 O O . LEU B 1 113 ? -3.977 9.633 -0.718 1 97.88 113 LEU B O 1
ATOM 2620 N N . ASN B 1 114 ? -4.41 7.48 -1.072 1 97.62 114 ASN B N 1
ATOM 2621 C CA . ASN B 1 114 ? -4.191 7.094 0.318 1 97.62 114 ASN B CA 1
ATOM 2622 C C . ASN B 1 114 ? -2.701 6.984 0.64 1 97.62 114 ASN B C 1
ATOM 2624 O O . ASN B 1 114 ? -2.311 7.039 1.807 1 97.62 114 ASN B O 1
ATOM 2628 N N . VAL B 1 115 ? -1.891 6.785 -0.364 1 98.31 115 VAL B N 1
ATOM 2629 C CA . VAL B 1 115 ? -0.497 6.473 -0.063 1 98.31 115 VAL B CA 1
ATOM 2630 C C . VAL B 1 115 ? 0.422 7.414 -0.84 1 98.31 115 VAL B C 1
ATOM 2632 O O . VAL B 1 115 ? 1.154 8.203 -0.246 1 98.31 115 VAL B O 1
ATOM 2635 N N . THR B 1 116 ? 0.311 7.418 -2.166 1 98.56 116 THR B N 1
ATOM 2636 C CA . THR B 1 116 ? 1.237 8.18 -2.998 1 98.56 116 THR B CA 1
ATOM 2637 C C . THR B 1 116 ? 1.182 9.664 -2.648 1 98.56 116 THR B C 1
ATOM 2639 O O . THR B 1 116 ? 2.221 10.312 -2.5 1 98.56 116 THR B O 1
ATOM 26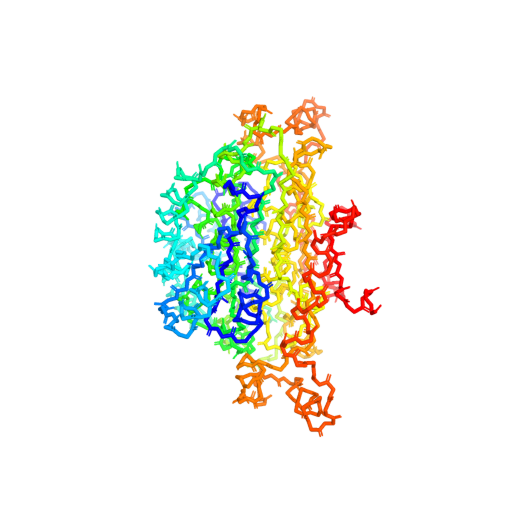42 N N . ALA B 1 117 ? 0.008 10.18 -2.535 1 98.62 117 ALA B N 1
ATOM 2643 C CA . ALA B 1 117 ? -0.157 11.594 -2.207 1 98.62 117 ALA B CA 1
ATOM 2644 C C . ALA B 1 117 ? 0.5 11.93 -0.87 1 98.62 117 ALA B C 1
ATOM 2646 O O . ALA B 1 117 ? 1.139 12.969 -0.728 1 98.62 117 ALA B O 1
ATOM 2647 N N . VAL B 1 118 ? 0.343 11.07 0.109 1 98.62 118 VAL B N 1
ATOM 2648 C CA . VAL B 1 118 ? 0.931 11.242 1.433 1 98.62 118 VAL B CA 1
ATOM 2649 C C . VAL B 1 118 ? 2.453 11.281 1.32 1 98.62 118 VAL B C 1
ATOM 2651 O O . VAL B 1 118 ? 3.104 12.156 1.907 1 98.62 118 VAL B O 1
ATOM 2654 N N . VAL B 1 119 ? 3.006 10.359 0.56 1 98.69 119 VAL B N 1
ATOM 2655 C CA . VAL B 1 119 ? 4.453 10.266 0.378 1 98.69 119 VAL B CA 1
ATOM 2656 C C . VAL B 1 119 ? 4.977 11.555 -0.259 1 98.69 119 VAL B C 1
ATOM 2658 O O . VAL B 1 119 ? 5.953 12.133 0.216 1 98.69 119 VAL B O 1
ATOM 2661 N N . LEU B 1 120 ? 4.301 12.023 -1.289 1 98.56 120 LEU B N 1
ATOM 2662 C CA . LEU B 1 120 ? 4.742 13.188 -2.047 1 98.56 120 LEU B CA 1
ATOM 2663 C C . LEU B 1 120 ? 4.668 14.453 -1.195 1 98.56 120 LEU B C 1
ATOM 2665 O O . LEU B 1 120 ? 5.602 15.258 -1.189 1 98.56 120 LEU B O 1
ATOM 2669 N N . LEU B 1 121 ? 3.557 14.617 -0.482 1 98.56 121 LEU B N 1
ATOM 2670 C CA . LEU B 1 121 ? 3.402 15.789 0.376 1 98.56 121 LEU B CA 1
ATOM 2671 C C . LEU B 1 121 ? 4.418 15.766 1.514 1 98.56 121 LEU B C 1
ATOM 2673 O O . LEU B 1 121 ? 5.047 16.781 1.809 1 98.56 121 LEU B O 1
ATOM 2677 N N . THR B 1 122 ? 4.562 14.617 2.141 1 98.5 122 THR B N 1
ATOM 2678 C CA . THR B 1 122 ? 5.512 14.469 3.236 1 98.5 122 THR B CA 1
ATOM 2679 C C . THR B 1 122 ? 6.934 14.75 2.766 1 98.5 122 THR B C 1
ATOM 2681 O O . THR B 1 122 ? 7.707 15.406 3.467 1 98.5 122 THR B O 1
ATOM 2684 N N . ALA B 1 123 ? 7.27 14.258 1.57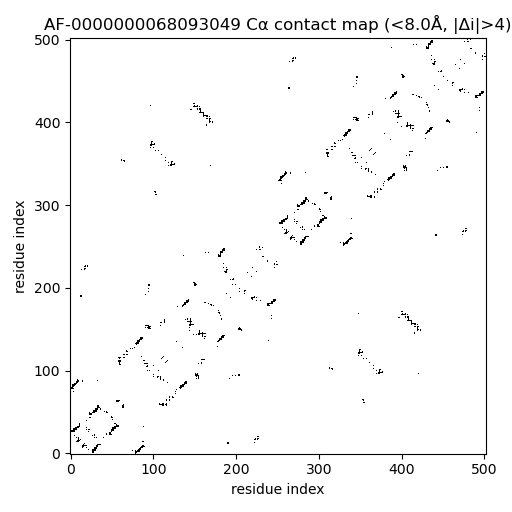3 1 98.06 123 ALA B N 1
ATOM 2685 C CA . ALA B 1 123 ? 8.602 14.469 1.009 1 98.06 123 ALA B CA 1
ATOM 2686 C C . ALA B 1 123 ? 8.922 15.953 0.909 1 98.06 123 ALA B C 1
ATOM 2688 O O . ALA B 1 123 ? 9.961 16.406 1.396 1 98.06 123 ALA B O 1
ATOM 2689 N N . ARG B 1 124 ? 8.039 16.688 0.315 1 97.88 124 ARG B N 1
ATOM 2690 C CA . ARG B 1 124 ? 8.266 18.109 0.105 1 97.88 124 ARG B CA 1
ATOM 2691 C C . ARG B 1 124 ? 8.234 18.875 1.427 1 97.88 124 ARG B C 1
ATOM 2693 O O . ARG B 1 124 ? 8.992 19.828 1.62 1 97.88 124 ARG B O 1
ATOM 2700 N N . PHE B 1 125 ? 7.359 18.469 2.361 1 98.19 125 PHE B N 1
ATOM 2701 C CA . PHE B 1 125 ? 7.27 19.062 3.689 1 98.19 125 PHE B CA 1
ATOM 2702 C C . PHE B 1 125 ? 8.578 18.906 4.449 1 98.19 125 PHE B C 1
ATOM 2704 O O . PHE B 1 125 ? 9.125 19.875 4.969 1 98.19 125 PHE B O 1
ATOM 2711 N N . VAL B 1 126 ? 9.094 17.656 4.461 1 96.88 126 VAL B N 1
ATOM 2712 C CA . VAL B 1 126 ? 10.344 17.344 5.152 1 96.88 126 VAL B CA 1
ATOM 2713 C C . VAL B 1 126 ? 11.5 18.109 4.508 1 96.88 126 VAL B C 1
ATOM 2715 O O . VAL B 1 126 ? 12.305 18.734 5.203 1 96.88 126 VAL B O 1
ATOM 2718 N N . ALA B 1 127 ? 11.516 18.125 3.186 1 95.88 127 ALA B N 1
ATOM 2719 C CA . ALA B 1 127 ? 12.609 18.781 2.461 1 95.88 127 ALA B CA 1
ATOM 2720 C C . ALA B 1 127 ? 12.602 20.281 2.707 1 95.88 127 ALA B C 1
ATOM 2722 O O . ALA B 1 127 ? 13.656 20.891 2.916 1 95.88 127 ALA B O 1
ATOM 2723 N N . ALA B 1 128 ? 11.484 20.859 2.701 1 96.06 128 ALA B N 1
ATOM 2724 C CA . ALA B 1 128 ? 11.352 22.297 2.803 1 96.06 128 ALA B CA 1
ATOM 2725 C C . ALA B 1 128 ? 11.742 22.797 4.195 1 96.06 128 ALA B C 1
ATOM 2727 O O . ALA B 1 128 ? 12.195 23.922 4.352 1 96.06 128 ALA B O 1
ATOM 2728 N N . LEU B 1 129 ? 11.617 21.953 5.172 1 95.12 129 LEU B N 1
ATOM 2729 C CA . LEU B 1 129 ? 11.734 22.438 6.547 1 95.12 129 LEU B CA 1
ATOM 2730 C C . LEU B 1 129 ? 12.977 21.859 7.219 1 95.12 129 LEU B C 1
ATOM 2732 O O . LEU B 1 129 ? 13.203 22.078 8.414 1 95.12 129 LEU B O 1
ATOM 2736 N N . GLN B 1 130 ? 13.648 21.156 6.426 1 90.62 130 GLN B N 1
ATOM 2737 C CA . GLN B 1 130 ? 14.836 20.516 6.973 1 90.62 130 GLN B CA 1
ATOM 2738 C C . GLN B 1 130 ? 15.781 21.531 7.594 1 90.62 130 GLN B C 1
ATOM 2740 O O . GLN B 1 130 ? 16.094 22.562 6.977 1 90.62 130 GLN B O 1
ATOM 2745 N N . GLY B 1 131 ? 16.156 21.25 8.82 1 87.19 131 GLY B N 1
ATOM 2746 C CA . GLY B 1 131 ? 17.172 22.062 9.469 1 87.19 131 GLY B CA 1
ATOM 2747 C C . GLY B 1 131 ? 16.609 23.266 10.195 1 87.19 131 GLY B C 1
ATOM 2748 O O . GLY B 1 131 ? 17.328 23.984 10.883 1 87.19 131 GLY B O 1
ATOM 2749 N N . LEU B 1 132 ? 15.367 23.547 10 1 90.75 132 LEU B N 1
ATOM 2750 C CA . LEU B 1 132 ? 14.758 24.672 10.695 1 90.75 132 LEU B CA 1
ATOM 2751 C C . LEU B 1 132 ? 14.539 24.344 12.172 1 90.75 132 LEU B C 1
ATOM 2753 O O . LEU B 1 132 ? 14.164 23.234 12.516 1 90.75 132 LEU B O 1
ATOM 2757 N N . PRO B 1 133 ? 14.844 25.359 12.977 1 91.56 133 PRO B N 1
ATOM 2758 C CA . PRO B 1 133 ? 14.555 25.188 14.398 1 91.56 133 PRO B CA 1
ATOM 2759 C C . PRO B 1 133 ? 13.078 25.391 14.727 1 91.56 133 PRO B C 1
ATOM 2761 O O . PRO B 1 133 ? 12.695 26.438 15.258 1 91.56 133 PRO B O 1
ATOM 2764 N N . ALA B 1 134 ? 12.234 24.656 14.391 1 94.88 134 ALA B N 1
ATOM 2765 C CA . ALA B 1 134 ? 10.789 24.703 14.578 1 94.88 134 ALA B CA 1
ATOM 2766 C C . ALA B 1 134 ? 10.242 23.312 14.922 1 94.88 134 ALA B C 1
ATOM 2768 O O . ALA B 1 134 ? 10.914 22.297 14.695 1 94.88 134 ALA B O 1
ATOM 2769 N N . ASP B 1 135 ? 9.164 23.344 15.602 1 95.62 135 ASP B N 1
ATOM 2770 C CA . ASP B 1 135 ? 8.438 22.094 15.805 1 95.62 135 ASP B CA 1
ATOM 2771 C C . ASP B 1 135 ? 7.766 21.641 14.508 1 95.62 135 ASP B C 1
ATOM 2773 O O . ASP B 1 135 ? 7.004 22.391 13.898 1 95.62 135 ASP B O 1
ATOM 2777 N N . ARG B 1 136 ? 8.148 20.453 14.023 1 96.94 136 ARG B N 1
ATOM 2778 C CA . ARG B 1 136 ? 7.609 19.922 12.781 1 96.94 136 ARG B CA 1
ATOM 2779 C C . ARG B 1 136 ? 6.906 18.594 13.031 1 96.94 136 ARG B C 1
ATOM 2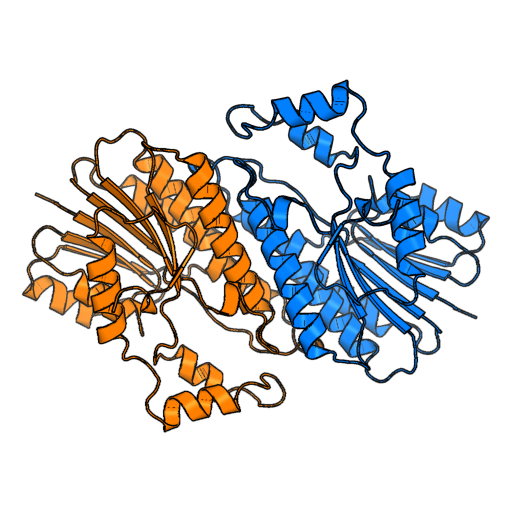781 O O . ARG B 1 136 ? 7.504 17.641 13.555 1 96.94 136 ARG B O 1
ATOM 2788 N N . ARG B 1 137 ? 5.586 18.531 12.711 1 97.62 137 ARG B N 1
ATOM 2789 C CA . ARG B 1 137 ? 4.77 17.359 13.016 1 97.62 137 ARG B CA 1
ATOM 2790 C C . ARG B 1 137 ? 4.02 16.875 11.773 1 97.62 137 ARG B C 1
ATOM 2792 O O . ARG B 1 137 ? 3.525 17.688 10.984 1 97.62 137 ARG B O 1
ATOM 2799 N N . VAL B 1 138 ? 4.039 15.602 11.578 1 98.19 138 VAL B N 1
ATOM 2800 C CA . VAL B 1 138 ? 3.23 14.953 10.555 1 98.19 138 VAL B CA 1
ATOM 2801 C C . VAL B 1 138 ? 2.213 14.016 11.203 1 98.19 138 VAL B C 1
ATOM 2803 O O . VAL B 1 138 ? 2.582 13.141 11.984 1 98.19 138 VAL B O 1
ATOM 2806 N N . LEU B 1 139 ? 0.976 14.289 10.945 1 98.38 139 LEU B N 1
ATOM 2807 C CA . LEU B 1 139 ? -0.109 13.414 11.383 1 98.38 139 LEU B CA 1
ATOM 2808 C C . LEU B 1 139 ? -0.753 12.711 10.188 1 98.38 139 LEU B C 1
ATOM 2810 O O . LEU B 1 139 ? -1.331 13.367 9.312 1 98.38 139 LEU B O 1
ATOM 2814 N N . ASN B 1 140 ? -0.593 11.414 10.109 1 97.94 140 ASN B N 1
ATOM 2815 C CA . ASN B 1 140 ? -1.276 10.586 9.117 1 97.94 140 ASN B CA 1
ATOM 2816 C C . ASN B 1 140 ? -2.543 9.961 9.688 1 97.94 140 ASN B C 1
ATOM 2818 O O . ASN B 1 140 ? -2.479 9.172 10.633 1 97.94 140 ASN B O 1
ATOM 2822 N N . ILE B 1 141 ? -3.674 10.289 9.109 1 96 141 ILE B N 1
ATOM 2823 C CA . ILE B 1 141 ? -4.918 9.695 9.578 1 96 141 ILE B CA 1
ATOM 2824 C C . ILE B 1 141 ? -5.047 8.273 9.031 1 96 141 ILE B C 1
ATOM 2826 O O . ILE B 1 141 ? -5.328 8.078 7.844 1 96 141 ILE B O 1
ATOM 2830 N N . SER B 1 142 ? -4.875 7.367 9.875 1 93.62 142 SER B N 1
ATOM 2831 C CA . SER B 1 142 ? -4.953 5.945 9.562 1 93.62 142 SER B CA 1
ATOM 2832 C C . SER B 1 142 ? -6.324 5.375 9.906 1 93.62 142 SER B C 1
ATOM 2834 O O . SER B 1 142 ? -7.336 6.07 9.805 1 93.62 142 SER B O 1
ATOM 2836 N N . SER B 1 143 ? -6.391 4.102 10.102 1 82.5 143 SER B N 1
ATOM 2837 C CA . SER B 1 143 ? -7.613 3.373 10.414 1 82.5 143 SER B CA 1
ATOM 2838 C C . SER B 1 143 ? -7.305 2.049 11.109 1 82.5 143 SER B C 1
ATOM 2840 O O . SER B 1 143 ? -6.191 1.529 10.992 1 82.5 143 SER B O 1
ATOM 2842 N N . GLY B 1 144 ? -8.336 1.657 11.891 1 79.88 144 GLY B N 1
ATOM 2843 C CA . GLY B 1 144 ? -8.25 0.279 12.352 1 79.88 144 GLY B CA 1
ATOM 2844 C C . GLY B 1 144 ? -8.078 -0.716 11.219 1 79.88 144 GLY B C 1
ATOM 2845 O O . GLY B 1 144 ? -7.508 -1.791 11.414 1 79.88 144 GLY B O 1
ATOM 2846 N N . ALA B 1 145 ? -8.508 -0.365 10.133 1 81.31 145 ALA B N 1
ATOM 2847 C CA . ALA B 1 145 ? -8.445 -1.198 8.93 1 81.31 145 ALA B CA 1
ATOM 2848 C C . ALA B 1 145 ? -7 -1.409 8.492 1 81.31 145 ALA B C 1
ATOM 2850 O O . ALA B 1 145 ? -6.711 -2.305 7.691 1 81.31 145 ALA B O 1
ATOM 2851 N N . GLY B 1 146 ? -6.07 -0.681 8.938 1 84 146 GLY B N 1
ATOM 2852 C CA . GLY B 1 146 ? -4.656 -0.882 8.648 1 84 146 GLY B CA 1
ATOM 2853 C C . GLY B 1 146 ? -4.039 -2.012 9.453 1 84 146 GLY B C 1
ATOM 2854 O O . GLY B 1 146 ? -2.957 -2.498 9.125 1 84 146 GLY B O 1
ATOM 2855 N N . ARG B 1 147 ? -4.746 -2.385 10.453 1 83.19 147 ARG B N 1
ATOM 2856 C CA . ARG B 1 147 ? -4.195 -3.381 11.367 1 83.19 147 ARG B CA 1
ATOM 2857 C C . ARG B 1 147 ? -5.066 -4.633 11.398 1 83.19 147 ARG B C 1
ATOM 2859 O O . ARG B 1 147 ? -4.602 -5.707 11.789 1 83.19 147 ARG B O 1
ATOM 2866 N N . ASN B 1 148 ? -6.25 -4.406 11.031 1 84.38 148 ASN B N 1
ATOM 2867 C CA . ASN B 1 148 ? -7.211 -5.504 11.055 1 84.38 148 ASN B CA 1
ATOM 2868 C C . ASN B 1 148 ? -7.82 -5.746 9.68 1 84.38 148 ASN B C 1
ATOM 2870 O O . ASN B 1 148 ? -8.516 -4.883 9.141 1 84.38 148 ASN B O 1
ATOM 2874 N N . PRO B 1 149 ? -7.637 -6.996 9.266 1 87.5 149 PRO B N 1
ATOM 2875 C CA . PRO B 1 149 ? -8.258 -7.281 7.973 1 87.5 149 PRO B CA 1
ATOM 2876 C C . PRO B 1 149 ? -9.781 -7.277 8.031 1 87.5 149 PRO B C 1
ATOM 2878 O O . PRO B 1 149 ? -10.367 -7.742 9.016 1 87.5 149 PRO B O 1
ATOM 2881 N N . ASN B 1 150 ? -10.383 -6.668 7.004 1 86.38 150 ASN B N 1
ATOM 2882 C CA . ASN B 1 150 ? -11.836 -6.641 6.844 1 86.38 150 ASN B CA 1
ATOM 2883 C C . ASN B 1 150 ? -12.25 -7.078 5.441 1 86.38 150 ASN B C 1
ATOM 2885 O O . ASN B 1 150 ? -11.914 -6.418 4.457 1 86.38 150 ASN B O 1
ATOM 2889 N N . ALA B 1 151 ? -13.055 -8.156 5.441 1 88.25 151 ALA B N 1
ATOM 2890 C CA . ALA B 1 151 ? -13.547 -8.633 4.148 1 88.25 151 ALA B CA 1
ATOM 2891 C C . ALA B 1 151 ? -14.281 -7.52 3.398 1 88.25 151 ALA B C 1
ATOM 2893 O O . ALA B 1 151 ? -15.086 -6.793 3.982 1 88.25 151 ALA B O 1
ATOM 2894 N N . GLY B 1 152 ? -13.938 -7.387 2.133 1 90.81 152 GLY B N 1
ATOM 2895 C CA . GLY B 1 152 ? -14.555 -6.359 1.312 1 90.81 152 GLY B CA 1
ATOM 2896 C C . GLY B 1 152 ? -13.773 -5.059 1.294 1 90.81 152 GLY B C 1
ATOM 2897 O O . GLY B 1 152 ? -14.047 -4.176 0.481 1 90.81 152 GLY B O 1
ATOM 2898 N N . TRP B 1 153 ? -12.805 -4.941 2.115 1 91.38 153 TRP B N 1
ATOM 2899 C CA . TRP B 1 153 ? -12 -3.73 2.213 1 91.38 153 TRP B CA 1
ATOM 2900 C C . TRP B 1 153 ? -10.539 -4.02 1.867 1 91.38 153 TRP B C 1
ATOM 2902 O O . TRP B 1 153 ? -9.625 -3.434 2.453 1 91.38 153 TRP B O 1
ATOM 2912 N N . GLY B 1 154 ? -10.383 -4.902 0.968 1 94.5 154 GLY B N 1
ATOM 2913 C CA . GLY B 1 154 ? -9.031 -5.328 0.648 1 94.5 154 GLY B CA 1
ATOM 2914 C C . GLY B 1 154 ? -8.125 -4.18 0.245 1 94.5 154 GLY B C 1
ATOM 2915 O O . GLY B 1 154 ? -7.016 -4.047 0.764 1 94.5 154 GLY B O 1
ATOM 2916 N N . VAL B 1 155 ? -8.594 -3.352 -0.688 1 95.81 155 VAL B N 1
ATOM 2917 C CA . VAL B 1 155 ? -7.793 -2.236 -1.178 1 95.81 155 VAL B CA 1
ATOM 2918 C C . VAL B 1 155 ? -7.602 -1.208 -0.064 1 95.81 155 VAL B C 1
ATOM 2920 O O . VAL B 1 155 ? -6.5 -0.69 0.13 1 95.81 155 VAL B O 1
ATOM 2923 N N . TYR B 1 156 ? -8.594 -0.954 0.671 1 94.31 156 TYR B N 1
ATOM 2924 C CA . TYR B 1 156 ? -8.523 0.023 1.751 1 94.31 156 TYR B CA 1
ATOM 2925 C C . TYR B 1 156 ? -7.613 -0.464 2.871 1 94.31 156 TYR B C 1
ATOM 2927 O O . TYR B 1 156 ? -6.738 0.274 3.334 1 94.31 156 TYR B O 1
ATOM 2935 N N . CYS B 1 157 ? -7.805 -1.697 3.348 1 95.38 157 CYS B N 1
ATOM 2936 C CA . CYS B 1 157 ? -6.945 -2.279 4.371 1 95.38 157 CYS B CA 1
ATOM 2937 C C . CYS B 1 157 ? -5.48 -2.242 3.941 1 95.38 157 CYS B C 1
ATOM 2939 O O . CYS B 1 157 ? -4.605 -1.884 4.73 1 95.38 157 CYS B O 1
ATOM 2941 N N . ALA B 1 158 ? -5.273 -2.598 2.732 1 96.88 158 ALA B N 1
ATOM 2942 C CA . ALA B 1 158 ? -3.914 -2.58 2.195 1 96.88 158 ALA B CA 1
ATOM 2943 C C . ALA B 1 158 ? -3.33 -1.171 2.223 1 96.88 158 ALA B C 1
ATOM 2945 O O . ALA B 1 158 ? -2.188 -0.974 2.643 1 96.88 158 ALA B O 1
ATOM 2946 N N . ALA B 1 159 ? -4.07 -0.193 1.797 1 96.75 159 ALA B N 1
ATOM 2947 C CA . ALA B 1 159 ? -3.617 1.196 1.751 1 96.75 159 ALA B CA 1
ATOM 2948 C C . ALA B 1 159 ? -3.279 1.709 3.148 1 96.75 159 ALA B C 1
ATOM 2950 O O . ALA B 1 159 ? -2.256 2.373 3.342 1 96.75 159 ALA B O 1
ATOM 2951 N N . LYS B 1 160 ? -4.117 1.425 4.043 1 95.94 160 LYS B N 1
ATOM 2952 C CA . LYS B 1 160 ? -3.895 1.918 5.398 1 95.94 160 LYS B CA 1
ATOM 2953 C C . LYS B 1 160 ? -2.721 1.201 6.059 1 95.94 160 LYS B C 1
ATOM 2955 O O . LYS B 1 160 ? -1.989 1.796 6.852 1 95.94 160 LYS B O 1
ATOM 2960 N N . ALA B 1 161 ? -2.547 -0.1 5.773 1 96.56 161 ALA B N 1
ATOM 2961 C CA . ALA B 1 161 ? -1.345 -0.796 6.223 1 96.56 161 ALA B CA 1
ATOM 2962 C C . ALA B 1 161 ? -0.088 -0.149 5.648 1 96.56 161 ALA B C 1
ATOM 2964 O O . ALA B 1 161 ? 0.92 -0.009 6.348 1 96.56 161 ALA B O 1
ATOM 2965 N N . ALA B 1 162 ? -0.165 0.18 4.402 1 97.62 162 ALA B N 1
ATOM 2966 C CA . ALA B 1 162 ? 0.942 0.871 3.746 1 97.62 162 ALA B CA 1
ATOM 2967 C C . ALA B 1 162 ? 1.242 2.201 4.43 1 97.62 162 ALA B C 1
ATOM 2969 O O . ALA B 1 162 ? 2.404 2.521 4.695 1 97.62 162 ALA B O 1
ATOM 2970 N N . LEU B 1 163 ? 0.225 2.932 4.715 1 97.31 163 LEU B N 1
ATOM 2971 C CA . LEU B 1 163 ? 0.36 4.223 5.375 1 97.31 163 LEU B CA 1
ATOM 2972 C C . LEU B 1 163 ? 1.02 4.066 6.742 1 97.31 163 LEU B C 1
ATOM 2974 O O . LEU B 1 163 ? 1.915 4.84 7.094 1 97.31 163 LEU B O 1
ATOM 2978 N N . ASP B 1 164 ? 0.564 3.121 7.512 1 96.81 164 ASP B N 1
ATOM 2979 C CA . ASP B 1 164 ? 1.136 2.846 8.828 1 96.81 164 ASP B CA 1
ATOM 2980 C C . ASP B 1 164 ? 2.625 2.52 8.719 1 96.81 164 ASP B C 1
ATOM 2982 O O . ASP B 1 164 ? 3.438 3.062 9.469 1 96.81 164 ASP B O 1
ATOM 2986 N N . MET B 1 165 ? 2.936 1.668 7.793 1 96.94 165 MET B N 1
ATOM 2987 C CA . MET B 1 165 ? 4.332 1.267 7.633 1 96.94 165 MET B CA 1
ATOM 2988 C C . MET B 1 165 ? 5.188 2.443 7.176 1 96.94 165 MET B C 1
ATOM 2990 O O . MET B 1 165 ? 6.305 2.629 7.66 1 96.94 165 MET B O 1
ATOM 2994 N N . TYR B 1 166 ? 4.699 3.221 6.25 1 97.38 166 TYR B N 1
ATOM 2995 C CA . TYR B 1 166 ? 5.434 4.398 5.801 1 97.38 166 TYR B CA 1
ATOM 2996 C C . TYR B 1 166 ? 5.719 5.34 6.965 1 97.38 166 TYR B C 1
ATOM 2998 O O . TYR B 1 166 ? 6.809 5.91 7.059 1 97.38 166 TYR B O 1
ATOM 3006 N N . SER B 1 167 ? 4.742 5.504 7.816 1 96.88 167 SER B N 1
ATOM 3007 C CA . SER B 1 167 ? 4.906 6.344 9 1 96.88 167 SER B CA 1
ATOM 3008 C C . SER B 1 167 ? 6.039 5.836 9.883 1 96.88 167 SER B C 1
ATOM 3010 O O . SER B 1 167 ? 6.832 6.625 10.398 1 96.88 167 SER B O 1
ATOM 3012 N N . ARG B 1 168 ? 6.07 4.543 10.039 1 95.5 168 ARG B N 1
ATOM 3013 C CA . ARG B 1 168 ? 7.121 3.934 10.844 1 95.5 168 ARG B CA 1
ATOM 3014 C C . ARG B 1 168 ? 8.492 4.176 10.227 1 95.5 168 ARG B C 1
ATOM 3016 O O . ARG B 1 168 ? 9.461 4.477 10.93 1 95.5 168 ARG B O 1
ATOM 3023 N N . VAL B 1 169 ? 8.57 4.02 8.906 1 95.38 169 VAL B N 1
ATOM 3024 C CA . VAL B 1 169 ? 9.828 4.246 8.211 1 95.38 169 VAL B CA 1
ATOM 3025 C C . VAL B 1 169 ? 10.258 5.703 8.367 1 95.38 169 VAL B C 1
ATOM 3027 O O . VAL B 1 169 ? 11.422 5.992 8.648 1 95.38 169 VAL B O 1
ATOM 3030 N N . LEU B 1 170 ? 9.32 6.578 8.148 1 95.56 170 LEU B N 1
ATOM 3031 C CA . LEU B 1 170 ? 9.602 8.008 8.289 1 95.56 170 LEU B CA 1
ATOM 3032 C C . LEU B 1 170 ? 10.156 8.32 9.672 1 95.56 170 LEU B C 1
ATOM 3034 O O . LEU B 1 170 ? 11.133 9.062 9.797 1 95.56 170 LEU B O 1
ATOM 3038 N N . LYS B 1 171 ? 9.539 7.812 10.68 1 94.12 171 LYS B N 1
ATOM 3039 C CA . LYS B 1 171 ? 10 8.023 12.047 1 94.12 171 LYS B CA 1
ATOM 3040 C C . LYS B 1 171 ? 11.453 7.57 12.211 1 94.12 171 LYS B C 1
ATOM 3042 O O . LYS B 1 171 ? 12.258 8.266 12.828 1 94.12 171 LYS B O 1
ATOM 3047 N N . GLN B 1 172 ? 11.742 6.418 11.688 1 91.5 172 GLN B N 1
ATOM 3048 C CA . GLN B 1 172 ? 13.094 5.875 11.766 1 91.5 172 GLN B CA 1
ATOM 3049 C C . GLN B 1 172 ? 14.094 6.789 11.062 1 91.5 172 GLN B C 1
ATOM 3051 O O . GLN B 1 172 ? 15.219 6.961 11.531 1 91.5 172 GLN B O 1
ATOM 3056 N N . GLU B 1 173 ? 13.727 7.398 9.992 1 92.31 173 GLU B N 1
ATOM 3057 C CA . GLU B 1 173 ? 14.594 8.258 9.195 1 92.31 173 GLU B CA 1
ATOM 3058 C C . GLU B 1 173 ? 14.883 9.57 9.906 1 92.31 173 GLU B C 1
ATOM 3060 O O . GLU B 1 173 ? 15.977 10.117 9.797 1 92.31 173 GLU B O 1
ATOM 3065 N N . GLN B 1 174 ? 13.953 10.18 10.484 1 89.81 174 GLN B N 1
ATOM 3066 C CA . GLN B 1 174 ? 14.047 11.531 11.016 1 89.81 174 GLN B CA 1
ATOM 3067 C C . GLN B 1 174 ? 14.789 11.555 12.352 1 89.81 174 GLN B C 1
ATOM 3069 O O . GLN B 1 174 ? 15.484 12.523 12.664 1 89.81 174 GLN B O 1
ATOM 3074 N N . GLY B 1 175 ? 14.828 10.508 13.078 1 79 175 GLY B N 1
ATOM 3075 C CA . GLY B 1 175 ? 15.508 10.484 14.359 1 79 175 GLY B CA 1
ATOM 3076 C C . GLY B 1 175 ? 14.945 11.484 15.352 1 79 175 GLY B C 1
ATOM 3077 O O . GLY B 1 175 ? 13.773 11.867 15.266 1 79 175 GLY B O 1
ATOM 3078 N N . GLN B 1 176 ? 15.766 12.062 16.25 1 78.81 176 GLN B N 1
ATOM 3079 C CA . GLN B 1 176 ? 15.312 12.891 17.359 1 78.81 176 GLN B CA 1
ATOM 3080 C C . GLN B 1 176 ? 15.102 14.336 16.922 1 78.81 176 GLN B C 1
ATOM 3082 O O . GLN B 1 176 ? 14.242 15.039 17.469 1 78.81 176 GLN B O 1
ATOM 3087 N N . ASP B 1 177 ? 15.859 14.781 15.93 1 83 177 ASP B N 1
ATOM 3088 C CA . ASP B 1 177 ? 15.805 16.188 15.539 1 83 177 ASP B CA 1
ATOM 3089 C C . ASP B 1 177 ? 14.961 16.375 14.281 1 83 177 ASP B C 1
ATOM 3091 O O . ASP B 1 177 ? 14.914 17.484 13.719 1 83 177 ASP B O 1
ATOM 3095 N N . GLY B 1 178 ? 14.344 15.359 13.852 1 92.25 178 GLY B N 1
ATOM 3096 C CA . GLY B 1 178 ? 13.555 15.445 12.633 1 92.25 178 GLY B CA 1
ATOM 3097 C C . GLY B 1 178 ? 12.07 15.664 12.891 1 92.25 178 GLY B C 1
ATOM 3098 O O . GLY B 1 178 ? 11.688 16.109 13.977 1 92.25 178 GLY B O 1
ATOM 3099 N N . VAL B 1 179 ? 11.32 15.508 11.914 1 95.25 179 VAL B N 1
ATOM 3100 C CA . VAL B 1 179 ? 9.875 15.641 12.031 1 95.25 179 VAL B CA 1
ATOM 3101 C C . VAL B 1 179 ? 9.32 14.547 12.945 1 95.25 179 VAL B C 1
ATOM 3103 O O . VAL B 1 179 ? 9.781 13.398 12.898 1 95.25 179 VAL B O 1
ATOM 3106 N N . ARG B 1 180 ? 8.469 14.922 13.852 1 96.25 180 ARG B N 1
ATOM 3107 C CA . ARG B 1 180 ? 7.719 13.938 14.617 1 96.25 180 ARG B CA 1
ATOM 3108 C C . ARG B 1 180 ? 6.504 13.438 13.844 1 96.25 180 ARG B C 1
ATOM 3110 O O . ARG B 1 180 ? 5.766 14.242 13.266 1 96.25 180 ARG B O 1
ATOM 3117 N N . VAL B 1 181 ? 6.367 12.117 13.789 1 96.88 181 VAL B N 1
ATOM 3118 C CA . VAL B 1 181 ? 5.312 11.562 12.945 1 96.88 181 VAL B CA 1
ATOM 3119 C C . VAL B 1 181 ? 4.504 10.539 13.734 1 96.88 181 VAL B C 1
ATOM 3121 O O . VAL B 1 181 ? 5.055 9.82 14.57 1 96.88 181 VAL B O 1
ATOM 3124 N N . VAL B 1 182 ? 3.168 10.492 13.453 1 96.38 182 VAL B N 1
ATOM 3125 C CA . VAL B 1 182 ? 2.299 9.461 14.016 1 96.38 182 VAL B CA 1
ATOM 3126 C C . VAL B 1 182 ? 1.223 9.086 13 1 96.38 182 VAL B C 1
ATOM 3128 O O . VAL B 1 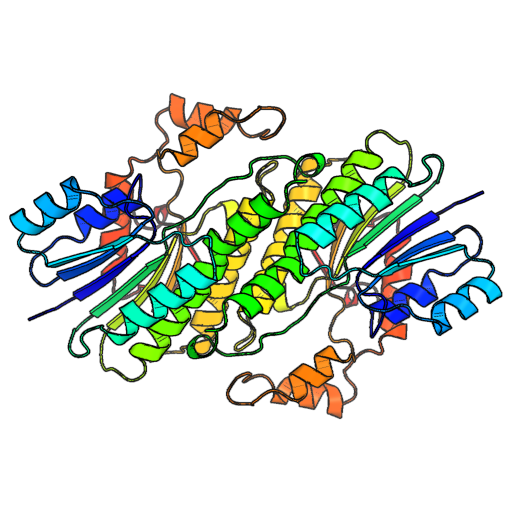182 ? 0.668 9.953 12.32 1 96.38 182 VAL B O 1
ATOM 3131 N N . ALA B 1 183 ? 1.037 7.793 12.836 1 97.06 183 ALA B N 1
ATOM 3132 C CA . ALA B 1 183 ? -0.181 7.289 12.203 1 97.06 183 ALA B CA 1
ATOM 3133 C C . ALA B 1 183 ? -1.288 7.09 13.234 1 97.06 183 ALA B C 1
ATOM 3135 O O . ALA B 1 183 ? -1.153 6.273 14.148 1 97.06 183 ALA B O 1
ATOM 3136 N N . LEU B 1 184 ? -2.402 7.785 13.102 1 95.5 184 LEU B N 1
ATOM 3137 C CA . LEU B 1 184 ? -3.428 7.836 14.141 1 95.5 184 LEU B CA 1
ATOM 3138 C C . LEU B 1 184 ? -4.773 7.367 13.602 1 95.5 184 LEU B C 1
ATOM 3140 O O . LEU B 1 184 ? -5.289 7.934 12.633 1 95.5 184 LEU B O 1
ATOM 3144 N N . ALA B 1 185 ? -5.328 6.348 14.188 1 93.56 185 ALA B N 1
ATOM 3145 C CA . ALA B 1 185 ? -6.695 5.938 13.867 1 93.56 185 ALA B CA 1
ATOM 3146 C C . ALA B 1 185 ? -7.715 6.848 14.547 1 93.56 185 ALA B C 1
ATOM 3148 O O . ALA B 1 185 ? -7.703 6.996 15.773 1 93.56 185 ALA B O 1
ATOM 3149 N N . PRO B 1 186 ? -8.555 7.355 13.758 1 90.19 186 PRO B N 1
ATOM 3150 C CA . PRO B 1 186 ? -9.523 8.273 14.359 1 90.19 186 PRO B CA 1
ATOM 3151 C C . PRO B 1 186 ? -10.695 7.547 15.023 1 90.19 186 PRO B C 1
ATOM 3153 O O . PRO B 1 186 ? -11.508 8.172 15.703 1 90.19 186 PRO B O 1
ATOM 3156 N N . GLY B 1 187 ? -10.781 6.207 14.805 1 83.31 187 GLY B N 1
ATOM 3157 C CA . GLY B 1 187 ? -11.945 5.465 15.258 1 83.31 187 GLY B CA 1
ATOM 3158 C C . GLY B 1 187 ? -13.07 5.434 14.234 1 83.31 187 GLY B C 1
ATOM 3159 O O . GLY B 1 187 ? -12.82 5.559 13.031 1 83.31 187 GLY B O 1
ATOM 3160 N N . ILE B 1 188 ? -14.25 5.059 14.703 1 79.81 188 ILE B N 1
ATOM 3161 C CA . ILE B 1 188 ? -15.406 4.973 13.828 1 79.81 188 ILE B CA 1
ATOM 3162 C C . ILE B 1 188 ? -16.156 6.305 13.82 1 79.81 188 ILE B C 1
ATOM 3164 O O . ILE B 1 188 ? -16.922 6.594 14.742 1 79.81 188 ILE B O 1
ATOM 3168 N N . VAL B 1 189 ? -15.82 7.039 12.828 1 82.38 189 VAL B N 1
ATOM 3169 C CA . VAL B 1 189 ? -16.344 8.406 12.766 1 82.38 189 VAL B CA 1
ATOM 3170 C C . VAL B 1 189 ? -17.547 8.453 11.828 1 82.38 189 VAL B C 1
ATOM 3172 O O . VAL B 1 189 ? -17.547 7.828 10.766 1 82.38 189 VAL B O 1
ATOM 3175 N N . ASP B 1 190 ? -18.547 9.094 12.219 1 80.5 190 ASP B N 1
ATOM 3176 C CA . ASP B 1 190 ? -19.734 9.266 11.398 1 80.5 190 ASP B CA 1
ATOM 3177 C C . ASP B 1 190 ? -19.484 10.234 10.25 1 80.5 190 ASP B C 1
ATOM 3179 O O . ASP B 1 190 ? -19.609 11.453 10.414 1 80.5 190 ASP B O 1
ATOM 3183 N N . THR B 1 191 ? -19.094 9.664 9.133 1 79.44 191 THR B N 1
ATOM 3184 C CA . THR B 1 191 ? -18.766 10.445 7.945 1 79.44 191 THR B CA 1
ATOM 3185 C C . THR B 1 191 ? -19.484 9.891 6.715 1 79.44 191 THR B C 1
ATOM 3187 O O . THR B 1 191 ? -20.172 8.867 6.797 1 79.44 191 THR B O 1
ATOM 3190 N N . ASP B 1 192 ? -19.328 10.633 5.637 1 72.38 192 ASP B N 1
ATOM 3191 C CA . ASP B 1 192 ? -19.844 10.141 4.363 1 72.38 192 ASP B CA 1
ATOM 3192 C C . ASP B 1 192 ? -19.234 8.789 4.012 1 72.38 192 ASP B C 1
ATOM 3194 O O . ASP B 1 192 ? -19.875 7.949 3.379 1 72.38 192 ASP B O 1
ATOM 3198 N N . MET B 1 193 ? -18.141 8.586 4.484 1 72.44 193 MET B N 1
ATOM 3199 C CA . MET B 1 193 ? -17.5 7.289 4.273 1 72.44 193 MET B CA 1
ATOM 3200 C C . MET B 1 193 ? -18.297 6.172 4.938 1 72.44 193 MET B C 1
ATOM 3202 O O . MET B 1 193 ? -18.5 5.113 4.344 1 72.44 193 MET B O 1
ATOM 3206 N N . GLN B 1 194 ? -18.672 6.445 6.07 1 72.06 194 GLN B N 1
ATOM 3207 C CA . GLN B 1 194 ? -19.516 5.488 6.781 1 72.06 194 GLN B CA 1
ATOM 3208 C C . GLN B 1 194 ? -20.828 5.25 6.039 1 72.06 194 GLN B C 1
ATOM 3210 O O . GLN B 1 194 ? -21.344 4.129 6.016 1 72.06 194 GLN B O 1
ATOM 3215 N N . GLY B 1 195 ? -21.281 6.383 5.492 1 72.5 195 GLY B N 1
ATOM 3216 C CA . GLY B 1 195 ? -22.469 6.242 4.668 1 72.5 195 GLY B CA 1
ATOM 3217 C C . GLY B 1 195 ? -22.266 5.336 3.469 1 72.5 195 GLY B C 1
ATOM 3218 O O . GLY B 1 195 ? -23.094 4.48 3.176 1 72.5 195 GLY B O 1
ATOM 3219 N N . ALA B 1 196 ? -21.188 5.531 2.82 1 70.81 196 ALA B N 1
ATOM 3220 C CA . ALA B 1 196 ? -20.844 4.703 1.667 1 70.81 196 ALA B CA 1
ATOM 3221 C C . ALA B 1 196 ? -20.688 3.238 2.07 1 70.81 196 ALA B C 1
ATOM 3223 O O . ALA B 1 196 ? -21.125 2.34 1.343 1 70.81 196 ALA B O 1
ATOM 3224 N N . ILE B 1 197 ? -20.141 3.072 3.184 1 73.5 197 ILE B N 1
ATOM 3225 C CA . ILE B 1 197 ? -19.953 1.726 3.711 1 73.5 197 ILE B CA 1
ATOM 3226 C C . ILE B 1 197 ? -21.312 1.073 3.943 1 73.5 197 ILE B C 1
ATOM 3228 O O . ILE B 1 197 ? -21.547 -0.063 3.523 1 73.5 197 ILE B O 1
ATOM 3232 N N . ARG B 1 198 ? -22.172 1.845 4.492 1 72.44 198 ARG B N 1
ATOM 3233 C CA . ARG B 1 198 ? -23.484 1.295 4.836 1 72.44 198 ARG B CA 1
ATOM 3234 C C . ARG B 1 198 ? -24.328 1.061 3.588 1 72.44 198 ARG B C 1
ATOM 3236 O O . ARG B 1 198 ? -25.266 0.279 3.613 1 72.44 198 ARG B O 1
ATOM 3243 N N . ALA B 1 199 ? -23.891 1.78 2.492 1 71.31 199 ALA B N 1
ATOM 3244 C CA . ALA B 1 199 ? -24.641 1.655 1.242 1 71.31 199 ALA B CA 1
ATOM 3245 C C . ALA B 1 199 ? -24.078 0.54 0.372 1 71.31 199 ALA B C 1
ATOM 3247 O O . ALA B 1 199 ? -24.609 0.244 -0.7 1 71.31 199 ALA B O 1
ATOM 3248 N N . SER B 1 200 ? -23.125 -0.076 0.857 1 74.56 200 SER B N 1
ATOM 3249 C CA . SER B 1 200 ? -22.469 -1.113 0.07 1 74.56 200 SER B CA 1
ATOM 3250 C C . SER B 1 200 ? -23.328 -2.373 -0.009 1 74.56 200 SER B C 1
ATOM 3252 O O . SER B 1 200 ? -24.266 -2.537 0.764 1 74.56 200 SER B O 1
ATOM 3254 N N . ASP B 1 201 ? -23.031 -3.15 -1.073 1 77.12 201 ASP B N 1
ATOM 3255 C CA . ASP B 1 201 ? -23.688 -4.449 -1.214 1 77.12 201 ASP B CA 1
ATOM 3256 C C . ASP B 1 201 ? -23.234 -5.414 -0.123 1 77.12 201 ASP B C 1
ATOM 3258 O O . ASP B 1 201 ? -22.031 -5.582 0.1 1 77.12 201 ASP B O 1
ATOM 3262 N N . PRO B 1 202 ? -24.234 -5.93 0.611 1 76.25 202 PRO B N 1
ATOM 3263 C CA . PRO B 1 202 ? -23.859 -6.879 1.662 1 76.25 202 PRO B CA 1
ATOM 3264 C C . PRO B 1 202 ? -22.969 -8.016 1.147 1 76.25 202 PRO B C 1
ATOM 3266 O O . PRO B 1 202 ? -22.188 -8.586 1.91 1 76.25 202 PRO B O 1
ATOM 3269 N N . ALA B 1 203 ? -23.109 -8.328 -0.099 1 77.5 203 ALA B N 1
ATOM 3270 C CA . ALA B 1 203 ? -22.281 -9.375 -0.688 1 77.5 203 ALA B CA 1
ATOM 3271 C C . ALA B 1 203 ? -20.828 -8.93 -0.808 1 77.5 203 ALA B C 1
ATOM 3273 O O . ALA B 1 203 ? -19.906 -9.75 -0.754 1 77.5 203 ALA B O 1
ATOM 3274 N N . ASP B 1 204 ? -20.641 -7.645 -0.858 1 80.31 204 ASP B N 1
ATOM 3275 C CA . ASP B 1 204 ? -19.297 -7.082 -1.023 1 80.31 204 ASP B CA 1
ATOM 3276 C C . ASP B 1 204 ? -18.656 -6.777 0.33 1 80.31 204 ASP B C 1
ATOM 3278 O O . ASP B 1 204 ? -17.438 -6.773 0.457 1 80.31 204 ASP B O 1
ATOM 3282 N N . PHE B 1 205 ? -19.5 -6.5 1.301 1 82.12 205 PHE B N 1
ATOM 3283 C CA . PHE B 1 205 ? -19.016 -6.148 2.631 1 82.12 205 PHE B CA 1
ATOM 3284 C C . PHE B 1 205 ? -19.781 -6.922 3.705 1 82.12 205 PHE B C 1
ATOM 3286 O O . PHE B 1 205 ? -20.734 -6.41 4.273 1 82.12 205 PHE B O 1
ATOM 3293 N N . PRO B 1 206 ? -19.172 -8 4.129 1 76.5 206 PRO B N 1
ATOM 3294 C CA . PRO B 1 206 ? -19.906 -8.883 5.047 1 76.5 206 PRO B CA 1
ATOM 3295 C C . PRO B 1 206 ? -20.125 -8.25 6.422 1 76.5 206 PRO B C 1
ATOM 3297 O O . PRO B 1 206 ? -21.047 -8.633 7.141 1 76.5 206 PRO B O 1
ATOM 3300 N N . ALA B 1 207 ? -19.203 -7.332 6.73 1 74.5 207 ALA B N 1
ATOM 3301 C CA . ALA B 1 207 ? -19.328 -6.719 8.055 1 74.5 207 ALA B CA 1
ATOM 3302 C C . ALA B 1 207 ? -20.312 -5.551 8.031 1 74.5 207 ALA B C 1
ATOM 3304 O O . ALA B 1 207 ? -20.422 -4.801 9 1 74.5 207 ALA B O 1
ATOM 3305 N N . LEU B 1 208 ? -21.062 -5.453 6.988 1 76.94 208 LEU B N 1
ATOM 3306 C CA . LEU B 1 208 ? -21.969 -4.328 6.77 1 76.94 208 LEU B CA 1
ATOM 3307 C C . LEU B 1 208 ? -22.922 -4.164 7.945 1 76.94 208 LEU B C 1
ATOM 3309 O O . LEU B 1 208 ? -23.141 -3.047 8.414 1 76.94 208 LEU B O 1
ATOM 3313 N N . GLU B 1 209 ? -23.391 -5.266 8.391 1 76.19 209 GLU B N 1
ATOM 3314 C CA . GLU B 1 209 ? -24.391 -5.203 9.445 1 76.19 209 GLU B CA 1
ATOM 3315 C C . GLU B 1 209 ? -23.797 -4.637 10.734 1 76.19 209 GLU B C 1
ATOM 3317 O O . GLU B 1 209 ? -24.5 -3.949 11.484 1 76.19 209 GLU B O 1
ATOM 3322 N N . ARG B 1 210 ? -22.594 -4.93 10.961 1 77 210 ARG B N 1
ATOM 3323 C CA . ARG B 1 210 ? -21.922 -4.383 12.133 1 77 210 ARG B CA 1
ATOM 3324 C C . ARG B 1 210 ? -21.844 -2.863 12.07 1 77 210 ARG B C 1
ATOM 3326 O O . ARG B 1 210 ? -22.078 -2.18 13.07 1 77 210 ARG B O 1
ATOM 3333 N N . PHE B 1 211 ? -21.578 -2.385 10.945 1 75.69 211 PHE B N 1
ATOM 3334 C CA . PHE B 1 211 ? -21.453 -0.943 10.766 1 75.69 211 PHE B CA 1
ATOM 3335 C C . PHE B 1 211 ? -22.828 -0.271 10.805 1 75.69 211 PHE B C 1
ATOM 3337 O O . PHE B 1 211 ? -22.969 0.843 11.312 1 75.69 211 PHE B O 1
ATOM 3344 N N . ARG B 1 212 ? -23.781 -0.973 10.297 1 74.88 212 ARG B N 1
ATOM 3345 C CA . ARG B 1 212 ? -25.156 -0.472 10.414 1 74.88 212 ARG B CA 1
ATOM 3346 C C . ARG B 1 212 ? -25.594 -0.408 11.875 1 74.88 212 ARG B C 1
ATOM 3348 O O . ARG B 1 212 ? -26.25 0.542 12.281 1 74.88 212 ARG B O 1
ATOM 3355 N N . GLU B 1 213 ? -25.125 -1.419 12.578 1 76.5 213 GLU B N 1
ATOM 3356 C CA . GLU B 1 213 ? -25.453 -1.47 14 1 76.5 213 GLU B CA 1
ATOM 3357 C C . GLU B 1 213 ? -24.766 -0.337 14.766 1 76.5 213 GLU B C 1
ATOM 3359 O O . GLU B 1 213 ? -25.359 0.255 15.672 1 76.5 213 GLU B O 1
ATOM 3364 N N . PHE B 1 214 ? -23.531 -0.111 14.406 1 73.56 214 PHE B N 1
ATOM 3365 C CA . PHE B 1 214 ? -22.844 1.012 15.031 1 73.56 214 PHE B CA 1
ATOM 3366 C C . PHE B 1 214 ? -23.641 2.303 14.844 1 73.56 214 PHE B C 1
ATOM 3368 O O . PHE B 1 214 ? -23.797 3.076 15.789 1 73.56 214 PHE B O 1
ATOM 3375 N N . HIS B 1 215 ? -24.156 2.508 13.711 1 73.81 215 HIS B N 1
ATOM 3376 C CA . HIS B 1 215 ? -24.922 3.715 13.398 1 73.81 215 HIS B CA 1
ATOM 3377 C C . HIS B 1 215 ? -26.234 3.746 14.156 1 73.81 215 HIS B C 1
ATOM 3379 O O . HIS B 1 215 ? -26.609 4.773 14.734 1 73.81 215 HIS B O 1
ATOM 3385 N N . ALA B 1 216 ? -26.844 2.623 14.148 1 78.19 216 ALA B N 1
ATOM 3386 C CA . ALA B 1 216 ? -28.156 2.52 14.758 1 78.19 216 ALA B CA 1
ATOM 3387 C C . ALA B 1 216 ? -28.094 2.707 16.266 1 78.19 216 ALA B C 1
ATOM 3389 O O . ALA B 1 216 ? -29.031 3.217 16.875 1 78.19 216 ALA B O 1
ATOM 3390 N N . THR B 1 217 ? -26.984 2.312 16.859 1 80.69 217 THR B N 1
ATOM 3391 C CA . THR B 1 217 ? -26.875 2.348 18.312 1 80.69 217 THR B CA 1
ATOM 3392 C C . THR B 1 217 ? -26.109 3.586 18.766 1 80.69 217 THR B C 1
ATOM 3394 O O . THR B 1 217 ? -25.766 3.715 19.953 1 80.69 217 THR B O 1
ATOM 3397 N N . GLY B 1 218 ? -25.797 4.457 17.828 1 74.44 218 GLY B N 1
ATOM 3398 C CA . GLY B 1 218 ? -25.172 5.727 18.156 1 74.44 218 GLY B CA 1
ATOM 3399 C C . GLY B 1 218 ? -23.719 5.574 18.578 1 74.44 218 GLY B C 1
ATOM 3400 O O . GLY B 1 218 ? -23.25 6.324 19.438 1 74.44 218 GLY B O 1
ATOM 3401 N N . LYS B 1 219 ? -23.094 4.531 18.125 1 74.88 219 LYS B N 1
ATOM 3402 C CA . LYS B 1 219 ? -21.719 4.273 18.547 1 74.88 219 LYS B CA 1
ATOM 3403 C C . LYS B 1 219 ? -20.719 4.992 17.641 1 74.88 219 LYS B C 1
ATOM 3405 O O . LYS B 1 219 ? -19.516 4.961 17.891 1 74.88 219 LYS B O 1
ATOM 3410 N N . LEU B 1 220 ? -21.266 5.648 16.688 1 81.62 220 LEU B N 1
ATOM 3411 C CA . LEU B 1 220 ? -20.391 6.449 15.836 1 81.62 220 LEU B CA 1
ATO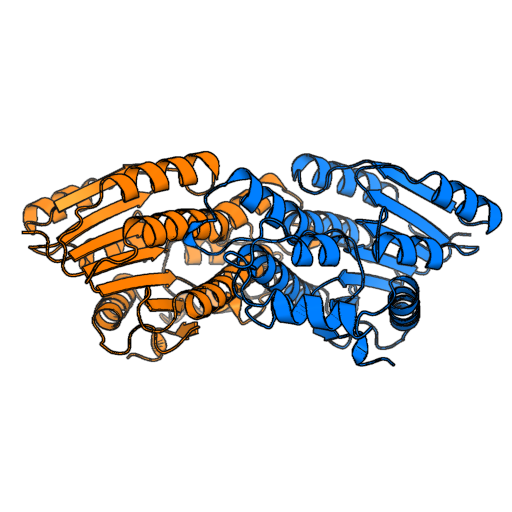M 3412 C C . LEU B 1 220 ? -20.031 7.773 16.516 1 81.62 220 LEU B C 1
ATOM 3414 O O . LEU B 1 220 ? -20.891 8.398 17.141 1 81.62 220 LEU B O 1
ATOM 3418 N N . SER B 1 221 ? -18.766 8.141 16.391 1 85.12 221 SER B N 1
ATOM 3419 C CA . SER B 1 221 ? -18.328 9.414 16.953 1 85.12 221 SER B CA 1
ATOM 3420 C C . SER B 1 221 ? -18.594 10.562 15.984 1 85.12 221 SER B C 1
ATOM 3422 O O . SER B 1 221 ? -18.406 10.422 14.773 1 85.12 221 SER B O 1
ATOM 3424 N N . ALA B 1 222 ? -19.094 11.641 16.578 1 89.06 222 ALA B N 1
ATOM 3425 C CA . ALA B 1 222 ? -19.281 12.836 15.758 1 89.06 222 ALA B CA 1
ATOM 3426 C C . ALA B 1 222 ? -17.938 13.375 15.266 1 89.06 222 ALA B C 1
ATOM 3428 O O . ALA B 1 222 ? -16.969 13.453 16.031 1 89.06 222 ALA B O 1
ATOM 3429 N N . PRO B 1 223 ? -17.891 13.797 13.992 1 91.69 223 PRO B N 1
ATOM 3430 C CA . PRO B 1 223 ? -16.641 14.32 13.445 1 91.69 223 PRO B CA 1
ATOM 3431 C C . PRO B 1 223 ? -16.062 15.453 14.289 1 91.69 223 PRO B C 1
ATOM 3433 O O . PRO B 1 223 ? -14.852 15.492 14.516 1 91.69 223 PRO B O 1
ATOM 3436 N N . ALA B 1 224 ? -16.891 16.312 14.812 1 92.88 224 ALA B N 1
ATOM 3437 C CA . ALA B 1 224 ? -16.438 17.453 15.594 1 92.88 224 ALA B CA 1
ATOM 3438 C C . ALA B 1 224 ? -15.742 17 16.875 1 92.88 224 ALA B C 1
ATOM 3440 O O . ALA B 1 224 ? -14.742 17.594 17.297 1 92.88 224 ALA B O 1
ATOM 3441 N N . ASP B 1 225 ? -16.281 15.977 17.484 1 92.94 225 ASP B N 1
ATOM 3442 C CA . ASP B 1 225 ? -15.711 15.461 18.734 1 92.94 225 ASP B CA 1
ATOM 3443 C C . ASP B 1 225 ? -14.352 14.805 18.484 1 92.94 225 ASP B C 1
ATOM 3445 O O . ASP B 1 225 ? -13.406 15.023 19.234 1 92.94 225 ASP B O 1
ATOM 3449 N N . VAL B 1 226 ? -14.312 14.031 17.453 1 93.75 226 VAL B N 1
ATOM 3450 C CA . VAL B 1 226 ? -13.055 13.367 17.094 1 93.75 226 VAL B CA 1
ATOM 3451 C C . VAL B 1 226 ? -12.008 14.414 16.719 1 93.75 226 VAL B C 1
ATOM 3453 O O . VAL B 1 226 ? -10.852 14.312 17.125 1 93.75 226 VAL B O 1
ATOM 3456 N N . ALA B 1 227 ? -12.414 15.383 15.984 1 95.81 227 ALA B N 1
ATOM 3457 C CA . ALA B 1 227 ? -11.508 16.453 15.578 1 95.81 227 ALA B CA 1
ATOM 3458 C C . ALA B 1 227 ? -10.93 17.172 16.797 1 95.81 227 ALA B C 1
ATOM 3460 O O . ALA B 1 227 ? -9.734 17.469 16.844 1 95.81 227 ALA B O 1
ATOM 3461 N N . ALA B 1 228 ? -11.781 17.453 17.781 1 95.5 228 ALA B N 1
ATOM 3462 C CA . ALA B 1 228 ? -11.344 18.141 19 1 95.5 228 ALA B CA 1
ATOM 3463 C C . ALA B 1 228 ? -10.273 17.312 19.719 1 95.5 228 ALA B C 1
ATOM 3465 O O . ALA B 1 228 ? -9.297 17.875 20.219 1 95.5 228 ALA B O 1
ATOM 3466 N N . ARG B 1 229 ? -10.492 16.031 19.75 1 95.25 229 ARG B N 1
ATOM 3467 C CA . ARG B 1 229 ? -9.523 15.164 20.406 1 95.25 229 ARG B CA 1
ATOM 3468 C C . ARG B 1 229 ? -8.211 15.125 19.641 1 95.25 229 ARG B C 1
ATOM 3470 O O . ARG B 1 229 ? -7.129 15.109 20.234 1 95.25 229 ARG B O 1
ATOM 3477 N N . ILE B 1 230 ? -8.273 15.086 18.328 1 96.5 230 ILE B N 1
ATOM 3478 C CA . ILE B 1 230 ? -7.082 15.047 17.5 1 96.5 230 ILE B CA 1
ATOM 3479 C C . ILE B 1 230 ? -6.305 16.359 17.641 1 96.5 230 ILE B C 1
ATOM 3481 O O . ILE B 1 230 ? -5.078 16.344 17.766 1 96.5 230 ILE B O 1
ATOM 3485 N N . LEU B 1 231 ? -7.02 17.484 17.703 1 96.94 231 LEU B N 1
ATOM 3486 C CA . LEU B 1 231 ? -6.383 18.781 17.859 1 96.94 231 LEU B CA 1
ATOM 3487 C C . LEU B 1 231 ? -5.684 18.875 19.219 1 96.94 231 LEU B C 1
ATOM 3489 O O . LEU B 1 231 ? -4.574 19.406 19.312 1 96.94 231 LEU B O 1
ATOM 3493 N N . ALA B 1 232 ? -6.355 18.359 20.219 1 96.19 232 ALA B N 1
ATOM 3494 C CA . ALA B 1 232 ? -5.73 18.312 21.531 1 96.19 232 ALA B CA 1
ATOM 3495 C C . ALA B 1 232 ? -4.48 17.453 21.516 1 96.19 232 ALA B C 1
ATOM 3497 O O . ALA B 1 232 ? -3.469 17.797 22.141 1 96.19 232 ALA B O 1
ATOM 3498 N N . TYR B 1 233 ? -4.566 16.328 20.797 1 95.81 233 TYR B N 1
ATOM 3499 C CA . TYR B 1 233 ? -3.432 15.422 20.672 1 95.81 233 TYR B CA 1
ATOM 3500 C C . TYR B 1 233 ? -2.266 16.094 19.969 1 95.81 233 TYR B C 1
ATOM 3502 O O . TYR B 1 233 ? -1.104 15.883 20.312 1 95.81 233 TYR B O 1
ATOM 3510 N N . LEU B 1 234 ? -2.486 16.938 18.984 1 95.44 234 LEU B N 1
ATOM 3511 C CA . LEU B 1 234 ? -1.472 17.641 18.219 1 95.44 234 LEU B CA 1
ATOM 3512 C C . LEU B 1 234 ? -0.651 18.562 19.109 1 95.44 234 LEU B C 1
ATOM 3514 O O . LEU B 1 234 ? 0.519 18.844 18.828 1 95.44 234 LEU B O 1
ATOM 3518 N N . ASP B 1 235 ? -1.231 18.984 20.188 1 94.5 235 ASP B N 1
ATOM 3519 C CA . ASP B 1 235 ? -0.58 19.953 21.047 1 94.5 235 ASP B CA 1
ATOM 3520 C C . ASP B 1 235 ? 0.227 19.266 22.156 1 94.5 235 ASP B C 1
ATOM 3522 O O . ASP B 1 235 ? 0.909 19.922 22.938 1 94.5 235 ASP B O 1
ATOM 3526 N N . ARG B 1 236 ? 0.196 18 22.141 1 95.06 236 ARG B N 1
ATOM 3527 C CA . ARG B 1 236 ? 0.867 17.281 23.219 1 95.06 236 ARG B CA 1
ATOM 3528 C C . ARG B 1 236 ? 2.373 17.234 22.984 1 95.06 236 ARG B C 1
ATOM 3530 O O . ARG B 1 236 ? 2.828 17.078 21.844 1 95.06 236 ARG B O 1
ATOM 3537 N N . ASP B 1 237 ? 3.119 17.188 24.125 1 93.69 237 ASP B N 1
ATOM 3538 C CA . ASP B 1 237 ? 4.574 17.078 24.062 1 93.69 237 ASP B CA 1
ATOM 3539 C C . ASP B 1 237 ? 5.008 15.688 23.625 1 93.69 237 ASP B C 1
ATOM 3541 O O . ASP B 1 237 ? 6.07 15.523 23.016 1 93.69 237 ASP B O 1
ATOM 3545 N N . ASP B 1 238 ? 4.16 14.742 23.859 1 93.06 238 ASP B N 1
ATOM 3546 C CA . ASP B 1 238 ? 4.539 13.367 23.547 1 93.06 238 ASP B CA 1
ATOM 3547 C C . ASP B 1 238 ? 4.047 12.953 22.156 1 93.06 238 ASP B C 1
ATOM 3549 O O . ASP B 1 238 ? 4.035 11.773 21.828 1 93.06 238 ASP B O 1
ATOM 3553 N N . PHE B 1 239 ? 3.611 13.938 21.406 1 94.5 239 PHE B N 1
ATOM 3554 C CA . PHE B 1 239 ? 3.244 13.656 20.031 1 94.5 239 PHE B CA 1
ATOM 3555 C C . PHE B 1 239 ? 4.383 12.961 19.297 1 94.5 239 PHE B C 1
ATOM 3557 O O . PHE B 1 239 ? 5.531 13.406 19.344 1 94.5 239 PHE B O 1
ATOM 3564 N N . GLY B 1 240 ? 4.066 11.859 18.688 1 91 240 GLY B N 1
ATOM 3565 C CA . GLY B 1 240 ? 5.039 11.18 17.844 1 91 240 GLY B CA 1
ATOM 3566 C C . GLY B 1 240 ? 5.871 10.156 18.609 1 91 240 GLY B C 1
ATOM 3567 O O . GLY B 1 240 ? 6.766 9.531 18.047 1 91 240 GLY B O 1
ATOM 3568 N N . THR B 1 241 ? 5.602 10.047 19.906 1 90.75 241 THR B N 1
ATOM 3569 C CA . THR B 1 241 ? 6.309 9.016 20.656 1 90.75 241 THR B CA 1
ATOM 3570 C C . THR B 1 241 ? 5.879 7.621 20.203 1 90.75 241 THR B C 1
ATOM 3572 O O . THR B 1 241 ? 6.711 6.719 20.094 1 90.75 241 THR B O 1
ATOM 3575 N N . THR B 1 242 ? 4.609 7.461 19.938 1 90.81 242 THR B N 1
ATOM 3576 C CA . THR B 1 242 ? 4.109 6.219 19.344 1 90.81 242 THR B CA 1
ATOM 3577 C C . THR B 1 242 ? 4.102 6.301 17.828 1 90.81 242 THR B C 1
ATOM 3579 O O . THR B 1 242 ? 3.922 7.379 17.25 1 90.81 242 THR B O 1
ATOM 3582 N N . GLU B 1 243 ? 4.398 5.18 17.172 1 90.81 243 GLU B N 1
ATOM 3583 C CA . GLU B 1 243 ? 4.383 5.164 15.711 1 90.81 243 GLU B CA 1
ATOM 3584 C C . GLU B 1 243 ? 2.957 5.086 15.18 1 90.81 243 GLU B C 1
ATOM 3586 O O . GLU B 1 243 ? 2.59 5.832 14.266 1 90.81 243 GLU B O 1
ATOM 3591 N N . ILE B 1 244 ? 2.279 4.141 15.625 1 90.5 244 ILE B N 1
ATOM 3592 C CA . ILE B 1 244 ? 0.88 3.891 15.297 1 90.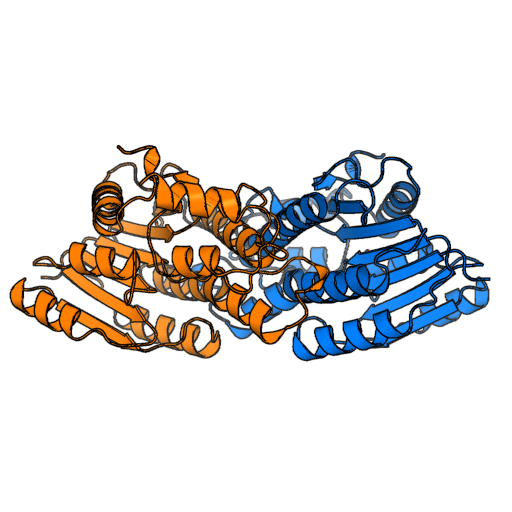5 244 ILE B CA 1
ATOM 3593 C C . ILE B 1 244 ? 0.028 3.979 16.562 1 90.5 244 ILE B C 1
ATOM 3595 O O . ILE B 1 244 ? 0.371 3.391 17.594 1 90.5 244 ILE B O 1
ATOM 3599 N N . ASP B 1 245 ? -1.067 4.719 16.453 1 92.06 245 ASP B N 1
ATOM 3600 C CA . ASP B 1 245 ? -1.843 4.98 17.672 1 92.06 245 ASP B CA 1
ATOM 3601 C C . ASP B 1 245 ? -3.332 5.09 17.359 1 92.06 245 ASP B C 1
ATOM 3603 O O . ASP B 1 245 ? -3.742 4.926 16.203 1 92.06 245 ASP B O 1
ATOM 3607 N N . ASP B 1 246 ? -4.141 5.203 18.375 1 91.81 246 ASP B N 1
ATOM 3608 C CA . ASP B 1 246 ? -5.594 5.32 18.312 1 91.81 246 ASP B CA 1
ATOM 3609 C C . ASP B 1 246 ? -6.09 6.48 19.172 1 91.81 246 ASP B C 1
ATOM 3611 O O . ASP B 1 246 ? -5.734 6.578 20.359 1 91.81 246 ASP B O 1
ATOM 3615 N N . ILE B 1 247 ? -6.883 7.289 18.531 1 91.25 247 ILE B N 1
ATOM 3616 C CA . ILE B 1 247 ? -7.324 8.492 19.219 1 91.25 247 ILE B CA 1
ATOM 3617 C C . ILE B 1 247 ? -8.156 8.109 20.453 1 91.25 247 ILE B C 1
ATOM 3619 O O . ILE B 1 247 ? -8.273 8.891 21.391 1 91.25 247 ILE B O 1
ATOM 3623 N N . ARG B 1 248 ? -8.789 6.957 20.484 1 85.81 248 ARG B N 1
ATOM 3624 C CA . ARG B 1 248 ? -9.602 6.473 21.594 1 85.81 248 ARG B CA 1
ATOM 3625 C C . ARG B 1 248 ? -8.758 6.238 22.844 1 85.81 248 ARG B C 1
ATOM 3627 O O . ARG B 1 248 ? -9.289 6.113 23.953 1 85.81 248 ARG B O 1
ATOM 3634 N N . ASN B 1 249 ? -7.398 6.266 22.625 1 83.88 249 ASN B N 1
ATOM 3635 C CA . ASN B 1 249 ? -6.488 6.152 23.75 1 83.88 249 ASN B CA 1
ATOM 3636 C C . ASN B 1 249 ? -6.371 7.469 24.516 1 83.88 249 ASN B C 1
ATOM 3638 O O . ASN B 1 249 ? -5.797 7.512 25.609 1 83.88 249 ASN B O 1
ATOM 3642 N N . TYR B 1 250 ? -6.879 8.586 23.969 1 79 250 TYR B N 1
ATOM 3643 C CA . TYR B 1 250 ? -6.746 9.906 24.562 1 79 250 TYR B CA 1
ATOM 3644 C C . TYR B 1 250 ? -8.109 10.508 24.891 1 79 250 TYR B C 1
ATOM 3646 O O . TYR B 1 250 ? -8.266 11.727 24.953 1 79 250 TYR B O 1
ATOM 3654 N N . GLN B 1 251 ? -8.945 9.789 25.625 1 68 251 GLN B N 1
ATOM 3655 C CA . GLN B 1 251 ? -10.273 10.258 26.016 1 68 251 GLN B CA 1
ATOM 3656 C C . GLN B 1 251 ? -10.18 11.398 27.016 1 68 251 GLN B C 1
ATOM 3658 O O . GLN B 1 251 ? -9.234 11.469 27.812 1 68 251 GLN B O 1
#

Organism: Bordetella pertussis (strain Tohama I / ATCC BAA-589 / NCTC 13251) (NCBI:txid257313)

Radius of gyration: 23.37 Å; Cα contacts (8 Å, |Δi|>4): 1133; chains: 2; bounding box: 59×71×51 Å

Nearest PDB structures (foldseek):
  4one-assembly1_D  TM=8.115E-01  e=6.776E-14  Brucella melitensis bv. 1 str. 16M
  5vn2-assembly1_D  TM=8.441E-01  e=4.007E-13  Brucella melitensis bv. 1 str. 16M
  2b4q-assembly1_A  TM=7.993E-01  e=4.530E-13  Pseudomonas aeruginosa
  4one-assembly1_C  TM=8.151E-01  e=2.229E-12  Brucella melitensis bv. 1 str. 16M
  4dry-assembly1_A  TM=7.653E-01  e=1.744E-12  Sinorhizobium meliloti 1021

pLDDT: mean 91.77, std 7.69, range [68.0, 98.69]

Secondary structure (DSSP, 8-state):
---EEEEEES-SSHHHHHHHHHH--TTEEEEEEESS--HHHHHHHHHHT-EEEEEE--TTSHHHHHHHHHHHHHT--S--SEEEEEE--------B-GGG---HHHHHHHHIIIIIHHHHHHHHHHHHHTT-SSEEEEEEE--GGGTS--TTBHHHHHHHHHHHHHHHHHHHHH-SSS-EEEEEE--SB-SHHHHHHHTS-TTT-TTHHHHHHHHHTT-SBPHHHHHHHHHHHHT-TTTTSSSEEEGGGG-/---EEEEEES-SSHHHHHHHHHH--TTEEEEEEESS--HHHHHHHHHHT-EEEEEE--TTSHHHHHHHHHHHHHT--S--SEEEEEE--------B-GGG---HHHHHHHHIIIIIHHHHHHHHHHHHHTT-SSEEEEEEE--GGGTS--TTBHHHHHHHHHHHHHHHHHHHHH-SSS-EEEEEE--SB-SHHHHHHHTS-TTT-TTHHHHHHHHHTT-SBPHHHHHHHHHHHHT-TTTTSSSEEEGGGG-